Protein AF-A0A0L0VZH4-F1 (afdb_monomer_lite)

Radius of gyration: 24.79 Å; chains: 1; bounding box: 62×68×73 Å

Secondary structure (DSSP, 8-state):
---GGGHHHHHHHHHHHSS-------S--HHHHHHHHHHHHHHHHHHHHHHHHHH-SGGGSEEHHHHHH-----TTS---STHHHHHHHTTSS-HHHHHHHHHHHHHHHHHHHHHHHHH---S---HHHHHHHHHHHHHHHHHHHHTSPPTT-S-----HHHHHHHHHHHHHHHHHHHHHHHHS----HHHIIIIIHHHHHHHHHHHHHHHHHHHHHT-S-HHHHHHHHH-GGGHHHHHHHHHHHTS---SGGGTT--GGG-GGG-TT-GGGHHHHTTS-HHHHHHHHHHHHHHHHHHTTSS-TTS-HHHHHHHHHHHHHHTSHHHHT--SSHHHHHHHHHHHHHHHHHHHHH-TTTS-HHHHHHHHHHHHHHHHHHHHT-GGG-----TT--HHHHHHHHHHHHHHHHHHHHHHHHHHHHHHHHHHHHHHHHHHH---EE---PPP---------PPPS---TTSHHHHHHHHHHHHHHHHHHS---TT--HHHHHHHHHHHHHHHHHHTT-

pLDDT: mean 71.59, std 16.88, range [25.64, 93.62]

Organism: NCBI:txid1165861

Foldseek 3Di:
DPDPCVVVVVVVVVVPPVPDPDDLWFLDALVVVLLCLLVCLPLQLLLLVVLLVLLDDPLLFAFLCVLQQDDQPFPDDDPDANPPLNVVVVVPDDPVVVVLVNLVSLVVSLVVLLVSLLPLQPLVFDPVLNVLLNVLSVLLVVLLVLLGDDSPDPDPLQDLVSVLVSLVSNRVSNGSLGSSLVVRDPDDPSSSSNRRSSSSLSSLQSVLLSLLQCLVVVSHPLVSSLVSCADSRCLVSVLSNCCSPACPDLAPLNLQPALLQPPCNWSPCPSRNSVVVSYDPVSSLVSRLSSLLSLLSCLPVPFPPDDNNVSSVLSVLSCVLSPPVNLPDPPCSLVSLLVSLLVLLVVLVVLFVPPPGDDLSSNLSSNSSSVSSNVSSQVPPPPNDGNPVPDDDPVSVVVSVLSVLLNLLLLLLSLLLVVQLSVLQSLLSSLCCVPPVDRTHDDPDRIGGHSHNPPSDQGDDDDCPTVSNVSNVLSVVLNVQSVVLDDDSPQDSVSSVVSNVSSVVSSVVSGPD

Structure (mmCIF, N/CA/C/O backbone):
data_AF-A0A0L0VZH4-F1
#
_entry.id   AF-A0A0L0VZH4-F1
#
loop_
_atom_site.group_PDB
_atom_site.id
_atom_site.type_symbol
_atom_site.label_atom_id
_atom_site.label_alt_id
_atom_site.label_comp_id
_atom_site.label_asym_id
_atom_site.label_entity_id
_atom_site.label_seq_id
_atom_site.pdbx_PDB_ins_code
_atom_site.Cartn_x
_atom_site.Cartn_y
_atom_site.Cartn_z
_atom_site.occupancy
_atom_site.B_iso_or_equiv
_atom_site.auth_seq_id
_atom_site.auth_comp_id
_atom_site.auth_asym_id
_atom_site.auth_atom_id
_atom_site.pdbx_PDB_model_num
ATOM 1 N N . MET A 1 1 ? 4.622 32.667 -47.741 1.00 50.28 1 MET A N 1
ATOM 2 C CA . MET A 1 1 ? 5.222 33.622 -46.786 1.00 50.28 1 MET A CA 1
ATOM 3 C C . MET A 1 1 ? 4.100 34.386 -46.082 1.00 50.28 1 MET A C 1
ATOM 5 O O . MET A 1 1 ? 3.593 35.358 -46.611 1.00 50.28 1 MET A O 1
ATOM 9 N N . MET A 1 2 ? 3.682 33.883 -44.922 1.00 28.20 2 MET A N 1
ATOM 10 C CA . MET A 1 2 ? 3.187 34.630 -43.759 1.00 28.20 2 MET A CA 1
ATOM 11 C C . MET A 1 2 ? 3.653 33.797 -42.554 1.00 28.20 2 MET A C 1
ATOM 13 O O . MET A 1 2 ? 3.659 32.569 -42.611 1.00 28.20 2 MET A O 1
ATOM 17 N N . SER A 1 3 ? 4.212 34.485 -41.566 1.00 29.94 3 SER A N 1
ATOM 18 C CA . SER A 1 3 ? 5.188 33.992 -40.591 1.00 29.94 3 SER A CA 1
ATOM 19 C C . SER A 1 3 ? 4.650 32.921 -39.631 1.00 29.94 3 SER A C 1
ATOM 21 O O . SER A 1 3 ? 3.657 33.128 -38.940 1.00 29.94 3 SER A O 1
ATOM 23 N N . THR A 1 4 ? 5.391 31.819 -39.495 1.00 40.72 4 THR A N 1
ATOM 24 C CA . THR A 1 4 ? 5.245 30.730 -38.507 1.00 40.72 4 THR A CA 1
ATOM 25 C C . THR A 1 4 ? 5.505 31.162 -37.048 1.00 40.72 4 THR A C 1
ATOM 27 O O . THR A 1 4 ? 5.588 30.328 -36.147 1.00 40.72 4 THR A O 1
ATOM 30 N N . SER A 1 5 ? 5.589 32.470 -36.770 1.00 44.00 5 SER A N 1
ATOM 31 C CA . SER A 1 5 ? 5.818 33.038 -35.434 1.00 44.00 5 SER A CA 1
ATOM 32 C C . SER A 1 5 ? 4.604 32.996 -34.498 1.00 44.00 5 SER A C 1
ATOM 34 O O . SER A 1 5 ? 4.768 33.295 -33.320 1.00 44.00 5 SER A O 1
ATOM 36 N N . ALA A 1 6 ? 3.414 32.604 -34.972 1.00 34.56 6 ALA A N 1
ATOM 37 C CA . ALA A 1 6 ? 2.192 32.501 -34.159 1.00 34.56 6 ALA A CA 1
ATOM 38 C C . ALA A 1 6 ? 2.088 31.206 -33.318 1.00 34.56 6 ALA A C 1
ATOM 40 O O . ALA A 1 6 ? 1.334 31.169 -32.349 1.00 34.56 6 ALA A O 1
ATOM 41 N N . LEU A 1 7 ? 2.904 30.178 -33.601 1.00 38.31 7 LEU A N 1
ATOM 42 C CA . LEU A 1 7 ? 2.963 28.954 -32.781 1.00 38.31 7 LEU A CA 1
ATOM 43 C C . LEU A 1 7 ? 3.672 29.176 -31.427 1.00 38.31 7 LEU A C 1
ATOM 45 O O . LEU A 1 7 ? 3.387 28.491 -30.447 1.00 38.31 7 LEU A O 1
ATOM 49 N N . ARG A 1 8 ? 4.578 30.163 -31.349 1.00 37.31 8 ARG A N 1
ATOM 50 C CA . ARG A 1 8 ? 5.296 30.541 -30.115 1.00 37.31 8 ARG A CA 1
ATOM 51 C C . ARG A 1 8 ? 4.389 31.231 -29.069 1.00 37.31 8 ARG A C 1
ATOM 53 O O . ARG A 1 8 ? 4.543 30.935 -27.891 1.00 37.31 8 ARG A O 1
ATOM 60 N N . PRO A 1 9 ? 3.407 32.070 -29.447 1.00 39.91 9 PRO A N 1
ATOM 61 C CA . PRO A 1 9 ? 2.346 32.533 -28.550 1.00 39.91 9 PRO A CA 1
ATOM 62 C C . PRO A 1 9 ? 1.440 31.428 -27.972 1.00 39.91 9 PRO A C 1
ATOM 64 O O . PRO A 1 9 ? 1.034 31.537 -26.820 1.00 39.91 9 PRO A O 1
ATOM 67 N N . CYS A 1 10 ? 1.150 30.336 -28.697 1.00 39.38 10 CYS A N 1
ATOM 68 C CA . CYS A 1 10 ? 0.377 29.200 -28.152 1.00 39.38 10 CYS A CA 1
ATOM 69 C C . CYS A 1 10 ? 1.132 28.454 -27.040 1.00 39.38 10 CYS A C 1
ATOM 71 O O . CYS A 1 10 ? 0.520 28.007 -26.070 1.00 39.38 10 CYS A O 1
ATOM 73 N N . LEU A 1 11 ? 2.464 28.413 -27.127 1.00 36.94 11 LEU A N 1
ATOM 74 C CA . LEU A 1 11 ? 3.331 27.996 -26.022 1.00 36.94 11 LEU A CA 1
ATOM 75 C C . LEU A 1 11 ? 3.255 28.964 -24.823 1.00 36.94 11 LEU A C 1
ATOM 77 O O . LEU A 1 11 ? 3.450 28.534 -23.695 1.00 36.94 11 LEU A O 1
ATOM 81 N N . LEU A 1 12 ? 2.904 30.236 -25.025 1.00 36.09 12 LEU A N 1
ATOM 82 C CA . LEU A 1 12 ? 2.714 31.238 -23.965 1.00 36.09 12 LEU A CA 1
ATOM 83 C C . LEU A 1 12 ? 1.338 31.123 -23.281 1.00 36.09 12 LEU A C 1
ATOM 85 O O . LEU A 1 12 ? 1.251 31.271 -22.067 1.00 36.09 12 LEU A O 1
ATOM 89 N N . VAL A 1 13 ? 0.275 30.782 -24.015 1.00 36.84 13 VAL A N 1
ATOM 90 C CA . VAL A 1 13 ? -1.090 30.644 -23.463 1.00 36.84 13 VAL A CA 1
ATOM 91 C C . VAL A 1 13 ? -1.262 29.360 -22.637 1.00 36.84 13 VAL A C 1
ATOM 93 O O . VAL A 1 13 ? -1.862 29.398 -21.565 1.00 36.84 13 VAL A O 1
ATOM 96 N N . VAL A 1 14 ? -0.674 28.235 -23.063 1.00 43.50 14 VAL A N 1
ATOM 97 C CA . VAL A 1 14 ? -0.722 26.972 -22.292 1.00 43.50 14 VAL A CA 1
ATOM 98 C C . VAL A 1 14 ? 0.180 27.032 -21.052 1.00 43.50 14 VAL A C 1
ATOM 100 O O . VAL A 1 14 ? -0.159 26.463 -20.016 1.00 43.50 14 VAL A O 1
ATOM 103 N N . SER A 1 15 ? 1.276 27.794 -21.116 1.00 32.69 15 SER A N 1
ATOM 104 C CA . SER A 1 15 ? 2.162 28.020 -19.967 1.00 32.69 15 SER A CA 1
ATOM 105 C C . SER A 1 15 ? 1.550 28.935 -18.896 1.00 32.69 15 SER A C 1
ATOM 107 O O . SER A 1 15 ? 1.945 28.838 -17.742 1.00 32.69 15 SER A O 1
ATOM 109 N N . LEU A 1 16 ? 0.578 29.797 -19.231 1.00 29.89 16 LEU A N 1
ATOM 110 C CA . LEU A 1 16 ? 0.016 30.793 -18.302 1.00 29.89 16 LEU A CA 1
ATOM 111 C C . LEU A 1 16 ? -1.348 30.418 -17.695 1.00 29.89 16 LEU A C 1
ATOM 113 O O . LEU A 1 16 ? -1.662 30.895 -16.609 1.00 29.89 16 LEU A O 1
ATOM 117 N N . ILE A 1 17 ? -2.143 29.542 -18.320 1.00 35.34 17 ILE A N 1
ATOM 118 C CA . ILE A 1 17 ? -3.512 29.237 -17.840 1.00 35.34 17 ILE A CA 1
ATOM 119 C C . ILE A 1 17 ? -3.561 28.101 -16.795 1.00 35.34 17 ILE A C 1
ATOM 121 O O . ILE A 1 17 ? -4.541 27.970 -16.070 1.00 35.34 17 ILE A O 1
ATOM 125 N N . GLY A 1 18 ? -2.495 27.317 -16.617 1.00 26.58 18 GLY A N 1
ATOM 126 C CA . GLY A 1 18 ? -2.436 26.313 -15.542 1.00 26.58 18 GLY A CA 1
ATOM 127 C C . GLY A 1 18 ? -1.779 26.782 -14.238 1.00 26.58 18 GLY A C 1
ATOM 128 O O . GLY A 1 18 ? -1.915 26.108 -13.219 1.00 26.58 18 GLY A O 1
ATOM 129 N N . LEU A 1 19 ? -1.043 27.898 -14.268 1.00 29.28 19 LEU A N 1
ATOM 130 C CA . LEU A 1 19 ? -0.197 28.348 -13.156 1.00 29.28 19 LEU A CA 1
ATOM 131 C C . LEU A 1 19 ? -0.949 29.108 -12.052 1.00 29.28 19 LEU A C 1
ATOM 133 O O . LEU A 1 19 ? -0.358 29.364 -11.010 1.00 29.28 19 LEU A O 1
ATOM 137 N N . ILE A 1 20 ? -2.230 29.456 -12.222 1.00 37.53 20 ILE A N 1
ATOM 138 C CA . ILE A 1 20 ? -3.006 30.193 -11.208 1.00 37.53 20 ILE A CA 1
ATOM 139 C C . ILE A 1 20 ? -4.466 29.714 -11.223 1.00 37.53 20 ILE A C 1
ATOM 141 O O . ILE A 1 20 ? -5.379 30.398 -11.669 1.00 37.53 20 ILE A O 1
ATOM 145 N N . GLY A 1 21 ? -4.669 28.494 -10.732 1.00 26.38 21 GLY A N 1
ATOM 146 C CA . GLY A 1 21 ? -5.934 28.024 -10.170 1.00 26.38 21 GLY A CA 1
ATOM 147 C C . GLY A 1 21 ? -5.713 27.775 -8.684 1.00 26.38 21 GLY A C 1
ATOM 148 O O . GLY A 1 21 ? -5.672 26.629 -8.244 1.00 26.38 21 GLY A O 1
ATOM 149 N N . GLY A 1 22 ? -5.436 28.850 -7.942 1.00 28.94 22 GLY A N 1
ATOM 150 C CA . GLY A 1 22 ? -5.240 28.830 -6.498 1.00 28.94 22 GLY A CA 1
ATOM 151 C C . GLY A 1 22 ? -6.539 28.490 -5.777 1.00 28.94 22 GLY A C 1
ATOM 152 O O . GLY A 1 22 ? -7.287 29.381 -5.397 1.00 28.94 22 GLY A O 1
ATOM 153 N N . GLY A 1 23 ? -6.787 27.196 -5.590 1.00 25.64 23 GLY A N 1
ATOM 154 C CA . GLY A 1 23 ? -7.541 26.686 -4.453 1.00 25.64 23 GLY A CA 1
ATOM 155 C C . GLY A 1 23 ? -6.544 26.253 -3.384 1.00 25.64 23 GLY A C 1
ATOM 156 O O . GLY A 1 23 ? -5.830 25.265 -3.576 1.00 25.64 23 GLY A O 1
ATOM 157 N N . THR A 1 24 ? -6.467 27.019 -2.300 1.00 31.42 24 THR A N 1
ATOM 158 C CA . THR A 1 24 ? -5.742 26.730 -1.056 1.00 31.42 24 THR A CA 1
ATOM 159 C C . THR A 1 24 ? -6.425 25.584 -0.286 1.00 31.42 24 THR A C 1
ATOM 161 O O . THR A 1 24 ? -7.159 25.857 0.653 1.00 31.42 24 THR A O 1
ATOM 164 N N . CYS A 1 25 ? -6.230 24.325 -0.692 1.00 32.28 25 CYS A N 1
ATOM 165 C CA . CYS A 1 25 ? -6.764 23.094 -0.058 1.00 32.28 25 CYS A CA 1
ATOM 166 C C . CYS A 1 25 ? -5.815 21.925 -0.427 1.00 32.28 25 CYS A C 1
ATOM 168 O O . CYS A 1 25 ? -5.306 21.944 -1.544 1.00 32.28 25 CYS A O 1
ATOM 170 N N . GLY A 1 26 ? -5.487 20.870 0.329 1.00 43.03 26 GLY A N 1
ATOM 171 C CA . GLY A 1 26 ? -5.882 20.351 1.639 1.00 43.03 26 GLY A CA 1
ATOM 172 C C . GLY A 1 26 ? -5.481 18.853 1.695 1.00 43.03 26 GLY A C 1
ATOM 173 O O . GLY A 1 26 ? -5.998 18.046 0.943 1.00 43.03 26 GLY A O 1
ATOM 174 N N . PHE A 1 27 ? -4.498 18.495 2.526 1.00 53.00 27 PHE A N 1
ATOM 175 C CA . PHE A 1 27 ? -4.103 17.147 2.999 1.00 53.00 27 PHE A CA 1
ATOM 176 C C . PHE A 1 27 ? -3.606 16.074 2.005 1.00 53.00 27 PHE A C 1
ATOM 178 O O . PHE A 1 27 ? -4.335 15.185 1.577 1.00 53.00 27 PHE A O 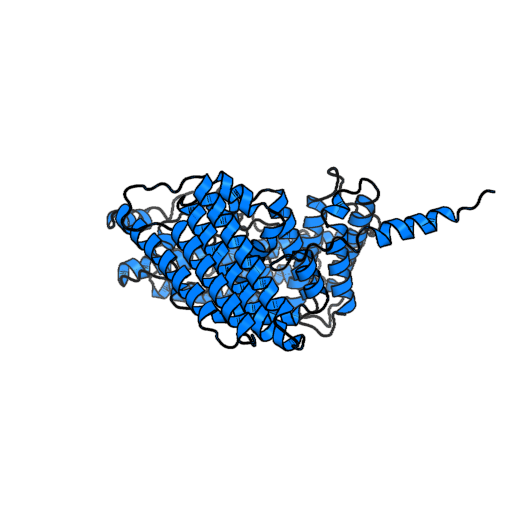1
ATOM 185 N N . PRO A 1 28 ? -2.273 16.017 1.848 1.00 62.69 28 PRO A N 1
ATOM 186 C CA . PRO A 1 28 ? -1.581 16.538 0.681 1.00 62.69 28 PRO A CA 1
ATOM 187 C C . PRO A 1 28 ? -2.105 15.917 -0.617 1.00 62.69 28 PRO A C 1
ATOM 189 O O . PRO A 1 28 ? -2.342 14.712 -0.712 1.00 62.69 28 PRO A O 1
ATOM 192 N N . ARG A 1 29 ? -2.248 16.762 -1.643 1.00 70.12 29 ARG A N 1
ATOM 193 C CA . ARG A 1 29 ? -2.711 16.343 -2.966 1.00 70.12 29 ARG A CA 1
ATOM 194 C C . ARG A 1 29 ? -1.735 15.352 -3.584 1.00 70.12 29 ARG A C 1
ATOM 196 O O . ARG A 1 29 ? -0.523 15.453 -3.402 1.00 70.12 29 ARG A O 1
ATOM 203 N N . VAL A 1 30 ? -2.263 14.481 -4.445 1.00 73.81 30 VAL A N 1
ATOM 204 C CA . VAL A 1 30 ? -1.465 13.518 -5.222 1.00 73.81 30 VAL A CA 1
ATOM 205 C C . VAL A 1 30 ? -0.280 14.189 -5.914 1.00 73.81 30 VAL A C 1
ATOM 207 O O . VAL A 1 30 ? 0.836 13.681 -5.876 1.00 73.81 30 VAL A O 1
ATOM 210 N N . LYS A 1 31 ? -0.515 15.337 -6.557 1.00 74.81 31 LYS A N 1
ATOM 211 C CA . LYS A 1 31 ? 0.522 16.045 -7.310 1.00 74.81 31 LYS A CA 1
ATOM 212 C C . LYS A 1 31 ? 1.667 16.510 -6.407 1.00 74.81 31 LYS A C 1
ATOM 214 O O . LYS A 1 31 ? 2.820 16.298 -6.769 1.00 74.81 31 LYS A O 1
ATOM 219 N N . ASP A 1 32 ? 1.336 17.084 -5.257 1.00 72.44 32 ASP A N 1
ATOM 220 C CA . ASP A 1 32 ? 2.305 17.677 -4.336 1.00 72.44 32 ASP A CA 1
ATOM 221 C C . ASP A 1 32 ? 3.171 16.576 -3.710 1.00 72.44 32 ASP A C 1
ATOM 223 O O . ASP A 1 32 ? 4.395 16.643 -3.767 1.00 72.44 32 ASP A O 1
ATOM 227 N N . THR A 1 33 ? 2.558 15.480 -3.244 1.00 75.31 33 THR A N 1
ATOM 228 C CA . THR A 1 33 ? 3.310 14.341 -2.694 1.00 75.31 33 THR A CA 1
ATOM 229 C C . THR A 1 33 ? 4.201 13.664 -3.736 1.00 75.31 33 THR A C 1
ATOM 231 O O . THR A 1 33 ? 5.305 13.229 -3.411 1.00 75.31 33 THR A O 1
ATOM 234 N N . LEU A 1 34 ? 3.755 13.557 -4.991 1.00 80.19 34 LEU A N 1
ATOM 235 C CA . LEU A 1 34 ? 4.583 12.992 -6.060 1.00 80.19 34 LEU A CA 1
ATOM 236 C C . LEU A 1 34 ? 5.741 13.921 -6.444 1.00 80.19 34 LEU A C 1
ATOM 238 O O . LEU A 1 34 ? 6.829 13.436 -6.755 1.00 80.19 34 LEU A O 1
ATOM 242 N N . GLU A 1 35 ? 5.534 15.236 -6.406 1.00 77.69 35 GLU A N 1
ATOM 243 C CA . GLU A 1 35 ? 6.595 16.223 -6.606 1.00 77.69 35 GLU A CA 1
ATOM 244 C C . GLU A 1 35 ? 7.634 16.155 -5.478 1.00 77.69 35 GLU A C 1
ATOM 246 O O . GLU A 1 35 ? 8.829 16.021 -5.763 1.00 77.69 35 GLU A O 1
ATOM 251 N N . ASP A 1 36 ? 7.181 16.122 -4.222 1.00 74.62 36 ASP A N 1
ATOM 252 C CA . ASP A 1 36 ? 8.024 15.912 -3.042 1.00 74.62 36 ASP A CA 1
ATOM 253 C C . ASP A 1 36 ? 8.816 14.607 -3.155 1.00 74.62 36 ASP A C 1
ATOM 255 O O . ASP A 1 36 ? 10.027 14.594 -2.952 1.00 74.62 36 ASP A O 1
ATOM 259 N N . ALA A 1 37 ? 8.177 13.512 -3.567 1.00 76.56 37 ALA A N 1
ATOM 260 C CA . ALA A 1 37 ? 8.837 12.223 -3.755 1.00 76.56 37 ALA A CA 1
ATOM 261 C C . ALA A 1 37 ? 9.923 12.249 -4.828 1.00 76.56 37 ALA A C 1
ATOM 263 O O . ALA A 1 37 ? 10.968 11.621 -4.664 1.00 76.56 37 ALA A O 1
ATOM 264 N N . CYS A 1 38 ? 9.706 12.977 -5.921 1.00 74.69 38 CYS A N 1
ATOM 265 C CA . CYS A 1 38 ? 10.722 13.113 -6.957 1.00 74.69 38 CYS A CA 1
ATOM 266 C C . CYS A 1 38 ? 11.909 13.981 -6.506 1.00 74.69 38 CYS A C 1
ATOM 268 O O . CYS A 1 38 ? 12.989 13.869 -7.090 1.00 74.69 38 CYS A O 1
ATOM 270 N N . ASN A 1 39 ? 11.720 14.855 -5.514 1.00 74.50 39 ASN A N 1
ATOM 271 C CA . ASN A 1 39 ? 12.740 15.787 -5.037 1.00 74.50 39 ASN A CA 1
ATOM 272 C C . ASN A 1 39 ? 13.485 15.259 -3.793 1.00 74.50 39 ASN A C 1
ATOM 274 O O . ASN A 1 39 ? 14.709 15.352 -3.743 1.00 74.50 39 ASN A O 1
ATOM 278 N N . ASP A 1 40 ? 12.777 14.671 -2.824 1.00 74.88 40 ASP A N 1
ATOM 279 C CA . ASP A 1 40 ? 13.322 14.145 -1.567 1.00 74.88 40 ASP A CA 1
ATOM 280 C C . ASP A 1 40 ? 12.497 12.970 -0.991 1.00 74.88 40 ASP A C 1
ATOM 282 O O . ASP A 1 40 ? 11.854 13.037 0.062 1.00 74.88 40 ASP A O 1
ATOM 286 N N . ILE A 1 41 ? 12.568 11.818 -1.665 1.00 79.94 41 ILE A N 1
ATOM 287 C CA . ILE A 1 41 ? 11.941 10.574 -1.192 1.00 79.94 41 ILE A CA 1
ATOM 288 C C . ILE A 1 41 ? 12.455 10.108 0.183 1.00 79.94 41 ILE A C 1
ATOM 290 O O . ILE A 1 41 ? 11.756 9.393 0.902 1.00 79.94 41 ILE A O 1
ATOM 294 N N . ARG A 1 42 ? 13.680 10.490 0.575 1.00 79.56 42 ARG A N 1
ATOM 295 C CA . ARG A 1 42 ? 14.294 10.029 1.831 1.00 79.56 42 ARG A CA 1
ATOM 296 C C . ARG A 1 42 ? 13.599 10.646 3.033 1.00 79.56 42 ARG A C 1
ATOM 298 O O . ARG A 1 42 ? 13.319 9.925 3.994 1.00 79.56 42 ARG A O 1
ATOM 305 N N . SER A 1 43 ? 13.293 11.936 2.964 1.00 79.50 43 SER A N 1
ATOM 306 C CA . SER A 1 43 ? 12.555 12.632 4.017 1.00 79.50 43 SER A CA 1
ATOM 307 C C . SER A 1 43 ? 11.129 12.100 4.156 1.00 79.50 43 SER A C 1
ATOM 309 O O . SER A 1 43 ? 10.681 11.838 5.274 1.00 79.50 43 SER A O 1
ATOM 311 N N . LEU A 1 44 ? 10.457 11.807 3.039 1.00 81.00 44 LEU A N 1
ATOM 312 C CA . LEU A 1 44 ? 9.146 11.152 3.045 1.00 81.00 44 LEU A CA 1
ATOM 313 C C . LEU A 1 44 ? 9.184 9.743 3.661 1.00 81.00 44 LEU A C 1
ATOM 315 O O . LEU A 1 44 ? 8.331 9.402 4.482 1.00 81.00 44 LEU A O 1
ATOM 319 N N . ASP A 1 45 ? 10.181 8.923 3.322 1.00 80.56 45 ASP A N 1
ATOM 320 C CA . ASP A 1 45 ? 10.332 7.583 3.902 1.00 80.56 45 ASP A CA 1
ATOM 321 C C . ASP A 1 45 ? 10.658 7.635 5.408 1.00 80.56 45 ASP A C 1
ATOM 323 O O . ASP A 1 45 ? 10.164 6.810 6.189 1.00 80.56 45 ASP A O 1
ATOM 327 N N . SER A 1 46 ? 11.456 8.619 5.835 1.00 82.62 46 SER A N 1
ATOM 328 C CA . SER A 1 46 ? 11.734 8.885 7.251 1.00 82.62 46 SER A CA 1
ATOM 329 C C . SER A 1 46 ? 10.449 9.251 7.998 1.00 82.62 46 SER A C 1
ATOM 331 O O . SER A 1 46 ? 10.108 8.620 9.003 1.00 82.62 46 SER A O 1
ATOM 333 N N . ALA A 1 47 ? 9.663 10.177 7.445 1.00 82.75 47 ALA A N 1
ATOM 334 C CA . ALA A 1 47 ? 8.376 10.573 8.000 1.00 82.75 47 ALA A CA 1
ATOM 335 C C . ALA A 1 47 ? 7.390 9.396 8.094 1.00 82.75 47 ALA A C 1
ATOM 337 O O . ALA A 1 47 ? 6.706 9.211 9.106 1.00 82.75 47 ALA A O 1
ATOM 338 N N . ARG A 1 48 ? 7.343 8.544 7.062 1.00 86.19 48 ARG A N 1
ATOM 339 C CA . ARG A 1 48 ? 6.491 7.348 7.044 1.00 86.19 48 ARG A CA 1
ATOM 340 C C . ARG A 1 48 ? 6.903 6.337 8.110 1.00 86.19 48 ARG A C 1
ATOM 342 O O . ARG A 1 48 ? 6.034 5.701 8.727 1.00 86.19 48 ARG A O 1
ATOM 349 N N . THR A 1 49 ? 8.209 6.195 8.333 1.00 83.81 49 THR A N 1
ATOM 350 C CA . THR A 1 49 ? 8.782 5.349 9.387 1.00 83.81 49 THR A CA 1
ATOM 351 C C . THR A 1 49 ? 8.407 5.883 10.767 1.00 83.81 49 THR A C 1
ATOM 353 O O . THR A 1 49 ? 7.894 5.120 11.587 1.00 83.81 49 THR A O 1
ATOM 356 N N . ALA A 1 50 ? 8.554 7.189 10.997 1.00 84.00 50 ALA A N 1
ATOM 357 C CA . ALA A 1 50 ? 8.154 7.838 12.243 1.00 84.00 50 ALA A CA 1
ATOM 358 C C . ALA A 1 50 ? 6.651 7.663 12.527 1.00 84.00 50 ALA A C 1
ATOM 360 O O . ALA A 1 50 ? 6.276 7.265 13.628 1.00 84.00 50 ALA A O 1
ATOM 361 N N . ALA A 1 51 ? 5.786 7.843 11.522 1.00 85.81 51 ALA A N 1
ATOM 362 C CA . ALA A 1 51 ? 4.344 7.604 11.650 1.00 85.81 51 ALA A CA 1
ATOM 363 C C . ALA A 1 51 ? 4.020 6.151 12.032 1.00 85.81 51 ALA A C 1
ATOM 365 O O . ALA A 1 51 ? 3.195 5.883 12.903 1.00 85.81 51 ALA A O 1
ATOM 366 N N . THR A 1 52 ? 4.708 5.195 11.400 1.00 84.38 52 THR A N 1
ATOM 367 C CA . THR A 1 52 ? 4.568 3.769 11.723 1.00 84.38 52 THR A CA 1
ATOM 368 C C . THR A 1 52 ? 4.936 3.482 13.174 1.00 84.38 52 THR A C 1
ATOM 370 O O . THR A 1 52 ? 4.202 2.775 13.858 1.00 84.38 52 THR A O 1
ATOM 373 N N . GLN A 1 53 ? 6.065 4.021 13.637 1.00 84.69 53 GLN A N 1
ATOM 374 C CA . GLN A 1 53 ? 6.531 3.843 15.012 1.00 84.69 53 GLN A CA 1
ATOM 375 C C . GLN A 1 53 ? 5.591 4.517 16.014 1.00 84.69 53 GLN A C 1
ATOM 377 O O . GLN A 1 53 ? 5.294 3.930 17.050 1.00 84.69 53 GLN A O 1
ATOM 382 N N . MET A 1 54 ? 5.075 5.705 15.685 1.00 84.81 54 MET A N 1
ATOM 383 C CA . MET A 1 54 ? 4.121 6.431 16.522 1.00 84.81 54 MET A CA 1
ATOM 384 C C . MET A 1 54 ? 2.833 5.633 16.741 1.00 84.81 54 MET A C 1
ATOM 386 O O . MET A 1 54 ? 2.332 5.583 17.863 1.00 84.81 54 MET A O 1
ATOM 390 N N . LEU A 1 55 ? 2.293 5.002 15.694 1.00 85.81 55 LEU A N 1
ATOM 391 C CA . LEU A 1 55 ? 1.047 4.237 15.790 1.00 85.81 55 LEU A CA 1
ATOM 392 C C . LEU A 1 55 ? 1.222 2.815 16.330 1.00 85.81 55 LEU A C 1
ATOM 394 O O . LEU A 1 55 ? 0.232 2.238 16.781 1.00 85.81 55 LEU A O 1
ATOM 398 N N . ALA A 1 56 ? 2.437 2.263 16.316 1.00 83.69 56 ALA A N 1
ATOM 399 C CA . ALA A 1 56 ? 2.699 0.892 16.740 1.00 83.69 56 ALA A CA 1
ATOM 400 C C . ALA A 1 56 ? 2.301 0.656 18.204 1.00 83.69 56 ALA A C 1
ATOM 402 O O . ALA A 1 56 ? 2.613 1.457 19.093 1.00 83.69 56 ALA A O 1
ATOM 403 N N . GLY A 1 57 ? 1.622 -0.454 18.483 1.00 82.00 57 GLY A N 1
ATOM 404 C CA . GLY A 1 57 ? 1.287 -0.837 19.852 1.00 82.00 57 GLY A CA 1
ATOM 405 C C . GLY A 1 57 ? 0.602 -2.197 19.979 1.00 82.00 57 GLY A C 1
ATOM 406 O O . GLY A 1 57 ? 0.340 -2.860 18.976 1.00 82.00 57 GLY A O 1
ATOM 407 N N . PRO A 1 58 ? 0.302 -2.637 21.215 1.00 79.44 58 PRO A N 1
ATOM 408 C CA . PRO A 1 58 ? -0.409 -3.892 21.468 1.00 79.44 58 PRO A CA 1
ATOM 409 C C . PRO A 1 58 ? -1.765 -3.992 20.751 1.00 79.44 58 PRO A C 1
ATOM 411 O O . PRO A 1 58 ? -2.206 -5.087 20.423 1.00 79.44 58 PRO A O 1
ATOM 414 N N . GLU A 1 59 ? -2.411 -2.857 20.478 1.00 79.88 59 GLU A N 1
ATOM 415 C CA . GLU A 1 59 ? -3.675 -2.755 19.744 1.00 79.88 59 GLU A CA 1
ATOM 416 C C . GLU A 1 59 ? -3.571 -3.070 18.242 1.00 79.88 59 GLU A C 1
ATOM 418 O O . GLU A 1 59 ? -4.583 -3.060 17.548 1.00 79.88 59 GLU A O 1
ATOM 423 N N . ASP A 1 60 ? -2.370 -3.319 17.714 1.00 74.94 60 ASP A N 1
ATOM 424 C CA . ASP A 1 60 ? -2.191 -3.834 16.354 1.00 74.94 60 ASP A CA 1
ATOM 425 C C . ASP A 1 60 ? -2.350 -5.355 16.255 1.00 74.94 60 ASP A C 1
ATOM 427 O O . ASP A 1 60 ? -2.446 -5.877 15.143 1.00 74.94 60 ASP A O 1
ATOM 431 N N . ALA A 1 61 ? -2.402 -6.062 17.390 1.00 74.88 61 ALA A N 1
ATOM 432 C CA . ALA A 1 61 ? -2.709 -7.484 17.407 1.00 74.88 61 ALA A CA 1
ATOM 433 C C . ALA A 1 61 ? -4.118 -7.725 16.847 1.00 74.88 61 ALA A C 1
ATOM 435 O O . ALA A 1 61 ? -5.070 -7.049 17.224 1.00 74.88 61 ALA A O 1
ATOM 436 N N . LEU A 1 62 ? -4.244 -8.697 15.947 1.00 73.81 62 LEU A N 1
ATOM 437 C CA . LEU A 1 62 ? -5.518 -9.030 15.324 1.00 73.81 62 LEU A CA 1
ATOM 438 C C . LEU A 1 62 ? -6.289 -10.022 16.205 1.00 73.81 62 LEU A C 1
ATOM 440 O O . LEU A 1 62 ? -5.670 -10.936 16.768 1.00 73.81 62 LEU A O 1
ATOM 444 N N . PRO A 1 63 ? -7.626 -9.916 16.293 1.00 72.31 63 PRO A N 1
ATOM 445 C CA . PRO A 1 63 ? -8.430 -10.917 16.978 1.00 72.31 63 PRO A CA 1
ATOM 446 C C . PRO A 1 63 ? -8.200 -12.301 16.356 1.00 72.31 63 PRO A C 1
ATOM 448 O O . PRO A 1 63 ? -8.414 -12.500 15.161 1.00 72.31 63 PRO A O 1
ATOM 451 N N . VAL A 1 64 ? -7.806 -13.298 17.154 1.00 70.12 64 VAL A N 1
ATOM 452 C CA . VAL A 1 64 ? -7.563 -14.668 16.657 1.00 70.12 64 VAL A CA 1
ATOM 453 C C . VAL A 1 64 ? -8.806 -15.242 15.995 1.00 70.12 64 VAL A C 1
ATOM 455 O O . VAL A 1 64 ? -8.698 -15.977 15.020 1.00 70.12 64 VAL A O 1
ATOM 458 N N . LEU A 1 65 ? -9.986 -14.881 16.495 1.00 63.28 65 LEU A N 1
ATOM 459 C CA . LEU A 1 65 ? -11.255 -15.283 15.900 1.00 63.28 65 LEU A CA 1
ATOM 460 C C . LEU A 1 65 ? -11.388 -14.790 14.456 1.00 63.28 65 LEU A C 1
ATOM 462 O O . LEU A 1 65 ? -11.922 -15.521 13.636 1.00 63.28 65 LEU A O 1
ATOM 466 N N . GLU A 1 66 ? -10.854 -13.620 14.118 1.00 67.56 66 GLU A N 1
ATOM 467 C CA . GLU A 1 66 ? -10.830 -13.102 12.747 1.00 67.56 66 GLU A CA 1
ATOM 468 C C . GLU A 1 66 ? -9.813 -13.867 11.888 1.00 67.56 66 GLU A C 1
ATOM 470 O O . GLU A 1 66 ? -10.146 -14.347 10.811 1.00 67.56 66 GLU A O 1
ATOM 475 N N . ILE A 1 67 ? -8.618 -14.140 12.422 1.00 65.38 67 ILE A N 1
ATOM 476 C CA . ILE A 1 67 ? -7.581 -14.933 11.732 1.00 65.38 67 ILE A CA 1
ATOM 477 C C . ILE A 1 67 ? -8.028 -16.387 11.475 1.00 65.38 67 ILE A C 1
ATOM 479 O O . ILE A 1 67 ? -7.650 -16.992 10.471 1.00 65.38 67 ILE A O 1
ATOM 483 N N . ALA A 1 68 ? -8.781 -16.977 12.408 1.00 53.56 68 ALA A N 1
ATOM 484 C CA . ALA A 1 68 ? -9.080 -18.407 12.441 1.00 53.56 68 ALA A CA 1
ATOM 485 C C . ALA A 1 68 ? -10.431 -18.795 11.821 1.00 53.56 68 ALA A C 1
ATOM 487 O O . ALA A 1 68 ? -10.609 -19.959 11.455 1.00 53.56 68 ALA A O 1
ATOM 488 N N . THR A 1 69 ? -11.388 -17.865 11.727 1.00 49.09 69 THR A N 1
ATOM 489 C CA . THR A 1 69 ? -12.709 -18.130 11.122 1.00 49.09 69 THR A CA 1
ATOM 490 C C . THR A 1 69 ? -12.757 -17.844 9.622 1.00 49.09 69 THR A C 1
ATOM 492 O O . THR A 1 69 ? -13.704 -18.246 8.944 1.00 49.09 69 THR A O 1
ATOM 495 N N . GLU A 1 70 ? -11.732 -17.200 9.073 1.00 52.84 70 GLU A N 1
ATOM 496 C CA . GLU A 1 70 ? -11.748 -16.745 7.691 1.00 52.84 70 GLU A CA 1
ATOM 497 C C . GLU A 1 70 ? -11.067 -17.738 6.754 1.00 52.84 70 GLU A C 1
ATOM 499 O O . GLU A 1 70 ? -9.874 -18.037 6.847 1.00 52.84 70 GLU A O 1
ATOM 504 N N . ARG A 1 71 ? -11.861 -18.262 5.813 1.00 41.59 71 ARG A N 1
ATOM 505 C CA . ARG A 1 71 ? -11.352 -19.100 4.729 1.00 41.59 71 ARG A CA 1
ATOM 506 C C . ARG A 1 71 ? -10.347 -18.289 3.909 1.00 41.59 71 ARG A C 1
ATOM 508 O O . ARG A 1 71 ? -10.690 -17.189 3.480 1.00 41.59 71 ARG A O 1
ATOM 515 N N . PRO A 1 72 ? -9.181 -18.844 3.549 1.00 39.41 72 PRO A N 1
ATOM 516 C CA . PRO A 1 72 ? -8.489 -18.349 2.373 1.00 39.41 72 PRO A CA 1
ATOM 517 C C . PRO A 1 72 ? -9.411 -18.601 1.170 1.00 39.41 72 PRO A C 1
ATOM 519 O O . PRO A 1 72 ? -9.667 -19.752 0.808 1.00 39.41 72 PRO A O 1
ATOM 522 N N . LEU A 1 73 ? -9.961 -17.535 0.581 1.00 34.41 73 LEU A N 1
ATOM 523 C CA . LEU A 1 73 ? -10.662 -17.577 -0.704 1.00 34.41 73 LEU A CA 1
ATOM 524 C C . LEU A 1 73 ? -9.630 -17.896 -1.797 1.00 34.41 73 LEU A C 1
ATOM 526 O O . LEU A 1 73 ? -9.171 -17.030 -2.527 1.00 34.41 73 LEU A O 1
ATOM 530 N N . MET A 1 74 ? -9.219 -19.159 -1.892 1.00 35.19 74 MET A N 1
ATOM 531 C CA . MET A 1 74 ? -8.452 -19.646 -3.033 1.00 35.19 74 MET A CA 1
ATOM 532 C C . MET A 1 74 ? -9.431 -20.229 -4.043 1.00 35.19 74 MET A C 1
ATOM 534 O O . MET A 1 74 ? -9.950 -21.333 -3.859 1.00 35.19 74 MET A O 1
ATOM 538 N N . LYS A 1 75 ? -9.700 -19.481 -5.117 1.00 30.17 75 LYS A N 1
ATOM 539 C CA . LYS A 1 75 ? -10.320 -20.046 -6.318 1.00 30.17 75 LYS A CA 1
ATOM 540 C C . LYS A 1 75 ? -9.405 -21.172 -6.826 1.00 30.17 75 LYS A C 1
ATOM 542 O O . LYS A 1 75 ? -8.258 -20.919 -7.165 1.00 30.17 75 LYS A O 1
ATOM 547 N N . GLY A 1 76 ? -9.908 -22.410 -6.864 1.00 30.20 76 GLY A N 1
ATOM 548 C CA . GLY A 1 76 ? -9.319 -23.482 -7.684 1.00 30.20 76 GLY A CA 1
ATOM 549 C C . GLY A 1 76 ? -8.537 -24.614 -7.001 1.00 30.20 76 GLY A C 1
ATOM 550 O O . GLY A 1 76 ? -7.978 -25.436 -7.716 1.00 30.20 76 GLY A O 1
ATOM 551 N N . GLY A 1 77 ? -8.513 -24.740 -5.669 1.00 28.39 77 GLY A N 1
ATOM 552 C CA . GLY A 1 77 ? -7.836 -25.864 -4.996 1.00 28.39 77 GLY A CA 1
ATOM 553 C C . GLY A 1 77 ? -8.806 -26.792 -4.267 1.00 28.39 77 GLY A C 1
ATOM 554 O O . GLY A 1 77 ? -9.603 -26.321 -3.461 1.00 28.39 77 GLY A O 1
ATOM 555 N N . ALA A 1 78 ? -8.728 -28.102 -4.518 1.00 29.05 78 ALA A N 1
ATOM 556 C CA . ALA A 1 78 ? -9.556 -29.119 -3.871 1.00 29.05 78 ALA A CA 1
ATOM 557 C C . ALA A 1 78 ? -9.579 -28.964 -2.334 1.00 29.05 78 ALA A C 1
ATOM 559 O O . ALA A 1 78 ? -8.600 -29.207 -1.627 1.00 29.05 78 ALA A O 1
ATOM 560 N N . SER A 1 79 ? -10.747 -28.561 -1.838 1.00 34.47 79 SER A N 1
ATOM 561 C CA . SER A 1 79 ? -11.153 -28.569 -0.436 1.00 34.47 79 SER A CA 1
ATOM 562 C C . SER A 1 79 ? -11.120 -30.004 0.078 1.00 34.47 79 SER A C 1
ATOM 564 O O . SER A 1 79 ? -12.010 -30.760 -0.290 1.00 34.47 79 SER A O 1
ATOM 566 N N . ASN A 1 80 ? -10.144 -30.382 0.911 1.00 30.92 80 ASN A N 1
ATOM 567 C CA . ASN A 1 80 ? -10.275 -31.580 1.761 1.00 30.92 80 ASN A CA 1
ATOM 568 C C . ASN A 1 80 ? -9.400 -31.638 3.037 1.00 30.92 80 ASN A C 1
ATOM 570 O O . ASN A 1 80 ? -9.511 -32.607 3.776 1.00 30.92 80 ASN A O 1
ATOM 574 N N . GLY A 1 81 ? -8.574 -30.631 3.361 1.00 36.19 81 GLY A N 1
ATOM 575 C CA . GLY A 1 81 ? -7.710 -30.681 4.563 1.00 36.19 81 GLY A CA 1
ATOM 576 C C . GLY A 1 81 ? -8.167 -29.842 5.767 1.00 36.19 81 GLY A C 1
ATOM 577 O O . GLY A 1 81 ? -8.087 -30.288 6.904 1.00 36.19 81 GLY A O 1
ATOM 578 N N . ASN A 1 82 ? -8.704 -28.636 5.545 1.00 38.81 82 ASN A N 1
ATOM 579 C CA . ASN A 1 82 ? -8.921 -27.654 6.625 1.00 38.81 82 ASN A CA 1
ATOM 580 C C . ASN A 1 82 ? -10.277 -27.750 7.354 1.00 38.81 82 ASN A C 1
ATOM 582 O O . ASN A 1 82 ? -10.532 -26.983 8.283 1.00 38.81 82 ASN A O 1
ATOM 586 N N . ASN A 1 83 ? -11.151 -28.682 6.969 1.00 36.09 83 ASN A N 1
ATOM 587 C CA . ASN A 1 83 ? -12.547 -28.685 7.424 1.00 36.09 83 ASN A CA 1
ATOM 588 C C . ASN A 1 83 ? -12.723 -29.129 8.891 1.00 36.09 83 ASN A C 1
ATOM 590 O O . ASN A 1 83 ? -13.677 -28.710 9.542 1.00 36.09 83 ASN A O 1
ATOM 594 N N . HIS A 1 84 ? -11.800 -29.921 9.451 1.00 37.09 84 HIS A N 1
ATOM 595 C CA . HIS A 1 84 ? -11.990 -30.497 10.789 1.00 37.09 84 HIS A CA 1
ATOM 596 C C . HIS A 1 84 ? -11.654 -29.542 11.947 1.00 37.09 84 HIS A C 1
ATOM 598 O O . HIS A 1 84 ? -12.345 -29.542 12.961 1.00 37.09 84 HIS A O 1
ATOM 604 N N . LEU A 1 85 ? -10.626 -28.695 11.811 1.00 38.09 85 LEU A N 1
ATOM 605 C CA . LEU A 1 85 ? -10.187 -27.810 12.902 1.00 38.09 85 LEU A CA 1
ATOM 606 C C . LEU A 1 85 ? -11.079 -26.567 13.075 1.00 38.09 85 LEU A C 1
ATOM 608 O O . LEU A 1 85 ? -11.229 -26.104 14.210 1.00 38.09 85 LEU A O 1
ATOM 612 N N . MET A 1 86 ? -11.675 -26.067 11.980 1.00 37.41 86 MET A N 1
ATOM 613 C CA . MET A 1 86 ? -12.651 -24.963 11.978 1.00 37.41 86 MET A CA 1
ATOM 614 C C . MET A 1 86 ? -14.000 -25.373 12.581 1.00 37.41 86 MET A C 1
ATOM 616 O O . MET A 1 86 ? -14.588 -24.598 13.333 1.00 37.41 86 MET A O 1
ATOM 620 N N . SER A 1 87 ? -14.466 -26.596 12.290 1.00 40.81 87 SER A N 1
ATOM 621 C CA . SER A 1 87 ? -15.755 -27.114 12.772 1.00 40.81 87 SER A CA 1
ATOM 622 C C . SER A 1 87 ? -15.852 -27.125 14.299 1.00 40.81 87 SER A C 1
ATOM 624 O O . SER A 1 87 ? -16.915 -26.857 14.841 1.00 40.81 87 SER A O 1
ATOM 626 N N . GLU A 1 88 ? -14.759 -27.407 15.007 1.00 40.50 88 GLU A N 1
ATOM 627 C CA . GLU A 1 88 ? -14.765 -27.467 16.476 1.00 40.50 88 GLU A CA 1
ATOM 628 C C . GLU A 1 88 ? -14.662 -26.090 17.145 1.00 40.50 88 GLU A C 1
ATOM 630 O O . GLU A 1 88 ? -15.194 -25.899 18.232 1.00 40.50 88 GLU A O 1
ATOM 635 N N . ALA A 1 89 ? -13.978 -25.118 16.526 1.00 40.91 89 ALA A N 1
ATOM 636 C CA . ALA A 1 89 ? -13.840 -23.773 17.097 1.00 40.91 89 ALA A CA 1
ATOM 637 C C . ALA A 1 89 ? -15.133 -22.950 16.960 1.00 40.91 89 ALA A C 1
ATOM 639 O O . ALA A 1 89 ? -15.438 -22.139 17.828 1.00 40.91 89 ALA A O 1
ATOM 640 N N . MET A 1 90 ? -15.914 -23.194 15.901 1.00 41.31 90 MET A N 1
ATOM 641 C CA . MET A 1 90 ? -17.250 -22.610 15.730 1.00 41.31 90 MET A CA 1
ATOM 642 C C . MET A 1 90 ? -18.316 -23.269 16.620 1.00 41.31 90 MET A C 1
ATOM 644 O O . MET A 1 90 ? -19.371 -22.681 16.820 1.00 41.31 90 MET A O 1
ATOM 648 N N . GLN A 1 91 ? -18.064 -24.464 17.167 1.00 44.53 91 GLN A N 1
ATOM 649 C CA . GLN A 1 91 ? -19.017 -25.166 18.038 1.00 44.53 91 GLN A CA 1
ATOM 650 C C . GLN A 1 91 ? -19.002 -24.677 19.496 1.00 44.53 91 GLN A C 1
ATOM 652 O O . GLN A 1 91 ? -19.920 -25.001 20.243 1.00 44.53 91 GLN A O 1
ATOM 657 N N . THR A 1 92 ? -17.995 -23.903 19.919 1.00 44.28 92 THR A N 1
ATOM 658 C CA . THR A 1 92 ? -17.822 -23.494 21.327 1.00 44.28 92 THR A CA 1
ATOM 659 C C . THR A 1 92 ? -18.127 -22.022 21.617 1.00 44.28 92 THR A C 1
ATOM 661 O O . THR A 1 92 ? -18.039 -21.612 22.773 1.00 44.28 92 THR A O 1
ATOM 664 N N . MET A 1 93 ? -18.496 -21.214 20.616 1.00 49.38 93 MET A N 1
ATOM 665 C CA . MET A 1 93 ? -18.743 -19.776 20.788 1.00 49.38 93 MET A CA 1
ATOM 666 C C . MET A 1 93 ? -20.012 -19.331 20.061 1.00 49.38 93 MET A C 1
ATOM 668 O O . MET A 1 93 ? -20.188 -19.632 18.883 1.00 49.38 93 MET A O 1
ATOM 672 N N . ASP A 1 94 ? -20.863 -18.563 20.745 1.00 55.94 94 ASP A N 1
ATOM 673 C CA . ASP A 1 94 ? -21.960 -17.843 20.100 1.00 55.94 94 ASP A CA 1
ATOM 674 C C . ASP A 1 94 ? -21.378 -16.788 19.136 1.00 55.94 94 ASP A C 1
ATOM 676 O O . ASP A 1 94 ? -20.579 -15.924 19.519 1.00 55.94 94 ASP A O 1
ATOM 680 N N . LEU A 1 95 ? -21.755 -16.877 17.859 1.00 55.62 95 LEU A N 1
ATOM 681 C CA . LEU A 1 95 ? -21.312 -15.982 16.785 1.00 55.62 95 LEU A CA 1
ATOM 682 C C . LEU A 1 95 ? -21.670 -14.512 17.072 1.00 55.62 95 LEU A C 1
ATOM 684 O O . LEU A 1 95 ? -20.939 -13.608 16.651 1.00 55.62 95 LEU A O 1
ATOM 688 N N . SER A 1 96 ? -22.759 -14.270 17.809 1.00 58.59 96 SER A N 1
ATOM 689 C CA . SER A 1 96 ? -23.190 -12.927 18.216 1.00 58.59 96 SER A CA 1
ATOM 690 C C . SER A 1 96 ? -22.193 -12.270 19.184 1.00 58.59 96 SER A C 1
ATOM 692 O O . SER A 1 96 ? -21.767 -11.121 18.994 1.00 58.59 96 SER A O 1
ATOM 694 N N . ASP A 1 97 ? -21.717 -13.037 20.167 1.00 66.00 97 ASP A N 1
ATOM 695 C CA . ASP A 1 97 ? -20.731 -12.593 21.156 1.00 66.00 97 ASP A CA 1
ATOM 696 C C . ASP A 1 97 ? -19.361 -12.326 20.525 1.00 66.00 97 ASP A C 1
ATOM 698 O O . ASP A 1 97 ? -18.683 -11.349 20.869 1.00 66.00 97 ASP A O 1
ATOM 702 N N . ALA A 1 98 ? -18.948 -13.164 19.570 1.00 64.25 98 ALA A N 1
ATOM 703 C CA . ALA A 1 98 ? -17.697 -12.985 18.839 1.00 64.25 98 ALA A CA 1
ATOM 704 C C . ALA A 1 98 ? -17.697 -11.676 18.030 1.00 64.25 98 ALA A C 1
ATOM 706 O O . ALA A 1 98 ? -16.751 -10.888 18.118 1.00 64.25 98 ALA A O 1
ATOM 707 N N . ARG A 1 99 ? -18.788 -11.393 17.304 1.00 68.19 99 ARG A N 1
ATOM 708 C CA . ARG A 1 99 ? -18.926 -10.169 16.498 1.00 68.19 99 ARG A CA 1
ATOM 709 C C . ARG A 1 99 ? -18.869 -8.909 17.363 1.00 68.19 99 ARG A C 1
ATOM 711 O O . ARG A 1 99 ? -18.208 -7.939 16.996 1.00 68.19 99 ARG A O 1
ATOM 718 N N . THR A 1 100 ? -19.515 -8.928 18.526 1.00 72.56 100 THR A N 1
ATOM 719 C CA . THR A 1 100 ? -19.511 -7.800 19.471 1.00 72.56 100 THR A CA 1
ATOM 720 C C . THR A 1 100 ? -18.121 -7.548 20.061 1.00 72.56 100 THR A C 1
ATOM 722 O O . THR A 1 100 ? -17.694 -6.396 20.170 1.00 72.56 100 THR A O 1
ATOM 725 N N . LYS A 1 101 ? -17.372 -8.608 20.393 1.00 73.50 101 LYS A N 1
ATOM 726 C CA . LYS A 1 101 ? -15.990 -8.494 20.891 1.00 73.50 101 LYS A CA 1
ATOM 727 C C . LYS A 1 101 ? -15.042 -7.910 19.844 1.00 73.50 101 LYS A C 1
ATOM 729 O O . LYS A 1 101 ? -14.279 -7.004 20.176 1.00 73.50 101 LYS A O 1
ATOM 734 N N . ILE A 1 102 ? -15.137 -8.363 18.591 1.00 73.25 102 ILE A N 1
ATOM 735 C CA . ILE A 1 102 ? -14.337 -7.818 17.484 1.00 73.25 102 ILE A CA 1
ATOM 736 C C . ILE A 1 102 ? -14.644 -6.327 17.303 1.00 73.25 102 ILE A C 1
ATOM 738 O O . ILE A 1 102 ? -13.732 -5.504 17.263 1.00 73.25 102 ILE A O 1
ATOM 742 N N . LYS A 1 103 ? -15.926 -5.949 17.305 1.00 75.75 103 LYS A N 1
ATOM 743 C CA . LYS A 1 103 ? -16.334 -4.543 17.183 1.00 75.75 103 LYS A CA 1
ATOM 744 C C . LYS A 1 103 ? -15.723 -3.649 18.270 1.00 75.75 103 LYS A C 1
ATOM 746 O O . LYS A 1 103 ? -15.121 -2.624 17.951 1.00 75.75 103 LYS A O 1
ATOM 751 N N . LYS A 1 104 ? -15.811 -4.062 19.541 1.00 78.38 104 LYS A N 1
ATOM 752 C CA . LYS A 1 104 ? -15.209 -3.329 20.673 1.00 78.38 104 LYS A CA 1
ATOM 753 C C . LYS A 1 104 ? -13.685 -3.216 20.553 1.00 78.38 104 LYS A C 1
ATOM 755 O O . LYS A 1 104 ? -13.129 -2.169 20.880 1.00 78.38 104 LYS A O 1
ATOM 760 N N . HIS A 1 105 ? -13.015 -4.267 20.073 1.00 81.19 105 HIS A N 1
ATOM 761 C CA . HIS A 1 105 ? -11.571 -4.254 19.832 1.00 81.19 105 HIS A CA 1
ATOM 762 C C . HIS A 1 105 ? -11.186 -3.165 18.815 1.00 81.19 105 HIS A C 1
ATOM 764 O O . HIS A 1 105 ? -10.331 -2.329 19.109 1.00 81.19 105 HIS A O 1
ATOM 770 N N . TYR A 1 106 ? -11.853 -3.111 17.657 1.00 79.62 106 TYR A N 1
ATOM 771 C CA . TYR A 1 106 ? -11.549 -2.122 16.615 1.00 79.62 106 TYR A CA 1
ATOM 772 C C . TYR A 1 106 ? -11.823 -0.681 17.055 1.00 79.62 106 TYR A C 1
ATOM 774 O O . TYR A 1 106 ? -10.990 0.193 16.823 1.00 79.62 106 TYR A O 1
ATOM 782 N N . GLN A 1 107 ? -12.931 -0.427 17.756 1.00 79.75 107 GLN A N 1
ATOM 783 C CA . GLN A 1 107 ? -13.218 0.904 18.304 1.00 79.75 107 GLN A CA 1
ATOM 784 C C . GLN A 1 107 ? -12.127 1.363 19.276 1.00 79.75 107 GLN A C 1
ATOM 786 O O . GLN A 1 107 ? -11.601 2.471 19.154 1.00 79.75 107 GLN A O 1
ATOM 791 N N . LYS A 1 108 ? -11.721 0.480 20.199 1.00 83.69 108 LYS A N 1
ATOM 792 C CA . LYS A 1 108 ? -10.620 0.754 21.128 1.00 83.69 108 LYS A CA 1
ATOM 793 C C . LYS A 1 108 ? -9.310 1.017 20.383 1.00 83.69 108 LYS A C 1
ATOM 795 O O . LYS A 1 108 ? -8.569 1.918 20.764 1.00 83.69 108 LYS A O 1
ATOM 800 N N . ARG A 1 109 ? -9.024 0.269 19.313 1.00 85.00 109 ARG A N 1
ATOM 801 C CA . ARG A 1 109 ? -7.829 0.470 18.482 1.00 85.00 109 ARG A CA 1
ATOM 802 C C . ARG A 1 109 ? -7.801 1.865 17.857 1.00 85.00 109 ARG A C 1
ATOM 804 O O . ARG A 1 109 ? -6.798 2.561 17.999 1.00 85.00 109 ARG A O 1
ATOM 811 N N . ILE A 1 110 ? -8.892 2.294 17.218 1.00 84.06 110 ILE A N 1
ATOM 812 C CA . ILE A 1 110 ? -9.005 3.644 16.638 1.00 84.06 110 ILE A CA 1
ATOM 813 C C . ILE A 1 110 ? -8.841 4.716 17.727 1.00 84.06 110 ILE A C 1
ATOM 815 O O . ILE A 1 110 ? -8.083 5.669 17.540 1.00 84.06 110 ILE A O 1
ATOM 819 N N . GLN A 1 111 ? -9.450 4.513 18.901 1.00 83.62 111 GLN A N 1
ATOM 820 C CA . GLN A 1 111 ? -9.306 5.403 20.057 1.00 83.62 111 GLN A CA 1
ATOM 821 C C . GLN A 1 111 ? -7.867 5.588 20.515 1.00 83.62 111 GLN A C 1
ATOM 823 O O . GLN A 1 111 ? -7.404 6.717 20.710 1.00 83.62 111 GLN A O 1
ATOM 828 N N . VAL A 1 112 ? -7.154 4.481 20.699 1.00 87.38 112 VAL A N 1
ATOM 829 C CA . VAL A 1 112 ? -5.764 4.509 21.150 1.00 87.38 112 VAL A CA 1
ATOM 830 C C . VAL A 1 112 ? -4.882 5.198 20.106 1.00 87.38 112 VAL A C 1
ATOM 832 O O . VAL A 1 112 ? -4.051 6.026 20.478 1.00 87.38 112 VAL A O 1
ATOM 835 N N . LYS A 1 113 ? -5.102 4.941 18.811 1.00 88.06 113 LYS A N 1
ATOM 836 C CA . LYS A 1 113 ? -4.329 5.560 17.723 1.00 88.06 113 LYS A CA 1
ATOM 837 C C . LYS A 1 113 ? -4.551 7.066 17.607 1.00 88.06 113 LYS A C 1
ATOM 839 O O . LYS A 1 113 ? -3.569 7.807 17.576 1.00 88.06 113 LYS A O 1
ATOM 844 N N . LEU A 1 114 ? -5.799 7.539 17.653 1.00 83.75 114 LEU A N 1
ATOM 845 C CA . LEU A 1 114 ? -6.083 8.983 17.670 1.00 83.75 114 LEU A CA 1
ATOM 846 C C . LEU A 1 114 ? -5.493 9.654 18.915 1.00 83.75 114 LEU A C 1
ATOM 848 O O . LEU A 1 114 ? -4.895 10.723 18.815 1.00 83.75 114 LEU A O 1
ATOM 852 N N . SER A 1 115 ? -5.545 8.981 20.069 1.00 83.50 115 SER A N 1
ATOM 853 C CA . SER A 1 115 ? -4.923 9.480 21.302 1.00 83.50 115 SER A CA 1
ATOM 854 C C . SER A 1 115 ? -3.398 9.597 21.198 1.00 83.50 115 SER A C 1
ATOM 856 O O . SER A 1 115 ? -2.821 10.511 21.781 1.00 83.50 115 SER A O 1
ATOM 858 N N . LYS A 1 116 ? -2.723 8.695 20.472 1.00 86.81 116 LYS A N 1
ATOM 859 C CA . LYS A 1 116 ? -1.270 8.766 20.237 1.00 86.81 116 LYS A CA 1
ATOM 860 C C . LYS A 1 116 ? -0.890 9.961 19.367 1.00 86.81 116 LYS A C 1
ATOM 862 O O . LYS A 1 116 ? 0.034 10.684 19.725 1.00 86.81 116 LYS A O 1
ATOM 867 N N . ILE A 1 117 ? -1.636 10.198 18.286 1.00 82.88 117 ILE A N 1
ATOM 868 C CA . ILE A 1 117 ? -1.445 11.363 17.406 1.00 82.88 117 ILE A CA 1
ATOM 869 C C . ILE A 1 117 ? -1.635 12.659 18.200 1.00 82.88 117 ILE A C 1
ATOM 871 O O . ILE A 1 117 ? -0.820 13.574 18.123 1.00 82.88 117 ILE A O 1
ATOM 875 N N . TYR A 1 118 ? -2.691 12.694 19.011 1.00 76.38 118 TYR A N 1
ATOM 876 C CA . TYR A 1 118 ? -3.027 13.818 19.872 1.00 76.38 118 TYR A CA 1
ATOM 877 C C . TYR A 1 118 ? -1.950 14.112 20.930 1.00 76.38 118 TYR A C 1
ATOM 879 O O . TYR A 1 118 ? -1.596 15.264 21.157 1.00 76.38 118 TYR A O 1
ATOM 887 N N . ARG A 1 119 ? -1.436 13.077 21.612 1.00 73.12 119 ARG A N 1
ATOM 888 C CA . ARG A 1 119 ? -0.487 13.222 22.735 1.00 73.12 119 ARG A CA 1
ATOM 889 C C . ARG A 1 119 ? 0.947 13.498 22.302 1.00 73.12 119 ARG A C 1
ATOM 891 O O . ARG A 1 119 ? 1.787 13.743 23.165 1.00 73.12 119 ARG A O 1
ATOM 898 N N . ASN A 1 120 ? 1.253 13.428 21.014 1.00 69.56 120 ASN A N 1
ATOM 899 C CA . ASN A 1 120 ? 2.572 13.789 20.528 1.00 69.56 120 ASN A CA 1
ATOM 900 C C . ASN A 1 120 ? 2.658 15.326 20.458 1.00 69.56 120 ASN A C 1
ATOM 902 O O . ASN A 1 120 ? 2.384 15.926 19.434 1.00 69.56 120 ASN A O 1
ATOM 906 N N . VAL A 1 121 ? 2.915 15.969 21.602 1.00 52.88 121 VAL A N 1
ATOM 907 C CA .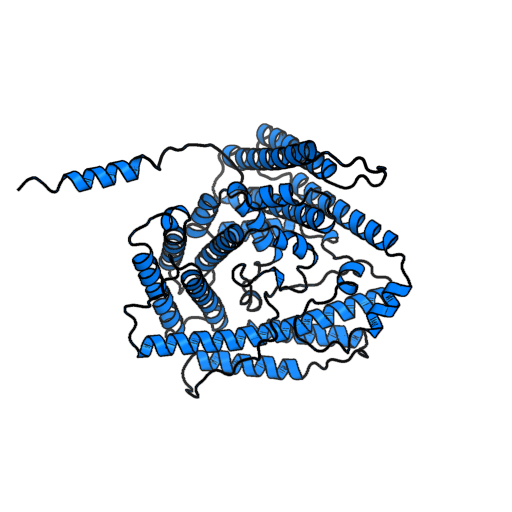 VAL A 1 121 ? 2.785 17.430 21.794 1.00 52.88 121 VAL A CA 1
ATOM 908 C C . VAL A 1 121 ? 3.870 18.235 21.056 1.00 52.88 121 VAL A C 1
ATOM 910 O O . VAL A 1 121 ? 3.692 19.425 20.812 1.00 52.88 121 VAL A O 1
ATOM 913 N N . ASP A 1 122 ? 4.981 17.612 20.653 1.00 60.22 122 ASP A N 1
ATOM 914 C CA . ASP A 1 122 ? 6.104 18.296 19.995 1.00 60.22 122 ASP A CA 1
ATOM 915 C C . ASP A 1 122 ? 6.001 18.272 18.459 1.00 60.22 122 ASP A C 1
ATOM 917 O O . ASP A 1 122 ? 6.924 17.872 17.748 1.00 60.22 122 ASP A O 1
ATOM 921 N N . HIS A 1 123 ? 4.869 18.744 17.932 1.00 62.69 123 HIS A N 1
ATOM 922 C CA . HIS A 1 123 ? 4.690 18.969 16.489 1.00 62.69 123 HIS A CA 1
ATOM 923 C C . HIS A 1 123 ? 5.499 20.171 15.981 1.00 62.69 123 HIS A C 1
ATOM 925 O O . HIS A 1 123 ? 5.525 20.448 14.790 1.00 62.69 123 HIS A O 1
ATOM 931 N N . GLY A 1 124 ? 6.153 20.919 16.875 1.00 64.12 124 GLY A N 1
ATOM 932 C CA . GLY A 1 124 ? 6.794 22.193 16.555 1.00 64.12 124 GLY A CA 1
ATOM 933 C C . GLY A 1 124 ? 5.813 23.358 16.386 1.00 64.12 124 GLY A C 1
ATOM 934 O O . GLY A 1 124 ? 6.285 24.482 16.225 1.00 64.12 124 GLY A O 1
ATOM 935 N N . LEU A 1 125 ? 4.491 23.108 16.457 1.00 71.50 125 LEU A N 1
ATOM 936 C CA . LEU A 1 125 ? 3.387 24.079 16.351 1.00 71.50 125 LEU A CA 1
ATOM 937 C C . LEU A 1 125 ? 3.511 25.209 17.376 1.00 71.50 125 LEU A C 1
ATOM 939 O O . LEU A 1 125 ? 3.787 24.977 18.553 1.00 71.50 125 LEU A O 1
ATOM 943 N N . ASN A 1 126 ? 3.274 26.446 16.925 1.00 76.06 126 ASN A N 1
ATOM 944 C CA . ASN A 1 126 ? 3.056 27.555 17.849 1.00 76.06 126 ASN A CA 1
ATOM 945 C C . ASN A 1 126 ? 1.719 27.362 18.593 1.00 76.06 126 ASN A C 1
ATOM 947 O O . ASN A 1 126 ? 0.904 26.521 18.214 1.00 76.06 126 ASN A O 1
ATOM 951 N N . LYS A 1 127 ? 1.498 28.130 19.664 1.00 80.69 127 LYS A N 1
ATOM 952 C CA . LYS A 1 127 ? 0.337 27.949 20.545 1.00 80.69 127 LYS A CA 1
ATOM 953 C C . LYS A 1 127 ? -1.003 28.030 19.797 1.00 80.69 127 LYS A C 1
ATOM 955 O O . LYS A 1 127 ? -1.836 27.148 19.975 1.00 80.69 127 LYS A O 1
ATOM 960 N N . ASP A 1 128 ? -1.181 29.030 18.939 1.00 81.06 128 ASP A N 1
ATOM 961 C CA . ASP A 1 128 ? -2.444 29.254 18.224 1.00 81.06 128 ASP A CA 1
ATOM 962 C C . ASP A 1 128 ? -2.705 28.136 17.200 1.00 81.06 128 ASP A C 1
ATOM 964 O O . ASP A 1 128 ? -3.795 27.565 17.142 1.00 81.06 128 ASP A O 1
ATOM 968 N N . ALA A 1 129 ? -1.674 27.744 16.445 1.00 79.25 129 ALA A N 1
ATOM 969 C CA . ALA A 1 129 ? -1.736 26.620 15.514 1.00 79.25 129 ALA A CA 1
ATOM 970 C C . ALA A 1 129 ? -2.031 25.297 16.240 1.00 79.25 129 ALA A C 1
ATOM 972 O O . ALA A 1 129 ? -2.797 24.471 15.745 1.00 79.25 129 ALA A O 1
ATOM 973 N N . TYR A 1 130 ? -1.464 25.103 17.433 1.00 80.62 130 TYR A N 1
ATOM 974 C CA . TYR A 1 130 ? -1.745 23.941 18.268 1.00 80.62 130 TYR A CA 1
ATOM 975 C C . TYR A 1 130 ? -3.204 23.917 18.744 1.00 80.62 130 TYR A C 1
ATOM 977 O O . TYR A 1 130 ? -3.839 22.867 18.674 1.00 80.62 130 TYR A O 1
ATOM 985 N N . GLU A 1 131 ? -3.762 25.048 19.185 1.00 83.75 131 GLU A N 1
ATOM 986 C CA . GLU A 1 131 ? -5.171 25.140 19.594 1.00 83.75 131 GLU A CA 1
ATOM 987 C C . GLU A 1 131 ? -6.120 24.825 18.425 1.00 83.75 131 GLU A C 1
ATOM 989 O O . GLU A 1 131 ? -7.054 24.035 18.580 1.00 83.75 131 GLU A O 1
ATOM 994 N N . MET A 1 132 ? -5.843 25.347 17.227 1.00 85.56 132 MET A N 1
ATOM 995 C CA . MET A 1 132 ? -6.627 25.033 16.025 1.00 85.56 132 MET A CA 1
ATOM 996 C C . MET A 1 132 ? -6.515 23.556 15.621 1.00 85.56 132 MET A C 1
ATOM 998 O O . MET A 1 132 ? -7.522 22.915 15.301 1.00 85.56 132 MET A O 1
ATOM 1002 N N . PHE A 1 133 ? -5.302 22.996 15.663 1.00 83.62 133 PHE A N 1
ATOM 1003 C CA . PHE A 1 133 ? -5.063 21.575 15.407 1.00 83.62 133 PHE A CA 1
ATOM 1004 C C . PHE A 1 133 ? -5.847 20.708 16.396 1.00 83.62 133 PHE A C 1
ATOM 1006 O O . PHE A 1 133 ? -6.531 19.761 16.008 1.00 83.62 133 PHE A O 1
ATOM 1013 N N . HIS A 1 134 ? -5.788 21.068 17.676 1.00 83.38 134 HIS A N 1
ATOM 1014 C CA . HIS A 1 134 ? -6.473 20.387 18.762 1.00 83.38 134 HIS A CA 1
ATOM 1015 C C . HIS A 1 134 ? -7.994 20.364 18.560 1.00 83.38 134 HIS A C 1
ATOM 1017 O O . HIS A 1 134 ? -8.603 19.294 18.639 1.00 83.38 134 HIS A O 1
ATOM 1023 N N . MET A 1 135 ? -8.600 21.510 18.237 1.00 87.81 135 MET A N 1
ATOM 1024 C CA . MET A 1 135 ? -10.036 21.590 17.951 1.00 87.81 135 MET A CA 1
ATOM 1025 C C . MET A 1 135 ? -10.424 20.730 16.745 1.00 87.81 135 MET A C 1
ATOM 1027 O O . MET A 1 135 ? -11.393 19.976 16.815 1.00 87.81 135 MET A O 1
ATOM 1031 N N . SER A 1 136 ? -9.621 20.760 15.680 1.00 88.69 136 SER A N 1
ATOM 1032 C CA . SER A 1 136 ? -9.871 19.957 14.476 1.00 88.69 136 SER A CA 1
ATOM 1033 C C . SER A 1 136 ? -9.806 18.450 14.769 1.00 88.69 136 SER A C 1
ATOM 1035 O O . SER A 1 136 ? -10.652 17.680 14.317 1.00 88.69 136 SER A O 1
ATOM 1037 N N . MET A 1 137 ? -8.850 18.016 15.599 1.00 85.25 137 MET A N 1
ATOM 1038 C CA . MET A 1 137 ? -8.732 16.622 16.048 1.00 85.25 137 MET A CA 1
ATOM 1039 C C . MET A 1 137 ? -9.939 16.156 16.872 1.00 85.25 137 MET A C 1
ATOM 1041 O O . MET A 1 137 ? -10.368 15.009 16.732 1.00 85.25 137 MET A O 1
ATOM 1045 N N . ILE A 1 138 ? -10.493 17.024 17.725 1.00 86.50 138 ILE A N 1
ATOM 1046 C CA . ILE A 1 138 ? -11.718 16.729 18.484 1.00 86.50 138 ILE A CA 1
ATOM 1047 C C . ILE A 1 138 ? -12.911 16.575 17.539 1.00 86.50 138 ILE A C 1
ATOM 1049 O O . ILE A 1 138 ? -13.704 15.647 17.700 1.00 86.50 138 ILE A O 1
ATOM 1053 N N . GLU A 1 139 ? -13.031 17.440 16.534 1.00 90.19 139 GLU A N 1
ATOM 1054 C CA . GLU A 1 139 ? -14.109 17.346 15.548 1.00 90.19 139 GLU A CA 1
ATOM 1055 C C . GLU A 1 139 ? -14.018 16.058 14.721 1.00 90.19 139 GLU A C 1
ATOM 1057 O O . GLU A 1 139 ? -15.023 15.360 14.567 1.00 90.19 139 GLU A O 1
ATOM 1062 N N . VAL A 1 140 ? -12.815 15.674 14.276 1.00 88.12 140 VAL A N 1
ATOM 1063 C CA . VAL A 1 140 ? -12.565 14.364 13.646 1.00 88.12 140 VAL A CA 1
ATOM 1064 C C . VAL A 1 140 ? -13.010 13.229 14.565 1.00 88.12 140 VAL A C 1
ATOM 1066 O O . VAL A 1 140 ? -13.729 12.329 14.135 1.00 88.12 140 VAL A O 1
ATOM 1069 N N . TRP A 1 141 ? -12.596 13.267 15.834 1.00 84.12 141 TRP A N 1
ATOM 1070 C CA . TRP A 1 141 ? -12.932 12.242 16.819 1.00 84.12 141 TRP A CA 1
ATOM 1071 C C . TRP A 1 141 ? -14.447 12.085 16.985 1.00 84.12 141 TRP A C 1
ATOM 1073 O O . TRP A 1 141 ? -14.970 10.973 16.911 1.00 84.12 141 TRP A O 1
ATOM 1083 N N . ASN A 1 142 ? -15.154 13.198 17.174 1.00 86.12 142 ASN A N 1
ATOM 1084 C CA . ASN A 1 142 ? -16.600 13.208 17.365 1.00 86.12 142 ASN A CA 1
ATOM 1085 C C . ASN A 1 142 ? -17.338 12.680 16.131 1.00 86.12 142 ASN A C 1
ATOM 1087 O O . ASN A 1 142 ? -18.280 11.900 16.271 1.00 86.12 142 ASN A O 1
ATOM 1091 N N . SER A 1 143 ? -16.879 13.056 14.939 1.00 88.06 143 SER A N 1
ATOM 1092 C CA . SER A 1 143 ? -17.484 12.629 13.674 1.00 88.06 143 SER A CA 1
ATOM 1093 C C . SER A 1 143 ? -17.272 11.126 13.441 1.00 88.06 143 SER A C 1
ATOM 1095 O O . SER A 1 143 ? -18.220 10.381 13.195 1.00 88.06 143 SER A O 1
ATOM 1097 N N . LEU A 1 144 ? -16.052 10.620 13.670 1.00 84.75 144 LEU A N 1
ATOM 1098 C CA . LEU A 1 144 ? -15.762 9.179 13.626 1.00 84.75 144 LEU A CA 1
ATOM 1099 C C . LEU A 1 144 ? -16.563 8.389 14.665 1.00 84.75 144 LEU A C 1
ATOM 1101 O O . LEU A 1 144 ? -16.987 7.264 14.392 1.00 84.75 144 LEU A O 1
ATOM 1105 N N . ALA A 1 145 ? -16.783 8.952 15.856 1.00 81.62 145 ALA A N 1
ATOM 1106 C CA . ALA A 1 145 ? -17.595 8.326 16.893 1.00 81.62 145 ALA A CA 1
ATOM 1107 C C . ALA A 1 145 ? -19.074 8.224 16.486 1.00 81.62 145 ALA A C 1
ATOM 1109 O O . ALA A 1 145 ? -19.704 7.213 16.791 1.00 81.62 145 ALA A O 1
ATOM 1110 N N . LYS A 1 146 ? -19.615 9.214 15.763 1.00 83.06 146 LYS A N 1
ATOM 1111 C CA . LYS A 1 146 ? -20.983 9.173 15.214 1.00 83.06 146 LYS A CA 1
ATOM 1112 C C . LYS A 1 146 ? -21.143 8.157 14.083 1.00 83.06 146 LYS A C 1
ATOM 1114 O O . LYS A 1 146 ? -22.173 7.498 14.014 1.00 83.06 146 LYS A O 1
ATOM 1119 N N . LEU A 1 147 ? -20.111 7.984 13.256 1.00 81.00 147 LEU A N 1
ATOM 1120 C CA . LEU A 1 147 ? -20.047 6.935 12.228 1.00 81.00 147 LEU A CA 1
ATOM 1121 C C . LEU A 1 147 ? -19.716 5.543 12.803 1.00 81.00 147 LEU A C 1
ATOM 1123 O O . LEU A 1 147 ? -19.665 4.550 12.079 1.00 81.00 147 LEU A O 1
ATOM 1127 N N . SER A 1 148 ? -19.450 5.454 14.108 1.00 72.88 148 SER A N 1
ATOM 1128 C CA . SER A 1 148 ? -19.162 4.204 14.809 1.00 72.88 148 SER A CA 1
ATOM 1129 C C . SER A 1 148 ? -20.395 3.677 15.543 1.00 72.88 148 SER A C 1
ATOM 1131 O O . SER A 1 148 ? -21.302 4.415 15.908 1.00 72.88 148 SER A O 1
ATOM 1133 N N . LEU A 1 149 ? -20.405 2.375 15.843 1.00 64.19 149 LEU A N 1
ATOM 1134 C CA . LEU A 1 149 ? -21.478 1.757 16.627 1.00 64.19 149 LEU A CA 1
ATOM 1135 C C . LEU A 1 149 ? -21.632 2.408 18.008 1.00 64.19 149 LEU A C 1
ATOM 1137 O O . LEU A 1 149 ? -20.679 2.413 18.794 1.00 64.19 149 LEU A O 1
ATOM 1141 N N . ARG A 1 150 ? -22.858 2.812 18.353 1.00 55.66 150 ARG A N 1
ATOM 1142 C CA . ARG A 1 150 ? -23.272 2.974 19.751 1.00 55.66 150 ARG A CA 1
ATOM 1143 C C . ARG A 1 150 ? -23.543 1.578 20.333 1.00 55.66 150 ARG A C 1
ATOM 1145 O O . ARG A 1 150 ? -24.431 0.896 19.826 1.00 55.66 150 ARG A O 1
ATOM 1152 N N . PRO A 1 151 ? -22.799 1.125 21.361 1.00 42.38 151 PRO A N 1
ATOM 1153 C CA . PRO A 1 151 ? -22.947 -0.218 21.932 1.00 42.38 151 PRO A CA 1
ATOM 1154 C C . PRO A 1 151 ? -24.357 -0.535 22.451 1.00 42.38 151 PRO A C 1
ATOM 1156 O O . PRO A 1 151 ? -24.709 -1.708 22.528 1.00 42.38 151 PRO A O 1
ATOM 1159 N N . ASP A 1 152 ? -25.144 0.503 22.753 1.00 40.16 152 ASP A N 1
ATOM 1160 C CA . ASP A 1 152 ? -26.426 0.409 23.456 1.00 40.16 152 ASP A CA 1
ATOM 1161 C C . ASP A 1 152 ? -27.619 0.955 22.642 1.00 40.16 152 ASP A C 1
ATOM 1163 O O . ASP A 1 152 ? -28.726 1.063 23.167 1.00 40.16 152 ASP A O 1
ATOM 1167 N N . ALA A 1 153 ? -27.427 1.333 21.371 1.00 42.06 153 ALA A N 1
ATOM 1168 C CA . ALA A 1 153 ? -28.512 1.902 20.572 1.00 42.06 153 ALA A CA 1
ATOM 1169 C C . ALA A 1 153 ? -29.384 0.800 19.951 1.00 42.06 153 ALA A C 1
ATOM 1171 O O . ALA A 1 153 ? -28.925 0.010 19.124 1.00 42.06 153 ALA A O 1
ATOM 1172 N N . VAL A 1 154 ? -30.668 0.791 20.314 1.00 39.53 154 VAL A N 1
ATOM 1173 C CA . VAL A 1 154 ? -31.730 0.183 19.505 1.00 39.53 154 VAL A CA 1
ATOM 1174 C C . VAL A 1 154 ? -31.791 0.986 18.209 1.00 39.53 154 VAL A C 1
ATOM 1176 O O . VAL A 1 154 ? -32.399 2.043 18.206 1.00 39.53 154 VAL A O 1
ATOM 1179 N N . ALA A 1 155 ? -31.082 0.528 17.174 1.00 40.09 155 ALA A N 1
ATOM 1180 C CA . ALA A 1 155 ? -31.175 0.977 15.782 1.00 40.09 155 ALA A CA 1
ATOM 1181 C C . ALA A 1 155 ? -31.615 2.446 15.583 1.00 40.09 155 ALA A C 1
ATOM 1183 O O . ALA A 1 155 ? -32.620 2.701 14.931 1.00 40.09 155 ALA A O 1
ATOM 1184 N N . ASP A 1 156 ? -30.858 3.411 16.113 1.00 45.84 156 ASP A N 1
ATOM 1185 C CA . ASP A 1 156 ? -30.812 4.722 15.463 1.00 45.84 156 ASP A CA 1
ATOM 1186 C C . ASP A 1 156 ? -29.891 4.520 14.260 1.00 45.84 156 ASP A C 1
ATOM 1188 O O . ASP A 1 156 ? -28.664 4.595 14.372 1.00 45.84 156 ASP A O 1
ATOM 1192 N N . GLU A 1 157 ? -30.476 4.119 13.132 1.00 58.12 157 GLU A N 1
ATOM 1193 C CA . GLU A 1 157 ? -29.799 4.221 11.845 1.00 58.12 157 GLU A CA 1
ATOM 1194 C C . GLU A 1 157 ? -29.581 5.716 11.603 1.00 58.12 157 GLU A C 1
ATOM 1196 O O . GLU A 1 157 ? -30.523 6.435 11.277 1.00 58.12 157 GLU A O 1
ATOM 1201 N N . THR A 1 158 ? -28.350 6.198 11.817 1.00 64.81 158 THR A N 1
ATOM 1202 C CA . THR A 1 158 ? -27.935 7.516 11.323 1.00 64.81 158 THR A CA 1
ATOM 1203 C C . THR A 1 158 ? -28.345 7.603 9.862 1.00 64.81 158 THR A C 1
ATOM 1205 O O . THR A 1 158 ? -28.046 6.687 9.083 1.00 64.81 158 THR A O 1
ATOM 1208 N N . SER A 1 159 ? -29.068 8.662 9.501 1.00 80.44 159 SER A N 1
ATOM 1209 C CA . SER A 1 159 ? -29.610 8.783 8.149 1.00 80.44 159 SER A CA 1
ATOM 1210 C C . SER A 1 159 ? -28.480 8.836 7.118 1.00 80.44 159 SER A C 1
ATOM 1212 O O . SER A 1 159 ? -27.322 9.128 7.436 1.00 80.44 159 SER A O 1
ATOM 1214 N N . LYS A 1 160 ? -28.800 8.554 5.852 1.00 83.81 160 LYS A N 1
ATOM 1215 C CA . LYS A 1 160 ? -27.818 8.660 4.764 1.00 83.81 160 LYS A CA 1
ATOM 1216 C C . LYS A 1 160 ? -27.265 10.092 4.686 1.00 83.81 160 LYS A C 1
ATOM 1218 O O . LYS A 1 160 ? -26.073 10.285 4.480 1.00 83.81 160 LYS A O 1
ATOM 1223 N N . GLU A 1 161 ? -28.116 11.085 4.913 1.00 86.00 161 GLU A N 1
ATOM 1224 C CA . GLU A 1 161 ? -27.751 12.499 4.949 1.00 86.00 161 GLU A CA 1
ATOM 1225 C C . GLU A 1 161 ? -26.769 12.796 6.092 1.00 86.00 161 GLU A C 1
ATOM 1227 O O . GLU A 1 161 ? -25.701 13.348 5.843 1.00 86.00 161 GLU A O 1
ATOM 1232 N N . GLU A 1 162 ? -27.062 12.338 7.313 1.00 86.56 162 GLU A N 1
ATOM 1233 C CA . GLU A 1 162 ? -26.173 12.512 8.469 1.00 86.56 162 GLU A CA 1
ATOM 1234 C C . GLU A 1 162 ? -24.817 11.824 8.256 1.00 86.56 162 GLU A C 1
ATOM 1236 O O . GLU A 1 162 ? -23.772 12.386 8.574 1.00 86.56 162 GLU A O 1
ATOM 1241 N N . GLN A 1 163 ? -24.800 10.615 7.684 1.00 88.12 163 GLN A N 1
ATOM 1242 C CA . GLN A 1 163 ? -23.548 9.916 7.375 1.00 88.12 163 GLN A CA 1
ATOM 1243 C C . GLN A 1 163 ? -22.697 10.677 6.352 1.00 88.12 163 GLN A C 1
ATOM 1245 O O . GLN A 1 163 ? -21.473 10.716 6.490 1.00 88.12 163 GLN A O 1
ATOM 1250 N N . SER A 1 164 ? -23.332 11.278 5.341 1.00 89.38 164 SER A N 1
ATOM 1251 C CA . SER A 1 164 ? -22.648 12.111 4.349 1.00 89.38 164 SER A CA 1
ATOM 1252 C C . SER A 1 164 ? -22.045 13.354 5.000 1.00 89.38 164 SER A C 1
ATOM 1254 O O . SER A 1 164 ? -20.859 13.620 4.818 1.00 89.38 164 SER A O 1
ATOM 1256 N N . GLU A 1 165 ? -22.826 14.068 5.816 1.00 90.94 165 GLU A N 1
ATOM 1257 C CA . GLU A 1 165 ? -22.368 15.272 6.519 1.00 90.94 165 GLU A CA 1
ATOM 1258 C C . GLU A 1 165 ? -21.163 14.988 7.426 1.00 90.94 165 GLU A C 1
ATOM 1260 O O . GLU A 1 165 ? -20.204 15.761 7.456 1.00 90.94 165 GLU A O 1
ATOM 1265 N N . GLU A 1 166 ? -21.171 13.866 8.151 1.00 91.25 166 GLU A N 1
ATOM 1266 C CA . GLU A 1 166 ? -20.052 13.497 9.021 1.00 91.25 166 GLU A CA 1
ATOM 1267 C C . GLU A 1 166 ? -18.793 13.103 8.227 1.00 91.25 166 GLU A C 1
ATOM 1269 O O . GLU A 1 166 ? -17.683 13.422 8.658 1.00 91.25 166 GLU A O 1
ATOM 1274 N N . LEU A 1 167 ? -18.929 12.459 7.060 1.00 90.12 167 LEU A N 1
ATOM 1275 C CA . LEU A 1 167 ? -17.794 12.166 6.172 1.00 90.12 167 LEU A CA 1
ATOM 1276 C C . LEU A 1 167 ? -17.170 13.448 5.603 1.00 90.12 167 LEU A C 1
ATOM 1278 O O . LEU A 1 167 ? -15.947 13.618 5.670 1.00 90.12 167 LEU A O 1
ATOM 1282 N N . ASP A 1 168 ? -17.999 14.369 5.110 1.00 89.88 168 ASP A N 1
ATOM 1283 C CA . ASP A 1 168 ? -17.558 15.665 4.580 1.00 89.88 168 ASP A CA 1
ATOM 1284 C C . ASP A 1 168 ? -16.880 16.506 5.665 1.00 89.88 168 ASP A C 1
ATOM 1286 O O . ASP A 1 168 ? -15.847 17.149 5.438 1.00 89.88 168 ASP A O 1
ATOM 1290 N N . LYS A 1 169 ? -17.419 16.451 6.887 1.00 91.69 169 LYS A N 1
ATOM 1291 C CA . LYS A 1 169 ? -16.830 17.097 8.054 1.00 91.69 169 LYS A CA 1
ATOM 1292 C C . LYS A 1 169 ? -15.464 16.510 8.394 1.00 91.69 169 LYS A C 1
ATOM 1294 O O . LYS A 1 169 ? -14.531 17.281 8.604 1.00 91.69 169 LYS A O 1
ATOM 1299 N N . ILE A 1 170 ? -15.308 15.183 8.418 1.00 90.31 170 ILE A N 1
ATOM 1300 C CA . ILE A 1 170 ? -14.003 14.542 8.661 1.00 90.31 170 ILE A CA 1
ATOM 1301 C C . ILE A 1 170 ? -12.977 15.023 7.639 1.00 90.31 170 ILE A C 1
ATOM 1303 O O . ILE A 1 170 ? -11.880 15.427 8.031 1.00 90.31 170 ILE A O 1
ATOM 1307 N N . PHE A 1 171 ? -13.332 15.010 6.353 1.00 88.38 171 PHE A N 1
ATOM 1308 C CA . PHE A 1 171 ? -12.413 15.427 5.300 1.00 88.38 171 PHE A CA 1
ATOM 1309 C C . PHE A 1 171 ? -12.045 16.911 5.423 1.00 88.38 171 PHE A C 1
ATOM 1311 O O . PHE A 1 171 ? -10.862 17.245 5.455 1.00 88.38 171 PHE A O 1
ATOM 1318 N N . SER A 1 172 ? -13.028 17.786 5.644 1.00 89.06 172 SER A N 1
ATOM 1319 C CA . SER A 1 172 ? -12.791 19.222 5.858 1.00 89.06 172 SER A CA 1
ATOM 1320 C C . SER A 1 172 ? -11.852 19.493 7.042 1.00 89.06 172 SER A C 1
ATOM 1322 O O . SER A 1 172 ? -10.996 20.375 6.982 1.00 89.06 172 SER A O 1
ATOM 1324 N N . GLN A 1 173 ? -11.970 18.721 8.129 1.00 89.56 173 GLN A N 1
ATOM 1325 C CA . GLN A 1 173 ? -11.059 18.841 9.271 1.00 89.56 173 GLN A CA 1
ATOM 1326 C C . GLN A 1 173 ? -9.660 18.293 8.967 1.00 89.56 173 GLN A C 1
ATOM 1328 O O . GLN A 1 173 ? -8.676 18.850 9.449 1.00 89.56 173 GLN A O 1
ATOM 1333 N N . PHE A 1 174 ? -9.537 17.242 8.152 1.00 86.56 174 PHE A N 1
ATOM 1334 C CA . PHE A 1 174 ? -8.235 16.768 7.672 1.00 86.56 174 PHE A CA 1
ATOM 1335 C C . PHE A 1 174 ? -7.553 17.839 6.817 1.00 86.56 174 PHE A C 1
ATOM 1337 O O . PHE A 1 174 ? -6.380 18.137 7.040 1.00 86.56 174 PHE A O 1
ATOM 1344 N N . GLU A 1 175 ? -8.281 18.486 5.907 1.00 83.62 175 GLU A N 1
ATOM 1345 C CA . GLU A 1 175 ? -7.760 19.619 5.137 1.00 83.62 175 GLU A CA 1
ATOM 1346 C C . GLU A 1 175 ? -7.318 20.773 6.040 1.00 83.62 175 GLU A C 1
ATOM 1348 O O . GLU A 1 175 ? -6.205 21.284 5.884 1.00 83.62 175 GLU A O 1
ATOM 1353 N N . ALA A 1 176 ? -8.139 21.145 7.028 1.00 84.25 176 ALA A N 1
ATOM 1354 C CA . ALA A 1 176 ? -7.799 22.178 8.002 1.00 84.25 176 ALA A CA 1
ATOM 1355 C C . ALA A 1 176 ? -6.515 21.828 8.767 1.00 84.25 176 ALA A C 1
ATOM 1357 O O . ALA A 1 176 ? -5.612 22.660 8.864 1.00 84.25 176 ALA A O 1
ATOM 1358 N N . ILE A 1 177 ? -6.385 20.582 9.233 1.00 81.44 177 ILE A N 1
ATOM 1359 C CA . ILE A 1 177 ? -5.170 20.074 9.878 1.00 81.44 177 ILE A CA 1
ATOM 1360 C C . ILE A 1 177 ? -3.972 20.165 8.928 1.00 81.44 177 ILE A C 1
ATOM 1362 O O . ILE A 1 177 ? -2.913 20.625 9.352 1.00 81.44 177 ILE A O 1
ATOM 1366 N N . SER A 1 178 ? -4.122 19.792 7.650 1.00 77.56 178 SER A N 1
ATOM 1367 C CA . SER A 1 178 ? -3.048 19.941 6.653 1.00 77.56 178 SER A CA 1
ATOM 1368 C C . SER A 1 178 ? -2.574 21.372 6.558 1.00 77.56 178 SER A C 1
ATOM 1370 O O . SER A 1 178 ? -1.374 21.627 6.529 1.00 77.56 178 SER A O 1
ATOM 1372 N N . ASN A 1 179 ? -3.530 22.293 6.456 1.00 77.62 179 ASN A N 1
ATOM 1373 C CA . ASN A 1 179 ? -3.251 23.694 6.232 1.00 77.62 179 ASN A CA 1
ATOM 1374 C C . ASN A 1 179 ? -2.551 24.263 7.461 1.00 77.62 179 ASN A C 1
ATOM 1376 O O . ASN A 1 179 ? -1.497 24.862 7.315 1.00 77.62 179 ASN A O 1
ATOM 1380 N N . ILE A 1 180 ? -3.042 23.972 8.669 1.00 76.75 180 ILE A N 1
ATOM 1381 C CA . ILE A 1 180 ? -2.388 24.358 9.929 1.00 76.75 180 ILE A CA 1
ATOM 1382 C C . ILE A 1 180 ? -0.947 23.836 9.979 1.00 76.75 180 ILE A C 1
ATOM 1384 O O . ILE A 1 180 ? -0.032 24.579 10.327 1.00 76.75 180 ILE A O 1
ATOM 1388 N N . ILE A 1 181 ? -0.736 22.579 9.589 1.00 70.38 181 ILE A N 1
ATOM 1389 C CA . ILE A 1 181 ? 0.586 21.952 9.524 1.00 70.38 181 ILE A CA 1
ATOM 1390 C C . ILE A 1 181 ? 1.497 22.651 8.494 1.00 70.38 181 ILE A C 1
ATOM 1392 O O . ILE A 1 181 ? 2.677 22.866 8.762 1.00 70.38 181 ILE A O 1
ATOM 1396 N N . GLN A 1 182 ? 0.974 23.006 7.320 1.00 68.44 182 GLN A N 1
ATOM 1397 C CA . GLN A 1 182 ? 1.747 23.604 6.226 1.00 68.44 182 GLN A CA 1
ATOM 1398 C C . GLN A 1 182 ? 2.011 25.105 6.419 1.00 68.44 182 GLN A C 1
ATOM 1400 O O . GLN A 1 182 ? 3.083 25.585 6.060 1.00 68.44 182 GLN A O 1
ATOM 1405 N N . THR A 1 183 ? 1.063 25.858 6.983 1.00 66.56 183 THR A N 1
ATOM 1406 C CA . THR A 1 183 ? 1.138 27.322 7.126 1.00 66.56 183 THR A CA 1
ATOM 1407 C C . THR A 1 183 ? 1.529 27.775 8.527 1.00 66.56 183 THR A C 1
ATOM 1409 O O . THR A 1 183 ? 1.917 28.925 8.710 1.00 66.56 183 THR A O 1
ATOM 1412 N N . GLY A 1 184 ? 1.437 26.902 9.532 1.00 52.19 184 GLY A N 1
ATOM 1413 C CA . GLY A 1 184 ? 1.711 27.217 10.937 1.00 52.19 184 GLY A CA 1
ATOM 1414 C C . GLY A 1 184 ? 3.180 27.503 11.271 1.00 52.19 184 GLY A C 1
ATOM 1415 O O . GLY A 1 184 ? 3.503 27.666 12.451 1.00 52.19 184 GLY A O 1
ATOM 1416 N N . HIS A 1 185 ? 4.076 27.574 10.274 1.00 53.34 185 HIS A N 1
ATOM 1417 C CA . HIS A 1 185 ? 5.522 27.571 10.486 1.00 53.34 185 HIS A CA 1
ATOM 1418 C C . HIS A 1 185 ? 6.354 28.520 9.622 1.00 53.34 185 HIS A C 1
ATOM 1420 O O . HIS A 1 185 ? 6.230 28.579 8.406 1.00 53.34 185 HIS A O 1
ATOM 1426 N N . SER A 1 186 ? 7.338 29.136 10.287 1.00 48.34 186 SER A N 1
ATOM 1427 C CA . SER A 1 186 ? 8.583 29.685 9.736 1.00 48.34 186 SER A CA 1
ATOM 1428 C C . SER A 1 186 ? 9.744 28.672 9.845 1.00 48.34 186 SER A C 1
ATOM 1430 O O . SER A 1 186 ? 10.861 29.046 10.208 1.00 48.34 186 SER A O 1
ATOM 1432 N N . MET A 1 187 ? 9.473 27.372 9.684 1.00 53.50 187 MET A N 1
ATOM 1433 C CA . MET A 1 187 ? 10.443 26.303 9.967 1.00 53.50 187 MET A CA 1
ATOM 1434 C C . MET A 1 187 ? 11.173 25.817 8.714 1.00 53.50 187 MET A C 1
ATOM 1436 O O . MET A 1 187 ? 10.663 25.921 7.602 1.00 53.50 187 MET A O 1
ATOM 1440 N N . SER A 1 188 ? 12.385 25.288 8.905 1.00 57.50 188 SER A N 1
ATOM 1441 C CA . SER A 1 188 ? 13.150 24.638 7.840 1.00 57.50 188 SER A CA 1
ATOM 1442 C C . SER A 1 188 ? 12.447 23.367 7.348 1.00 57.50 188 SER A C 1
ATOM 1444 O O . SER A 1 188 ? 11.712 22.716 8.096 1.00 57.50 188 SER A O 1
ATOM 1446 N N . SER A 1 189 ? 12.717 22.981 6.097 1.00 59.38 189 SER A N 1
ATOM 1447 C CA . SER A 1 189 ? 12.219 21.747 5.466 1.00 59.38 189 SER A CA 1
ATOM 1448 C C . SER A 1 189 ? 12.428 20.496 6.331 1.00 59.38 189 SER A C 1
ATOM 1450 O O . SER A 1 189 ? 11.566 19.622 6.383 1.00 59.38 189 SER A O 1
ATOM 1452 N N . ASP A 1 190 ? 13.533 20.434 7.074 1.00 60.47 190 ASP A N 1
ATOM 1453 C CA . ASP A 1 190 ? 13.888 19.287 7.917 1.00 60.47 190 ASP A CA 1
ATOM 1454 C C . ASP A 1 190 ? 12.913 19.081 9.088 1.00 60.47 190 ASP A C 1
ATOM 1456 O O . ASP A 1 190 ? 12.600 17.947 9.460 1.00 60.47 190 ASP A O 1
ATOM 1460 N N . LEU A 1 191 ? 12.392 20.167 9.671 1.00 61.25 191 LEU A N 1
ATOM 1461 C CA . LEU A 1 191 ? 11.421 20.103 10.771 1.00 61.25 191 LEU A CA 1
ATOM 1462 C C . LEU A 1 191 ? 10.032 19.693 10.267 1.00 61.25 191 LEU A C 1
ATOM 1464 O O . LEU A 1 191 ? 9.328 18.948 10.949 1.00 61.25 191 LEU A O 1
ATOM 1468 N N . TYR A 1 192 ? 9.676 20.095 9.045 1.00 63.88 192 TYR A N 1
ATOM 1469 C CA . TYR A 1 192 ? 8.421 19.707 8.401 1.00 63.88 192 TYR A CA 1
ATOM 1470 C C . TYR A 1 192 ? 8.307 18.185 8.220 1.00 63.88 192 TYR A C 1
ATOM 1472 O O . TYR A 1 192 ? 7.344 17.565 8.683 1.00 63.88 192 TYR A O 1
ATOM 1480 N N . TYR A 1 193 ? 9.323 17.557 7.624 1.00 65.88 193 TYR A N 1
ATOM 1481 C CA . TYR A 1 193 ? 9.325 16.108 7.401 1.00 65.88 193 TYR A CA 1
ATOM 1482 C C . TYR A 1 193 ? 9.527 15.297 8.684 1.00 65.88 193 TYR A C 1
ATOM 1484 O O . TYR A 1 193 ? 8.948 14.223 8.828 1.00 65.88 193 TYR A O 1
ATOM 1492 N N . SER A 1 194 ? 10.323 15.786 9.638 1.00 65.75 194 SER A N 1
ATOM 1493 C CA . SER A 1 194 ? 10.611 15.025 10.861 1.00 65.75 194 SER A CA 1
ATOM 1494 C C . SER A 1 194 ? 9.493 15.065 11.906 1.00 65.75 194 SER A C 1
ATOM 1496 O O . SER A 1 194 ? 9.364 14.103 12.664 1.00 65.75 194 SER A O 1
ATOM 1498 N N . LYS A 1 195 ? 8.677 16.129 11.951 1.00 67.94 195 LYS A N 1
ATOM 1499 C CA . LYS A 1 195 ? 7.653 16.309 12.999 1.00 67.94 195 LYS A CA 1
ATOM 1500 C C . LYS A 1 195 ? 6.218 16.279 12.485 1.00 67.94 195 LYS A C 1
ATOM 1502 O O . LYS A 1 195 ? 5.367 15.654 13.110 1.00 67.94 195 LYS A O 1
ATOM 1507 N N . LEU A 1 196 ? 5.941 16.892 11.336 1.00 73.12 196 LEU A N 1
ATOM 1508 C CA . LEU A 1 196 ? 4.566 17.179 10.921 1.00 73.12 196 LEU A CA 1
ATOM 1509 C C . LEU A 1 196 ? 3.999 16.192 9.900 1.00 73.12 196 LEU A C 1
ATOM 1511 O O . LEU A 1 196 ? 2.883 15.698 10.057 1.00 73.12 196 LEU A O 1
ATOM 1515 N N . TYR A 1 197 ? 4.772 15.833 8.878 1.00 77.25 197 TYR A N 1
ATOM 1516 C CA . TYR A 1 197 ? 4.348 14.833 7.891 1.00 77.25 197 TYR A CA 1
ATOM 1517 C C . TYR A 1 197 ? 4.001 13.450 8.500 1.00 77.25 197 TYR A C 1
ATOM 1519 O O . TYR A 1 197 ? 3.067 12.795 8.025 1.00 77.25 197 TYR A O 1
ATOM 1527 N N . PRO A 1 198 ? 4.642 12.995 9.602 1.00 83.00 198 PRO A N 1
ATOM 1528 C CA . PRO A 1 198 ? 4.214 11.794 10.316 1.00 83.00 198 PRO A CA 1
ATOM 1529 C C . PRO A 1 198 ? 2.772 11.849 10.844 1.00 83.00 198 PRO A C 1
ATOM 1531 O O . PRO A 1 198 ? 2.099 10.816 10.912 1.00 83.00 198 PRO A O 1
ATOM 1534 N N . VAL A 1 199 ? 2.278 13.038 11.206 1.00 82.00 199 VAL A N 1
ATOM 1535 C CA . VAL A 1 199 ? 0.889 13.249 11.646 1.00 82.00 199 VAL A CA 1
ATOM 1536 C C . VAL A 1 199 ? -0.068 13.010 10.484 1.00 82.00 199 VAL A C 1
ATOM 1538 O O . VAL A 1 199 ? -1.042 12.275 10.646 1.00 82.00 199 VAL A O 1
ATOM 1541 N N . ILE A 1 200 ? 0.261 13.538 9.300 1.00 83.44 200 ILE A N 1
ATOM 1542 C CA . ILE A 1 200 ? -0.533 13.371 8.075 1.00 83.44 200 ILE A CA 1
ATOM 1543 C C . ILE A 1 200 ? -0.729 11.887 7.750 1.00 83.44 200 ILE A C 1
ATOM 1545 O O . ILE A 1 200 ? -1.847 11.392 7.563 1.00 83.44 200 ILE A O 1
ATOM 1549 N N . PHE A 1 201 ? 0.378 11.152 7.745 1.00 86.12 201 PHE A N 1
ATOM 1550 C CA . PHE A 1 201 ? 0.381 9.712 7.541 1.00 86.12 201 PHE A CA 1
ATOM 1551 C C . PHE A 1 201 ? -0.444 8.961 8.587 1.00 86.12 201 PHE A C 1
ATOM 1553 O O . PHE A 1 201 ? -1.185 8.042 8.254 1.00 86.12 201 PHE A O 1
ATOM 1560 N N . SER A 1 202 ? -0.340 9.352 9.853 1.00 87.19 202 SER A N 1
ATOM 1561 C CA . SER A 1 202 ? -1.005 8.636 10.944 1.00 87.19 202 SER A CA 1
ATOM 1562 C C . SER A 1 202 ? -2.515 8.856 10.966 1.00 87.19 202 SER A C 1
ATOM 1564 O O . SER A 1 202 ? -3.279 7.941 11.281 1.00 87.19 202 SER A O 1
ATOM 1566 N N . LEU A 1 203 ? -2.954 10.055 10.594 1.00 87.38 203 LEU A N 1
ATOM 1567 C CA . LEU A 1 203 ? -4.362 10.371 10.380 1.00 87.38 203 LEU A CA 1
ATOM 1568 C C . LEU A 1 203 ? -4.930 9.593 9.197 1.00 87.38 203 LEU A C 1
ATOM 1570 O O . LEU A 1 203 ? -5.977 8.965 9.344 1.00 87.38 203 LEU A O 1
ATOM 1574 N N . SER A 1 204 ? -4.199 9.554 8.077 1.00 89.75 204 SER A N 1
ATOM 1575 C CA . SER A 1 204 ? -4.568 8.736 6.915 1.00 89.75 204 SER A CA 1
ATOM 1576 C C . SER A 1 204 ? -4.732 7.269 7.316 1.00 89.75 204 SER A C 1
ATOM 1578 O O . SER A 1 204 ? -5.753 6.647 7.021 1.00 89.75 204 SER A O 1
ATOM 1580 N N . ASP A 1 205 ? -3.770 6.737 8.078 1.00 88.44 205 ASP A N 1
ATOM 1581 C CA . ASP A 1 205 ? -3.804 5.341 8.493 1.00 88.44 205 ASP A CA 1
ATOM 1582 C C . ASP A 1 205 ? -5.008 5.017 9.382 1.00 88.44 205 ASP A C 1
ATOM 1584 O O . ASP A 1 205 ? -5.599 3.937 9.299 1.00 88.44 205 ASP A O 1
ATOM 1588 N N . THR A 1 206 ? -5.344 5.951 10.269 1.00 88.75 206 THR A N 1
ATOM 1589 C CA . THR A 1 206 ? -6.421 5.774 11.239 1.00 88.75 206 THR A CA 1
ATOM 1590 C C . THR A 1 206 ? -7.790 5.910 10.580 1.00 88.75 206 THR A C 1
ATOM 1592 O O . THR A 1 206 ? -8.675 5.102 10.864 1.00 88.75 206 THR A O 1
ATOM 1595 N N . LEU A 1 207 ? -7.947 6.862 9.655 1.00 90.75 207 LEU A N 1
ATOM 1596 C CA . LEU A 1 207 ? -9.174 7.034 8.883 1.00 90.75 207 LEU A CA 1
ATOM 1597 C C . LEU A 1 207 ? -9.446 5.813 8.005 1.00 90.75 207 LEU A C 1
ATOM 1599 O O . LEU A 1 207 ? -10.517 5.226 8.105 1.00 90.75 207 LEU A O 1
ATOM 1603 N N . VAL A 1 208 ? -8.474 5.359 7.209 1.00 90.56 208 VAL A N 1
ATOM 1604 C CA . VAL A 1 208 ? -8.690 4.205 6.318 1.00 90.56 208 VAL A CA 1
ATOM 1605 C C . VAL A 1 208 ? -8.979 2.930 7.111 1.00 90.56 208 VAL A C 1
ATOM 1607 O O . VAL A 1 208 ? -9.848 2.155 6.717 1.00 90.56 208 VAL A O 1
ATOM 1610 N N . ALA A 1 209 ? -8.330 2.727 8.264 1.00 87.19 209 ALA A N 1
ATOM 1611 C CA . ALA A 1 209 ? -8.660 1.610 9.150 1.00 87.19 209 ALA A CA 1
ATOM 1612 C C . ALA A 1 209 ? -10.114 1.669 9.660 1.00 87.19 209 ALA A C 1
ATOM 1614 O O . ALA A 1 209 ? -10.769 0.629 9.755 1.00 87.19 209 ALA A O 1
ATOM 1615 N N . HIS A 1 210 ? -10.627 2.864 9.969 1.00 88.12 210 HIS A N 1
ATOM 1616 C CA . HIS A 1 210 ? -12.026 3.058 10.360 1.00 88.12 210 HIS A CA 1
ATOM 1617 C C . HIS A 1 210 ? -12.990 2.840 9.186 1.00 88.12 210 HIS A C 1
ATOM 1619 O O . HIS A 1 210 ? -13.980 2.126 9.346 1.00 88.12 210 HIS A O 1
ATOM 1625 N N . LEU A 1 211 ? -12.681 3.366 7.999 1.00 90.62 211 LEU A N 1
ATOM 1626 C CA . LEU A 1 211 ? -13.500 3.192 6.795 1.00 90.62 211 LEU A CA 1
ATOM 1627 C C . LEU A 1 211 ? -13.583 1.722 6.369 1.00 90.62 211 LEU A C 1
ATOM 1629 O O . LEU A 1 211 ? -14.660 1.238 6.032 1.00 90.62 211 LEU A O 1
ATOM 1633 N N . ALA A 1 212 ? -12.477 0.981 6.441 1.00 87.38 212 ALA A N 1
ATOM 1634 C CA . ALA A 1 212 ? -12.466 -0.446 6.133 1.00 87.38 212 ALA A CA 1
ATOM 1635 C C . ALA A 1 212 ? -13.299 -1.266 7.120 1.00 87.38 212 ALA A C 1
ATOM 1637 O O . ALA A 1 212 ? -14.099 -2.115 6.723 1.00 87.38 212 ALA A O 1
ATOM 1638 N N . PHE A 1 213 ? -13.180 -0.952 8.410 1.00 84.44 213 PHE A N 1
ATOM 1639 C CA . PHE A 1 213 ? -14.036 -1.535 9.434 1.00 84.44 213 PHE A CA 1
ATOM 1640 C C . PHE A 1 213 ? -15.517 -1.190 9.194 1.00 84.44 213 PHE A C 1
ATOM 1642 O O . PHE A 1 213 ? -16.386 -2.057 9.303 1.00 84.44 213 PHE A O 1
ATOM 1649 N N . SER A 1 214 ? -15.809 0.048 8.798 1.00 85.50 214 SER A N 1
ATOM 1650 C CA . SER A 1 214 ? -17.163 0.502 8.480 1.00 85.50 214 SER A CA 1
ATOM 1651 C C . SER A 1 214 ? -17.751 -0.223 7.267 1.00 85.50 214 SER A C 1
ATOM 1653 O O . SER A 1 214 ? -18.891 -0.681 7.348 1.00 85.50 214 SER A O 1
ATOM 1655 N N . ALA A 1 215 ? -16.968 -0.427 6.201 1.00 85.50 215 ALA A N 1
ATOM 1656 C CA . ALA A 1 215 ? -17.361 -1.210 5.025 1.00 85.50 215 ALA A CA 1
ATOM 1657 C C . ALA A 1 215 ? -17.702 -2.661 5.395 1.00 85.50 215 ALA A C 1
ATOM 1659 O O . ALA A 1 215 ? -18.752 -3.192 5.025 1.00 85.50 215 ALA A O 1
ATOM 1660 N N . ARG A 1 216 ? -16.826 -3.296 6.182 1.00 81.81 216 ARG A N 1
ATOM 1661 C CA . ARG A 1 216 ? -16.952 -4.697 6.598 1.00 81.81 216 ARG A CA 1
ATOM 1662 C C . ARG A 1 216 ? -18.182 -4.950 7.468 1.00 81.81 216 ARG A C 1
ATOM 1664 O O . ARG A 1 216 ? -18.849 -5.977 7.342 1.00 81.81 216 ARG A O 1
ATOM 1671 N N . TYR A 1 217 ? -18.486 -4.027 8.377 1.00 79.50 217 TYR A N 1
ATOM 1672 C CA . TYR A 1 217 ? -19.603 -4.169 9.313 1.00 79.50 217 TYR A CA 1
ATOM 1673 C C . TYR A 1 217 ? -20.870 -3.422 8.896 1.00 79.50 217 TYR A C 1
ATOM 1675 O O . TYR A 1 217 ? -21.837 -3.477 9.657 1.00 79.50 217 TYR A O 1
ATOM 1683 N N . LYS A 1 218 ? -20.878 -2.810 7.703 1.00 81.38 218 LYS A N 1
ATOM 1684 C CA . LYS A 1 218 ? -21.999 -2.036 7.148 1.00 81.38 218 LYS A CA 1
ATOM 1685 C C . LYS A 1 218 ? -22.451 -0.918 8.089 1.00 81.38 218 LYS A C 1
ATOM 1687 O O . LYS A 1 218 ? -23.630 -0.787 8.389 1.00 81.38 218 LYS A O 1
ATOM 1692 N N . LEU A 1 219 ? -21.479 -0.163 8.607 1.00 81.88 219 LEU A N 1
ATOM 1693 C CA . LEU A 1 219 ? -21.722 0.974 9.509 1.00 81.88 219 LEU A CA 1
ATOM 1694 C C . LEU A 1 219 ? -21.980 2.280 8.758 1.00 81.88 219 LEU A C 1
ATOM 1696 O O . LEU A 1 219 ? -22.583 3.191 9.306 1.00 81.88 219 LEU A O 1
ATOM 1700 N N . ILE A 1 220 ? -21.515 2.349 7.514 1.00 86.38 220 ILE A N 1
ATOM 1701 C CA . ILE A 1 220 ? -21.752 3.448 6.586 1.00 86.38 220 ILE A CA 1
ATOM 1702 C C . ILE A 1 220 ? -22.411 2.838 5.354 1.00 86.38 220 ILE A C 1
ATOM 1704 O O . ILE A 1 220 ? -22.080 1.713 4.967 1.00 86.38 220 ILE A O 1
ATOM 1708 N N . ASN A 1 221 ? -23.348 3.564 4.751 1.00 89.12 221 ASN A N 1
ATOM 1709 C CA . ASN A 1 221 ? -23.967 3.173 3.494 1.00 89.12 221 ASN A CA 1
ATOM 1710 C C . ASN A 1 221 ? -22.903 2.944 2.400 1.00 89.12 221 ASN A C 1
ATOM 1712 O O . ASN A 1 221 ? -22.051 3.801 2.164 1.00 89.12 221 ASN A O 1
ATOM 1716 N N . ASP A 1 222 ? -22.979 1.801 1.713 1.00 89.31 222 ASP A N 1
ATOM 1717 C CA . ASP A 1 222 ? -21.981 1.406 0.710 1.00 89.31 222 ASP A CA 1
ATOM 1718 C C . ASP A 1 222 ? -21.871 2.412 -0.449 1.00 89.31 222 ASP A C 1
ATOM 1720 O O . ASP A 1 222 ? -20.764 2.646 -0.926 1.00 89.31 222 ASP A O 1
ATOM 1724 N N . ASP A 1 223 ? -22.975 3.041 -0.881 1.00 91.25 223 ASP A N 1
ATOM 1725 C CA . ASP A 1 223 ? -22.934 4.025 -1.972 1.00 91.25 223 ASP A CA 1
ATOM 1726 C C . ASP A 1 223 ? -22.192 5.292 -1.544 1.00 91.25 223 ASP A C 1
ATOM 1728 O O . ASP A 1 223 ? -21.372 5.804 -2.302 1.00 91.25 223 ASP A O 1
ATOM 173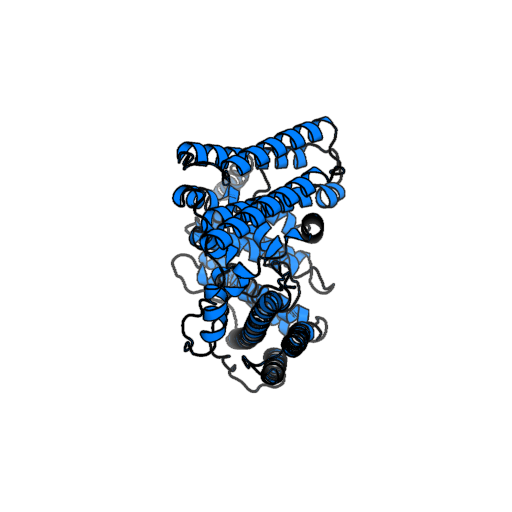2 N N . LEU A 1 224 ? -22.459 5.786 -0.328 1.00 91.56 224 LEU A N 1
ATOM 1733 C CA . LEU A 1 224 ? -21.757 6.952 0.220 1.00 91.56 224 LEU A CA 1
ATOM 1734 C C . LEU A 1 224 ? -20.275 6.662 0.388 1.00 91.56 224 LEU A C 1
ATOM 1736 O O . LEU A 1 224 ? -19.431 7.455 -0.018 1.00 91.56 224 LEU A O 1
ATOM 1740 N N . LEU A 1 225 ? -19.960 5.506 0.973 1.00 90.69 225 LEU A N 1
ATOM 1741 C CA . LEU A 1 225 ? -18.581 5.113 1.182 1.00 90.69 225 LEU A CA 1
ATOM 1742 C C . LEU A 1 225 ? -17.869 4.935 -0.162 1.00 90.69 225 LEU A C 1
ATOM 1744 O O . LEU A 1 225 ? -16.762 5.426 -0.325 1.00 90.69 225 LEU A O 1
ATOM 1748 N N . SER A 1 226 ? -18.516 4.321 -1.153 1.00 93.62 226 SER A N 1
ATOM 1749 C CA . SER A 1 226 ? -17.987 4.225 -2.514 1.00 93.62 226 SER A CA 1
ATOM 1750 C C . SER A 1 226 ? -17.730 5.605 -3.128 1.00 93.62 226 SER A C 1
ATOM 1752 O O . SER A 1 226 ? -16.632 5.854 -3.622 1.00 93.62 226 SER A O 1
ATOM 1754 N N . GLN A 1 227 ? -18.680 6.542 -3.051 1.00 93.19 227 GLN A N 1
ATOM 1755 C CA . GLN A 1 227 ? -18.485 7.911 -3.548 1.00 93.19 227 GLN A CA 1
ATOM 1756 C C . GLN A 1 227 ? -17.303 8.602 -2.861 1.00 93.19 227 GLN A C 1
ATOM 1758 O O . GLN A 1 227 ? -16.437 9.160 -3.534 1.00 93.19 227 GLN A O 1
ATOM 1763 N N . PHE A 1 228 ? -17.221 8.491 -1.534 1.00 91.69 228 PHE A N 1
ATOM 1764 C CA . PHE A 1 228 ? -16.128 9.049 -0.750 1.00 91.69 228 PHE A CA 1
ATOM 1765 C C . PHE A 1 228 ? -14.776 8.442 -1.147 1.00 91.69 228 PHE A C 1
ATOM 1767 O O . PHE A 1 228 ? -13.818 9.169 -1.379 1.00 91.69 228 PHE A O 1
ATOM 1774 N N . LEU A 1 229 ? -14.670 7.117 -1.254 1.00 91.00 229 LEU A N 1
ATOM 1775 C CA . LEU A 1 229 ? -13.404 6.440 -1.556 1.00 91.00 229 LEU A CA 1
ATOM 1776 C C . LEU A 1 229 ? -12.895 6.702 -2.977 1.00 91.00 229 LEU A C 1
ATOM 1778 O O . LEU A 1 229 ? -11.686 6.666 -3.212 1.00 91.00 229 LEU A O 1
ATOM 1782 N N . ASN A 1 230 ? -13.809 6.948 -3.915 1.00 90.62 230 ASN A N 1
ATOM 1783 C CA . ASN A 1 230 ? -13.480 7.159 -5.319 1.00 90.62 230 ASN A CA 1
ATOM 1784 C C . ASN A 1 230 ? -13.214 8.628 -5.678 1.00 90.62 230 ASN A C 1
ATOM 1786 O O . ASN A 1 230 ? -12.744 8.887 -6.786 1.00 90.62 230 ASN A O 1
ATOM 1790 N N . ASN A 1 231 ? -13.429 9.570 -4.754 1.00 89.44 231 ASN A N 1
ATOM 1791 C CA . ASN A 1 231 ? -13.072 10.974 -4.948 1.00 89.44 231 ASN A CA 1
ATOM 1792 C C . ASN A 1 231 ? -11.544 11.146 -5.098 1.00 89.44 231 ASN A C 1
ATOM 1794 O O . ASN A 1 231 ? -10.771 10.637 -4.282 1.00 89.44 231 ASN A O 1
ATOM 1798 N N . GLU A 1 232 ? -11.113 11.873 -6.134 1.00 85.69 232 GLU A N 1
ATOM 1799 C CA . GLU A 1 232 ? -9.699 12.109 -6.448 1.00 85.69 232 GLU A CA 1
ATOM 1800 C C . GLU A 1 232 ? -8.931 12.826 -5.338 1.00 85.69 232 GLU A C 1
ATOM 1802 O O . GLU A 1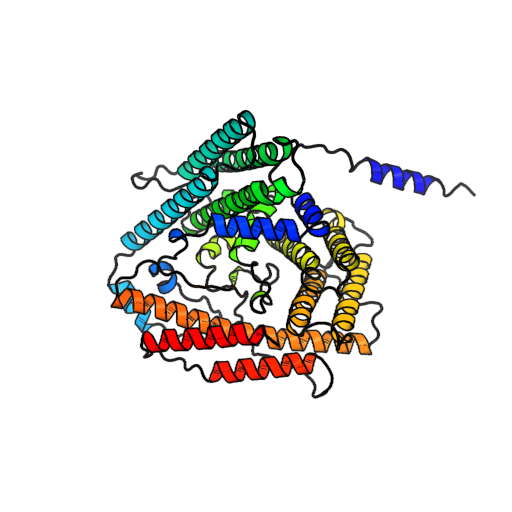 232 ? -7.761 12.508 -5.093 1.00 85.69 232 GLU A O 1
ATOM 1807 N N . ASP A 1 233 ? -9.610 13.704 -4.602 1.00 84.19 233 ASP A N 1
ATOM 1808 C CA . ASP A 1 233 ? -9.031 14.423 -3.469 1.00 84.19 233 ASP A CA 1
ATOM 1809 C C . ASP A 1 233 ? -8.707 13.483 -2.295 1.00 84.19 233 ASP A C 1
ATOM 1811 O O . ASP A 1 233 ? -7.850 13.774 -1.463 1.00 84.19 233 ASP A O 1
ATOM 1815 N N . HIS A 1 234 ? -9.337 12.304 -2.242 1.00 87.44 234 HIS A N 1
ATOM 1816 C CA . HIS A 1 234 ? -9.188 11.356 -1.137 1.00 87.44 234 HIS A CA 1
ATOM 1817 C C . HIS A 1 234 ? -8.168 10.245 -1.436 1.00 87.44 234 HIS A C 1
ATOM 1819 O O . HIS A 1 234 ? -7.776 9.501 -0.531 1.00 87.44 234 HIS A O 1
ATOM 1825 N N . TRP A 1 235 ? -7.688 10.115 -2.680 1.00 87.00 235 TRP A N 1
ATOM 1826 C CA . TRP A 1 235 ? -6.814 9.003 -3.080 1.00 87.00 235 TRP A CA 1
ATOM 1827 C C . TRP A 1 235 ? -5.511 8.937 -2.276 1.00 87.00 235 TRP A C 1
ATOM 1829 O O . TRP A 1 235 ? -5.043 7.841 -1.961 1.00 87.00 235 TRP A O 1
ATOM 1839 N N . MET A 1 236 ? -4.931 10.082 -1.896 1.00 86.62 236 MET A N 1
ATOM 1840 C CA . MET A 1 236 ? -3.701 10.091 -1.095 1.00 86.62 236 MET A CA 1
ATOM 1841 C C . MET A 1 236 ? -3.899 9.543 0.314 1.00 86.62 236 MET A C 1
ATOM 1843 O O . MET A 1 236 ? -2.997 8.884 0.828 1.00 86.62 236 MET A O 1
ATOM 1847 N N . ILE A 1 237 ? -5.078 9.726 0.913 1.00 88.56 237 ILE A N 1
ATOM 1848 C CA . ILE A 1 237 ? -5.415 9.155 2.223 1.00 88.56 237 ILE A CA 1
ATOM 1849 C C . ILE A 1 237 ? -5.346 7.623 2.136 1.00 88.56 237 ILE A C 1
ATOM 1851 O O . ILE A 1 237 ? -4.654 6.970 2.924 1.00 88.56 237 ILE A O 1
ATOM 1855 N N . THR A 1 238 ? -5.999 7.055 1.122 1.00 88.56 238 THR A N 1
ATOM 1856 C CA . THR A 1 238 ? -5.986 5.616 0.830 1.00 88.56 238 THR A CA 1
ATOM 1857 C C . THR A 1 238 ? -4.573 5.108 0.552 1.00 88.56 238 THR A C 1
ATOM 1859 O O . THR A 1 238 ? -4.131 4.115 1.138 1.00 88.56 238 THR A O 1
ATOM 1862 N N . TYR A 1 239 ? -3.828 5.811 -0.304 1.00 87.38 239 TYR A N 1
ATOM 1863 C CA . TYR A 1 239 ? -2.466 5.427 -0.654 1.00 87.38 239 TYR A CA 1
ATOM 1864 C C . TYR A 1 239 ? -1.522 5.458 0.555 1.00 87.38 239 TYR A C 1
ATOM 1866 O O . TYR A 1 239 ? -0.751 4.519 0.750 1.00 87.38 239 TYR A O 1
ATOM 1874 N N . HIS A 1 240 ? -1.593 6.486 1.404 1.00 87.38 240 HIS A N 1
ATOM 1875 C CA . HIS A 1 240 ? -0.777 6.585 2.614 1.00 87.38 240 HIS A CA 1
ATOM 1876 C C . HIS A 1 240 ? -0.970 5.397 3.548 1.00 87.38 240 HIS A C 1
ATOM 1878 O O . HIS A 1 240 ? 0.024 4.882 4.067 1.00 87.38 240 HIS A O 1
ATOM 1884 N N . TYR A 1 241 ? -2.212 4.933 3.710 1.00 86.44 241 TYR A N 1
ATOM 1885 C CA . TYR A 1 241 ? -2.497 3.722 4.469 1.00 86.44 241 TYR A CA 1
ATOM 1886 C C . TYR A 1 241 ? -1.913 2.479 3.807 1.00 86.44 241 TYR A C 1
ATOM 1888 O O . TYR A 1 241 ? -1.290 1.661 4.483 1.00 86.44 241 TYR A O 1
ATOM 1896 N N . PHE A 1 242 ? -2.054 2.325 2.488 1.00 83.38 242 PHE A N 1
ATOM 1897 C CA . PHE A 1 242 ? -1.466 1.180 1.788 1.00 83.38 242 PHE A CA 1
ATOM 1898 C C . PHE A 1 242 ? 0.049 1.175 1.881 1.00 83.38 242 PHE A C 1
ATOM 1900 O O . PHE A 1 242 ? 0.641 0.142 2.190 1.00 83.38 242 PHE A O 1
ATOM 1907 N N . TRP A 1 243 ? 0.682 2.330 1.724 1.00 82.06 243 TRP A N 1
ATOM 1908 C CA . TRP A 1 243 ? 2.108 2.474 1.942 1.00 82.06 243 TRP A CA 1
ATOM 1909 C C . TRP A 1 243 ? 2.489 2.168 3.393 1.00 82.06 243 TRP A C 1
ATOM 1911 O O . TRP A 1 243 ? 3.444 1.440 3.647 1.00 82.06 243 TRP A O 1
ATOM 1921 N N . GLY A 1 244 ? 1.696 2.640 4.351 1.00 78.38 244 GLY A N 1
ATOM 1922 C CA . GLY A 1 244 ? 1.861 2.385 5.774 1.00 78.38 244 GLY A CA 1
ATOM 1923 C C . GLY A 1 244 ? 1.498 0.969 6.229 1.00 78.38 244 GLY A C 1
ATOM 1924 O O . GLY A 1 244 ? 1.853 0.603 7.341 1.00 78.38 244 GLY A O 1
ATOM 1925 N N . LYS A 1 245 ? 0.814 0.135 5.451 1.00 76.50 245 LYS A N 1
ATOM 1926 C CA . LYS A 1 245 ? 0.404 -1.204 5.910 1.00 76.50 245 LYS A CA 1
ATOM 1927 C C . LYS A 1 245 ? 0.956 -2.313 5.034 1.00 76.50 245 LYS A C 1
ATOM 1929 O O . LYS A 1 245 ? 1.445 -3.298 5.572 1.00 76.50 245 LYS A O 1
ATOM 1934 N N . PHE A 1 246 ? 0.934 -2.134 3.719 1.00 71.75 246 PHE A N 1
ATOM 1935 C CA . PHE A 1 246 ? 1.175 -3.194 2.743 1.00 71.75 246 PHE A CA 1
ATOM 1936 C C . PHE A 1 246 ? 2.440 -2.992 1.906 1.00 71.75 246 PHE A C 1
ATOM 1938 O O . PHE A 1 246 ? 3.056 -3.983 1.539 1.00 71.75 246 PHE A O 1
ATOM 1945 N N . LEU A 1 247 ? 2.850 -1.747 1.635 1.00 70.56 247 LEU A N 1
ATOM 1946 C CA . LEU A 1 247 ? 3.913 -1.422 0.663 1.00 70.56 247 LEU A CA 1
ATOM 1947 C C . LEU A 1 247 ? 5.216 -0.958 1.348 1.00 70.56 247 LEU A C 1
ATOM 1949 O O . LEU A 1 247 ? 5.937 -0.094 0.848 1.00 70.56 247 LEU A O 1
ATOM 1953 N N . LYS A 1 248 ? 5.468 -1.461 2.565 1.00 61.31 248 LYS A N 1
ATOM 1954 C CA . LYS A 1 248 ? 6.517 -0.964 3.472 1.00 61.31 248 LYS A CA 1
ATOM 1955 C C . LYS A 1 248 ? 7.916 -1.505 3.198 1.00 61.31 248 LYS A C 1
ATOM 1957 O O . LYS A 1 248 ? 8.869 -0.922 3.711 1.00 61.31 248 LYS A O 1
ATOM 1962 N N . SER A 1 249 ? 8.054 -2.652 2.530 1.00 57.56 249 SER A N 1
ATOM 1963 C CA . SER A 1 249 ? 9.315 -3.392 2.594 1.00 57.56 249 SER A CA 1
ATOM 1964 C C . SER A 1 249 ? 10.226 -3.137 1.394 1.00 57.56 249 SER A C 1
ATOM 1966 O O . SER A 1 249 ? 9.874 -3.344 0.242 1.00 57.56 249 SER A O 1
ATOM 1968 N N . ASP A 1 250 ? 11.475 -2.775 1.670 1.00 57.19 250 ASP A N 1
ATOM 1969 C CA . ASP A 1 250 ? 12.562 -2.826 0.682 1.00 57.19 250 ASP A CA 1
ATOM 1970 C C . ASP A 1 250 ? 13.227 -4.222 0.668 1.00 57.19 250 ASP A C 1
ATOM 1972 O O . ASP A 1 250 ? 14.411 -4.387 0.352 1.00 57.19 250 ASP A O 1
ATOM 1976 N N . ASP A 1 251 ? 12.509 -5.256 1.116 1.00 54.41 251 ASP A N 1
ATOM 1977 C CA . ASP A 1 251 ? 12.947 -6.652 1.069 1.00 54.41 251 ASP A CA 1
ATOM 1978 C C . ASP A 1 251 ? 12.348 -7.368 -0.149 1.00 54.41 251 ASP A C 1
ATOM 1980 O O . ASP A 1 251 ? 11.487 -6.840 -0.841 1.00 54.41 251 ASP A O 1
ATOM 1984 N N . LEU A 1 252 ? 12.798 -8.585 -0.455 1.00 52.66 252 LEU A N 1
ATOM 1985 C CA . LEU A 1 252 ? 12.282 -9.296 -1.633 1.00 52.66 252 LEU A CA 1
ATOM 1986 C C . LEU A 1 252 ? 10.822 -9.746 -1.486 1.00 52.66 252 LEU A C 1
ATOM 1988 O O . LEU A 1 252 ? 10.232 -10.230 -2.449 1.00 52.66 252 LEU A O 1
ATOM 1992 N N . THR A 1 253 ? 10.212 -9.574 -0.312 1.00 53.28 253 THR A N 1
ATOM 1993 C CA . THR A 1 253 ? 8.773 -9.788 -0.149 1.00 53.28 253 THR A CA 1
ATOM 1994 C C . THR A 1 253 ? 7.950 -8.615 -0.695 1.00 53.28 253 THR A C 1
ATOM 1996 O O . THR A 1 253 ? 6.740 -8.741 -0.820 1.00 53.28 253 THR A O 1
ATOM 1999 N N . SER A 1 254 ? 8.578 -7.512 -1.127 1.00 55.47 254 SER A N 1
ATOM 2000 C CA . SER A 1 254 ? 7.894 -6.460 -1.892 1.00 55.47 254 SER A CA 1
ATOM 2001 C C . SER A 1 254 ? 7.842 -6.672 -3.389 1.00 55.47 254 SER A C 1
ATOM 2003 O O . SER A 1 254 ? 7.240 -5.882 -4.110 1.00 55.47 254 SER A O 1
ATOM 2005 N N . LEU A 1 255 ? 8.411 -7.767 -3.888 1.00 54.03 255 LEU A N 1
ATOM 2006 C CA . LEU A 1 255 ? 8.348 -8.058 -5.315 1.00 54.03 255 LEU A CA 1
ATOM 2007 C C . LEU A 1 255 ? 6.935 -8.385 -5.777 1.00 54.03 255 LEU A C 1
ATOM 2009 O O . LEU A 1 255 ? 6.630 -8.170 -6.935 1.00 54.03 255 LEU A O 1
ATOM 2013 N N . ASN A 1 256 ? 6.059 -8.841 -4.889 1.00 56.41 256 ASN A N 1
ATOM 2014 C CA . ASN A 1 256 ? 4.631 -8.897 -5.176 1.00 56.41 256 ASN A CA 1
ATOM 2015 C C . ASN A 1 256 ? 3.920 -7.841 -4.326 1.00 56.41 256 ASN A C 1
ATOM 2017 O O . ASN A 1 256 ? 2.915 -8.125 -3.715 1.00 56.41 256 ASN A O 1
ATOM 2021 N N . GLN A 1 257 ? 4.469 -6.640 -4.160 1.00 57.81 257 GLN A N 1
ATOM 2022 C CA . GLN A 1 257 ? 3.718 -5.509 -3.614 1.00 57.81 257 GLN A CA 1
ATOM 2023 C C . GLN A 1 257 ? 3.392 -4.590 -4.785 1.00 57.81 257 GLN A C 1
ATOM 2025 O O . GLN A 1 257 ? 4.273 -4.172 -5.529 1.00 57.81 257 GLN A O 1
ATOM 2030 N N . GLY A 1 258 ? 2.105 -4.337 -4.989 1.00 55.53 258 GLY A N 1
ATOM 2031 C CA . GLY A 1 258 ? 1.640 -3.451 -6.043 1.00 55.53 258 GLY A CA 1
ATOM 2032 C C . GLY A 1 258 ? 0.127 -3.484 -6.152 1.00 55.53 258 GLY A C 1
ATOM 2033 O O . GLY A 1 258 ? -0.479 -4.552 -6.255 1.00 55.53 258 GLY A O 1
ATOM 2034 N N . LEU A 1 259 ? -0.483 -2.303 -6.155 1.00 58.62 259 LEU A N 1
ATOM 2035 C CA . LEU A 1 259 ? -1.925 -2.139 -6.364 1.00 58.62 259 LEU A CA 1
ATOM 2036 C C . LEU A 1 259 ? -2.366 -2.655 -7.741 1.00 58.62 259 LEU A C 1
ATOM 2038 O O . LEU A 1 259 ? -3.459 -3.203 -7.871 1.00 58.62 259 LEU A O 1
ATOM 2042 N N . ALA A 1 260 ? -1.466 -2.592 -8.730 1.00 49.72 260 ALA A N 1
ATOM 2043 C CA . ALA A 1 260 ? -1.695 -3.075 -10.090 1.00 49.72 260 ALA A CA 1
ATOM 2044 C C . ALA A 1 260 ? -1.929 -4.597 -10.171 1.00 49.72 260 ALA A C 1
ATOM 2046 O O . ALA A 1 260 ? -2.576 -5.060 -11.111 1.00 49.72 260 ALA A O 1
ATOM 2047 N N . LEU A 1 261 ? -1.426 -5.351 -9.183 1.00 48.97 261 LEU A N 1
ATOM 2048 C CA . LEU A 1 261 ? -1.528 -6.812 -9.068 1.00 48.97 261 LEU A CA 1
ATOM 2049 C C . LEU A 1 261 ? -2.624 -7.255 -8.074 1.00 48.97 261 LEU A C 1
ATOM 2051 O O . LEU A 1 261 ? -2.738 -8.436 -7.772 1.00 48.97 261 LEU A O 1
ATOM 2055 N N . GLY A 1 262 ? -3.434 -6.319 -7.563 1.00 56.16 262 GLY A N 1
ATOM 2056 C CA . GLY A 1 262 ? -4.585 -6.602 -6.700 1.00 56.16 262 GLY A CA 1
ATOM 2057 C C . GLY A 1 262 ? -4.216 -6.914 -5.244 1.00 56.16 262 GLY A C 1
ATOM 2058 O O . GLY A 1 262 ? -3.841 -8.037 -4.896 1.00 56.16 262 GLY A O 1
ATOM 2059 N N . LEU A 1 263 ? -4.404 -5.935 -4.347 1.00 57.53 263 LEU A N 1
ATOM 2060 C CA . LEU A 1 263 ? -4.299 -6.147 -2.892 1.00 57.53 263 LEU A CA 1
ATOM 2061 C C . LEU A 1 263 ? -5.384 -7.103 -2.356 1.00 57.53 263 LEU A C 1
ATOM 2063 O O . LEU A 1 263 ? -5.182 -7.741 -1.326 1.00 57.53 263 LEU A O 1
ATOM 2067 N N . GLU A 1 264 ? -6.494 -7.257 -3.084 1.00 56.75 264 GLU A N 1
ATOM 2068 C CA . GLU A 1 264 ? -7.605 -8.169 -2.776 1.00 56.75 264 GLU A CA 1
ATOM 2069 C C . GLU A 1 264 ? -7.166 -9.635 -2.625 1.00 56.75 264 GLU A C 1
ATOM 2071 O O . GLU A 1 264 ? -7.784 -10.406 -1.899 1.00 56.75 264 GLU A O 1
ATOM 2076 N N . GLY A 1 265 ? -6.071 -10.045 -3.266 1.00 54.12 265 GLY A N 1
ATOM 2077 C CA . GLY A 1 265 ? -5.574 -11.422 -3.195 1.00 54.12 265 GLY A CA 1
ATOM 2078 C C . GLY A 1 265 ? -4.719 -11.751 -1.965 1.00 54.12 265 GLY A C 1
ATOM 2079 O O . GLY A 1 265 ? -4.235 -12.880 -1.867 1.00 54.12 265 GLY A O 1
ATOM 2080 N N . ILE A 1 266 ? -4.465 -10.795 -1.059 1.00 58.06 266 ILE A N 1
ATOM 2081 C CA . ILE A 1 266 ? -3.580 -11.000 0.100 1.00 58.06 266 ILE A CA 1
ATOM 2082 C C . ILE A 1 266 ? -4.362 -11.662 1.251 1.00 58.06 266 ILE A C 1
ATOM 2084 O O . ILE A 1 266 ? -5.265 -11.024 1.797 1.00 58.06 266 ILE A O 1
ATOM 2088 N N . PRO A 1 267 ? -3.966 -12.855 1.742 1.00 51.88 267 PRO A N 1
ATOM 2089 C CA . PRO A 1 267 ? -4.671 -13.567 2.822 1.00 51.88 267 PRO A CA 1
ATOM 2090 C C . PRO A 1 267 ? -4.790 -12.832 4.171 1.00 51.88 267 PRO A C 1
ATOM 2092 O O . PRO A 1 267 ? -5.524 -13.278 5.046 1.00 51.88 267 PRO A O 1
ATOM 2095 N N . PHE A 1 268 ? -4.060 -11.729 4.354 1.00 57.97 268 PHE A N 1
ATOM 2096 C CA . PHE A 1 268 ? -4.074 -10.877 5.551 1.00 57.97 268 PHE A CA 1
ATOM 2097 C C . PHE A 1 268 ? -4.580 -9.458 5.279 1.00 57.97 268 PHE A C 1
ATOM 2099 O O . PHE A 1 268 ? -4.308 -8.538 6.046 1.00 57.97 268 PHE A O 1
ATOM 2106 N N . THR A 1 269 ? -5.304 -9.282 4.176 1.00 65.25 269 THR A N 1
ATOM 2107 C CA . THR A 1 269 ? -6.100 -8.078 3.906 1.00 65.25 269 THR A CA 1
ATOM 2108 C C . THR A 1 269 ? -7.591 -8.343 4.055 1.00 65.25 269 THR A C 1
ATOM 2110 O O . THR A 1 269 ? -8.401 -7.583 3.540 1.00 65.25 269 THR A O 1
ATOM 2113 N N . ASN A 1 270 ? -7.981 -9.431 4.724 1.00 64.31 270 ASN A N 1
ATOM 2114 C CA . ASN A 1 270 ? -9.388 -9.785 4.896 1.00 64.31 270 ASN A CA 1
ATOM 2115 C C . ASN A 1 270 ? -10.195 -8.655 5.550 1.00 64.31 270 ASN A C 1
ATOM 2117 O O . ASN A 1 270 ? -11.313 -8.377 5.125 1.00 64.31 270 ASN A O 1
ATOM 2121 N N . ASP A 1 271 ? -9.581 -7.935 6.492 1.00 69.06 271 ASP A N 1
ATOM 2122 C CA . ASP A 1 271 ? -10.145 -6.738 7.121 1.00 69.06 271 ASP A CA 1
ATOM 2123 C C . ASP A 1 271 ? -10.383 -5.569 6.144 1.00 69.06 271 ASP A C 1
ATOM 2125 O O . ASP A 1 271 ? -11.128 -4.648 6.463 1.00 69.06 271 ASP A O 1
ATOM 2129 N N . MET A 1 272 ? -9.793 -5.623 4.947 1.00 78.81 272 MET A N 1
ATOM 2130 C CA . MET A 1 272 ? -9.896 -4.632 3.871 1.00 78.81 272 MET A CA 1
ATOM 2131 C C . MET A 1 272 ? -10.667 -5.131 2.641 1.00 78.81 272 MET A C 1
ATOM 2133 O O . MET A 1 272 ? -10.846 -4.367 1.699 1.00 78.81 272 MET A O 1
ATOM 2137 N N . GLN A 1 273 ? -11.130 -6.383 2.592 1.00 78.38 273 GLN A N 1
ATOM 2138 C CA . GLN A 1 273 ? -11.746 -6.929 1.369 1.00 78.38 273 GLN A CA 1
ATOM 2139 C C . GLN A 1 273 ? -13.008 -6.173 0.970 1.00 78.38 273 GLN A C 1
ATOM 2141 O O . GLN A 1 273 ? -13.209 -5.866 -0.201 1.00 78.38 273 GLN A O 1
ATOM 2146 N N . ASP A 1 274 ? -13.849 -5.838 1.946 1.00 82.62 274 ASP A N 1
ATOM 2147 C CA . ASP A 1 274 ? -15.055 -5.055 1.688 1.00 82.62 274 ASP A CA 1
ATOM 2148 C C . ASP A 1 274 ? -14.734 -3.600 1.339 1.00 82.62 274 ASP A C 1
ATOM 2150 O O . ASP A 1 274 ? -15.491 -2.983 0.604 1.00 82.62 274 ASP A O 1
ATOM 2154 N N . TYR A 1 275 ? -13.586 -3.082 1.782 1.00 87.81 275 TYR A N 1
ATOM 2155 C CA . TYR A 1 275 ? -13.079 -1.779 1.355 1.00 87.81 275 TYR A CA 1
ATOM 2156 C C . TYR A 1 275 ? -12.634 -1.806 -0.112 1.00 87.81 275 TYR A C 1
ATOM 2158 O O . TYR A 1 275 ? -13.007 -0.928 -0.883 1.00 87.81 275 TYR A O 1
ATOM 2166 N N . PHE A 1 276 ? -11.873 -2.825 -0.527 1.00 84.38 276 PHE A N 1
ATOM 2167 C CA . PHE A 1 276 ? -11.389 -2.931 -1.906 1.00 84.38 276 PHE A CA 1
ATOM 2168 C C . PHE A 1 276 ? -12.524 -3.069 -2.923 1.00 84.38 276 PHE A C 1
ATOM 2170 O O . PHE A 1 276 ? -12.473 -2.421 -3.961 1.00 84.38 276 PHE A O 1
ATOM 2177 N N . LYS A 1 277 ? -13.592 -3.806 -2.588 1.00 85.81 277 LYS A N 1
ATOM 2178 C CA . LYS A 1 277 ? -14.791 -3.931 -3.441 1.00 85.81 277 LYS A CA 1
ATOM 2179 C C . LYS A 1 277 ? -15.483 -2.597 -3.742 1.00 85.81 277 LYS A C 1
ATOM 2181 O O . LYS A 1 277 ? -16.254 -2.531 -4.694 1.00 85.81 277 LYS A O 1
ATOM 2186 N N . LEU A 1 278 ? -15.263 -1.575 -2.914 1.00 89.56 278 LEU A N 1
ATOM 2187 C CA . LEU A 1 278 ? -15.837 -0.240 -3.090 1.00 89.56 278 LEU A CA 1
ATOM 2188 C C . LEU A 1 278 ? -14.942 0.678 -3.937 1.00 89.56 278 LEU A C 1
ATOM 2190 O O . LEU A 1 278 ? -15.383 1.757 -4.328 1.00 89.56 278 LEU A O 1
ATOM 2194 N N . LEU A 1 279 ? -13.705 0.274 -4.242 1.00 89.06 279 LEU A N 1
ATOM 2195 C CA . LEU A 1 279 ? -12.818 1.030 -5.122 1.00 89.06 279 LEU A CA 1
ATOM 2196 C C . LEU A 1 279 ? -13.166 0.754 -6.587 1.00 89.06 279 LEU A C 1
ATOM 2198 O O . LEU A 1 279 ? -13.243 -0.388 -7.036 1.00 89.06 279 LEU A O 1
ATOM 2202 N N . SER A 1 280 ? -13.341 1.824 -7.349 1.00 89.50 280 SER A N 1
ATOM 2203 C CA . SER A 1 280 ? -13.566 1.776 -8.786 1.00 89.50 280 SER A CA 1
ATOM 2204 C C . SER A 1 280 ? -12.285 1.368 -9.528 1.00 89.50 280 SER A C 1
ATOM 2206 O O . SER A 1 280 ? -11.173 1.595 -9.031 1.00 89.50 280 SER A O 1
ATOM 2208 N N . PRO A 1 281 ? -12.406 0.816 -10.750 1.00 85.38 281 PRO A N 1
ATOM 2209 C CA . PRO A 1 281 ? -11.250 0.534 -11.598 1.00 85.38 281 PRO A CA 1
ATOM 2210 C C . PRO A 1 281 ? -10.348 1.759 -11.817 1.00 85.38 281 PRO A C 1
ATOM 2212 O O . PRO A 1 281 ? -9.125 1.629 -11.768 1.00 85.38 281 PRO A O 1
ATOM 2215 N N . ASP A 1 282 ? -10.939 2.946 -11.980 1.00 86.38 282 ASP A N 1
ATOM 2216 C CA . ASP A 1 282 ? -10.208 4.201 -12.193 1.00 86.38 282 ASP A CA 1
ATOM 2217 C C . ASP A 1 282 ? -9.416 4.613 -10.949 1.00 86.38 282 ASP A C 1
ATOM 2219 O O . ASP A 1 282 ? -8.252 5.017 -11.042 1.00 86.38 282 ASP A O 1
ATOM 2223 N N . THR A 1 283 ? -10.003 4.463 -9.761 1.00 87.31 283 THR A N 1
ATOM 2224 C CA . THR A 1 283 ? -9.308 4.710 -8.494 1.00 87.31 283 THR A CA 1
ATOM 2225 C C . THR A 1 283 ? -8.171 3.716 -8.285 1.00 87.31 283 THR A C 1
ATOM 2227 O O . THR A 1 283 ? -7.061 4.125 -7.951 1.00 87.31 283 THR A O 1
ATOM 2230 N N . LEU A 1 284 ? -8.382 2.424 -8.551 1.00 84.56 284 LEU A N 1
ATOM 2231 C CA . LEU A 1 284 ? -7.325 1.408 -8.470 1.00 84.56 284 LEU A CA 1
ATOM 2232 C C . LEU A 1 284 ? -6.178 1.679 -9.452 1.00 84.56 284 LEU A C 1
ATOM 2234 O O . LEU A 1 284 ? -5.006 1.531 -9.089 1.00 84.56 284 LEU A O 1
ATOM 2238 N N . MET A 1 285 ? -6.495 2.106 -10.676 1.00 84.94 285 MET A N 1
ATOM 2239 C CA . MET A 1 285 ? -5.502 2.530 -11.664 1.00 84.94 285 MET A CA 1
ATOM 2240 C C . MET A 1 285 ? -4.679 3.709 -11.133 1.00 84.94 285 MET A C 1
ATOM 2242 O O . MET A 1 285 ? -3.449 3.652 -11.139 1.00 84.94 285 MET A O 1
ATOM 2246 N N . ASN A 1 286 ? -5.331 4.749 -10.609 1.00 86.00 286 ASN A N 1
ATOM 2247 C CA . ASN A 1 286 ? -4.640 5.930 -10.092 1.00 86.00 286 ASN A CA 1
ATOM 2248 C C . ASN A 1 286 ? -3.818 5.644 -8.833 1.00 86.00 286 ASN A C 1
ATOM 2250 O O . ASN A 1 286 ? -2.695 6.129 -8.712 1.00 86.00 286 ASN A O 1
ATOM 2254 N N . LEU A 1 287 ? -4.315 4.811 -7.924 1.00 86.62 287 LEU A N 1
ATOM 2255 C CA . LEU A 1 287 ? -3.551 4.356 -6.766 1.00 86.62 287 LEU A CA 1
ATOM 2256 C C . LEU A 1 287 ? -2.319 3.545 -7.198 1.00 86.62 287 LEU A C 1
ATOM 2258 O O . LEU A 1 287 ? -1.235 3.735 -6.648 1.00 86.62 287 LEU A O 1
ATOM 2262 N N . SER A 1 288 ? -2.448 2.704 -8.230 1.00 85.19 288 SER A N 1
ATOM 2263 C CA . SER A 1 288 ? -1.320 1.970 -8.827 1.00 85.19 288 SER A CA 1
ATOM 2264 C C . SER A 1 288 ? -0.289 2.900 -9.463 1.00 85.19 288 SER A C 1
ATOM 2266 O O . SER A 1 288 ? 0.911 2.684 -9.315 1.00 85.19 288 SER A O 1
ATOM 2268 N N . ARG A 1 289 ? -0.748 3.963 -10.130 1.00 86.88 289 ARG A N 1
ATOM 2269 C CA . ARG A 1 289 ? 0.112 5.025 -10.664 1.00 86.88 289 ARG A CA 1
ATOM 2270 C C . ARG A 1 289 ? 0.916 5.697 -9.554 1.00 86.88 289 ARG A C 1
ATOM 2272 O O . ARG A 1 289 ? 2.117 5.897 -9.705 1.00 86.88 289 ARG A O 1
ATOM 2279 N N . ILE A 1 290 ? 0.267 6.031 -8.439 1.00 86.62 290 ILE A N 1
ATOM 2280 C CA . ILE A 1 290 ? 0.927 6.659 -7.288 1.00 86.62 290 ILE A CA 1
ATOM 2281 C C . ILE A 1 290 ? 1.983 5.714 -6.699 1.00 86.62 290 ILE A C 1
ATOM 2283 O O . ILE A 1 290 ? 3.127 6.130 -6.523 1.00 86.62 290 ILE A O 1
ATOM 2287 N N . ASP A 1 291 ? 1.640 4.442 -6.469 1.00 86.31 291 ASP A N 1
ATOM 2288 C CA . ASP A 1 291 ? 2.580 3.421 -5.979 1.00 86.31 291 ASP A CA 1
ATOM 2289 C C . ASP A 1 291 ? 3.818 3.298 -6.874 1.00 86.31 291 ASP A C 1
ATOM 2291 O O . ASP A 1 291 ? 4.952 3.385 -6.399 1.00 86.31 291 ASP A O 1
ATOM 2295 N N . LEU A 1 292 ? 3.618 3.164 -8.188 1.00 86.62 292 LEU A N 1
ATOM 2296 C CA . LEU A 1 292 ? 4.722 3.025 -9.134 1.00 86.62 292 LEU A CA 1
ATOM 2297 C C . LEU A 1 292 ? 5.606 4.264 -9.172 1.00 86.62 292 LEU A C 1
ATOM 2299 O O . LEU A 1 292 ? 6.825 4.129 -9.125 1.00 86.62 292 LEU A O 1
ATOM 2303 N N . ALA A 1 293 ? 5.023 5.461 -9.186 1.00 86.81 293 ALA A N 1
ATOM 2304 C CA . ALA A 1 293 ? 5.794 6.697 -9.147 1.00 86.81 293 ALA A CA 1
ATOM 2305 C C . ALA A 1 293 ? 6.668 6.779 -7.884 1.00 86.81 293 ALA A C 1
ATOM 2307 O O . ALA A 1 293 ? 7.860 7.075 -7.968 1.00 86.81 293 ALA A O 1
ATOM 2308 N N . MET A 1 294 ? 6.103 6.437 -6.724 1.00 85.38 294 MET A N 1
ATOM 2309 C CA . MET A 1 294 ? 6.827 6.403 -5.452 1.00 85.38 294 MET A CA 1
ATOM 2310 C C . MET A 1 294 ? 7.947 5.356 -5.454 1.00 85.38 294 MET A C 1
ATOM 2312 O O . MET A 1 294 ? 9.054 5.632 -4.990 1.00 85.38 294 MET A O 1
ATOM 2316 N N . ARG A 1 295 ? 7.693 4.164 -6.006 1.00 84.50 295 ARG A N 1
ATOM 2317 C CA . ARG A 1 295 ? 8.689 3.089 -6.127 1.00 84.50 295 ARG A CA 1
ATOM 2318 C C . ARG A 1 295 ? 9.813 3.454 -7.097 1.00 84.50 295 ARG A C 1
ATOM 2320 O O . ARG A 1 295 ? 10.973 3.234 -6.756 1.00 84.50 295 ARG A O 1
ATOM 2327 N N . ILE A 1 296 ? 9.505 4.065 -8.245 1.00 86.69 296 ILE A N 1
ATOM 2328 C CA . ILE A 1 296 ? 10.519 4.574 -9.182 1.00 86.69 296 ILE A CA 1
ATOM 2329 C C . ILE A 1 296 ? 11.416 5.576 -8.454 1.00 86.69 296 ILE A C 1
ATOM 2331 O O . ILE A 1 296 ? 12.629 5.388 -8.447 1.00 86.69 296 ILE A O 1
ATOM 2335 N N . SER A 1 297 ? 10.848 6.554 -7.738 1.00 84.06 297 SER A N 1
ATOM 2336 C CA . SER A 1 297 ? 11.623 7.531 -6.955 1.00 84.06 297 SER A CA 1
ATOM 2337 C C . SER A 1 297 ? 12.560 6.890 -5.916 1.00 84.06 297 SER A C 1
ATOM 2339 O O . SER A 1 297 ? 13.604 7.459 -5.596 1.00 84.06 297 SER A O 1
ATOM 2341 N N . ARG A 1 298 ? 12.254 5.679 -5.421 1.00 81.56 298 ARG A N 1
ATOM 2342 C CA . ARG A 1 298 ? 13.104 4.924 -4.478 1.00 81.56 298 ARG A CA 1
ATOM 2343 C C . ARG A 1 298 ? 14.234 4.121 -5.119 1.00 81.56 298 ARG A C 1
ATOM 2345 O O . ARG A 1 298 ? 15.142 3.721 -4.390 1.00 81.56 298 ARG A O 1
ATOM 2352 N N . MET A 1 299 ? 14.244 3.901 -6.437 1.00 80.69 299 MET A N 1
ATOM 2353 C CA . MET A 1 299 ? 15.240 3.032 -7.094 1.00 80.69 299 MET A CA 1
ATOM 2354 C C . MET A 1 299 ? 16.697 3.464 -6.840 1.00 80.69 299 MET A C 1
ATOM 2356 O O . MET A 1 299 ? 17.595 2.622 -6.827 1.00 80.69 299 MET A O 1
ATOM 2360 N N . GLY A 1 300 ? 16.930 4.763 -6.605 1.00 66.19 300 GLY A N 1
ATOM 2361 C CA . GLY A 1 300 ? 18.243 5.348 -6.291 1.00 66.19 300 GLY A CA 1
ATOM 2362 C C . GLY A 1 300 ? 18.536 5.528 -4.795 1.00 66.19 300 GLY A C 1
ATOM 2363 O O . GLY A 1 300 ? 19.533 6.149 -4.430 1.00 66.19 300 GLY A O 1
ATOM 2364 N N . LYS A 1 301 ? 17.674 5.035 -3.897 1.00 65.38 301 LYS A N 1
ATOM 2365 C CA . LYS A 1 301 ? 17.793 5.298 -2.454 1.00 65.38 301 LYS A CA 1
ATOM 2366 C C . LYS A 1 301 ? 18.982 4.579 -1.803 1.00 65.38 301 LYS A C 1
ATOM 2368 O O . LYS A 1 301 ? 19.552 5.125 -0.858 1.00 65.38 301 LYS A O 1
ATOM 2373 N N . TYR A 1 302 ? 19.363 3.400 -2.304 1.00 52.47 302 TYR A N 1
ATOM 2374 C CA . TYR A 1 302 ? 20.223 2.452 -1.577 1.00 52.47 302 TYR A CA 1
ATOM 2375 C C . TYR A 1 302 ? 21.586 2.142 -2.203 1.00 52.47 302 TYR A C 1
ATOM 2377 O O . TYR A 1 302 ? 22.370 1.429 -1.577 1.00 52.47 302 TYR A O 1
ATOM 2385 N N . GLU A 1 303 ? 21.913 2.684 -3.377 1.00 55.94 303 GLU A N 1
ATOM 2386 C CA . GLU A 1 303 ? 23.236 2.500 -3.983 1.00 55.94 303 GLU A CA 1
ATOM 2387 C C . GLU A 1 303 ? 23.749 3.797 -4.612 1.00 55.94 303 GLU A C 1
ATOM 2389 O O . GLU A 1 303 ? 23.009 4.526 -5.267 1.00 55.94 303 GLU A O 1
ATOM 2394 N N . THR A 1 304 ? 25.040 4.070 -4.415 1.00 51.03 304 THR A N 1
ATOM 2395 C CA . THR A 1 304 ? 25.762 5.234 -4.960 1.00 51.03 304 THR A CA 1
ATOM 2396 C C . THR A 1 304 ? 25.902 5.206 -6.481 1.00 51.03 304 THR A C 1
ATOM 2398 O O . THR A 1 304 ? 26.278 6.213 -7.073 1.00 51.03 304 THR A O 1
ATOM 2401 N N . ASP A 1 305 ? 25.612 4.062 -7.104 1.00 52.97 305 ASP A N 1
ATOM 2402 C CA . ASP A 1 305 ? 25.827 3.819 -8.530 1.00 52.97 305 ASP A CA 1
ATOM 2403 C C . ASP A 1 305 ? 24.599 4.138 -9.399 1.00 52.97 305 ASP A C 1
ATOM 2405 O O . ASP A 1 305 ? 24.729 4.214 -10.620 1.00 52.97 305 ASP A O 1
ATOM 2409 N N . PHE A 1 306 ? 23.421 4.363 -8.798 1.00 61.28 306 PHE A N 1
ATOM 2410 C CA . PHE A 1 306 ? 22.263 4.907 -9.512 1.00 61.28 306 PHE A CA 1
ATOM 2411 C C . PHE A 1 306 ? 22.279 6.433 -9.437 1.00 61.28 306 PHE A C 1
ATOM 2413 O O . PHE A 1 306 ? 22.253 7.021 -8.355 1.00 61.28 306 PHE A O 1
ATOM 2420 N N . ASN A 1 307 ? 22.289 7.095 -10.594 1.00 69.12 307 ASN A N 1
ATOM 2421 C CA . ASN A 1 307 ? 22.210 8.547 -10.652 1.00 69.12 307 ASN A CA 1
ATOM 2422 C C . ASN A 1 307 ? 20.818 9.004 -10.182 1.00 69.12 307 ASN A C 1
ATOM 2424 O O . ASN A 1 307 ? 19.825 8.818 -10.886 1.00 69.12 307 ASN A O 1
ATOM 2428 N N . PHE A 1 308 ? 20.740 9.621 -8.999 1.00 66.88 308 PHE A N 1
ATOM 2429 C CA . PHE A 1 308 ? 19.485 10.135 -8.437 1.00 66.88 308 PHE A CA 1
ATOM 2430 C C . PHE A 1 308 ? 18.739 11.058 -9.412 1.00 66.88 308 PHE A C 1
ATOM 2432 O O . PHE A 1 308 ? 17.516 10.991 -9.502 1.00 66.88 308 PHE A O 1
ATOM 2439 N N . ASN A 1 309 ? 19.461 11.856 -10.206 1.00 73.31 309 ASN A N 1
ATOM 2440 C CA . ASN A 1 309 ? 18.848 12.739 -11.199 1.00 73.31 309 ASN A CA 1
ATOM 2441 C C . ASN A 1 309 ? 18.192 11.954 -12.342 1.00 73.31 309 ASN A C 1
ATOM 2443 O O . ASN A 1 309 ? 17.155 12.367 -12.853 1.00 73.31 309 ASN A O 1
ATOM 2447 N N . GLU A 1 310 ? 18.767 10.815 -12.729 1.00 78.44 310 GLU A N 1
ATOM 2448 C CA . GLU A 1 310 ? 18.195 9.939 -13.754 1.00 78.44 310 GLU A CA 1
ATOM 2449 C C . GLU A 1 310 ? 16.920 9.256 -13.246 1.00 78.44 310 GLU A C 1
ATOM 2451 O O . GLU A 1 310 ? 15.907 9.251 -13.944 1.00 78.44 310 GLU A O 1
ATOM 2456 N N . VAL A 1 311 ? 16.937 8.763 -12.004 1.00 79.56 311 VAL A N 1
ATOM 2457 C CA . VAL A 1 311 ? 15.768 8.153 -11.350 1.00 79.56 311 VAL A CA 1
ATOM 2458 C C . VAL A 1 311 ? 14.651 9.175 -11.134 1.00 79.56 311 VAL A C 1
ATOM 2460 O O . VAL A 1 311 ? 13.502 8.917 -11.485 1.00 79.56 311 VAL A O 1
ATOM 2463 N N . SER A 1 312 ? 14.988 10.359 -10.617 1.00 77.88 312 SER A N 1
ATOM 2464 C CA . SER A 1 312 ? 14.044 11.466 -10.433 1.00 77.88 312 SER A CA 1
ATOM 2465 C C . SER A 1 312 ? 13.443 11.906 -11.769 1.00 77.88 312 SER A C 1
ATOM 2467 O O . SER A 1 312 ? 12.230 12.079 -11.877 1.00 77.88 312 SER A O 1
ATOM 2469 N N . SER A 1 313 ? 14.259 12.013 -12.826 1.00 84.19 313 SER A N 1
ATOM 2470 C CA . SER A 1 313 ? 13.765 12.311 -14.173 1.00 84.19 313 SER A CA 1
ATOM 2471 C C . SER A 1 313 ? 12.808 11.235 -14.684 1.00 84.19 313 SER A C 1
ATOM 2473 O O . SER A 1 313 ? 11.809 11.584 -15.309 1.00 84.19 313 SER A O 1
ATOM 2475 N N . LEU A 1 314 ? 13.097 9.956 -14.432 1.00 87.44 314 LEU A N 1
ATOM 2476 C CA . LEU A 1 314 ? 12.245 8.841 -14.844 1.00 87.44 314 LEU A CA 1
ATOM 2477 C C . LEU A 1 314 ? 10.894 8.866 -14.116 1.00 87.44 314 LEU A C 1
ATOM 2479 O O . LEU A 1 314 ? 9.857 8.701 -14.753 1.00 87.44 314 LEU A O 1
ATOM 2483 N N . ALA A 1 315 ? 10.899 9.129 -12.806 1.00 86.56 315 ALA A N 1
ATOM 2484 C CA . ALA A 1 315 ? 9.683 9.271 -12.009 1.00 86.56 315 ALA A CA 1
ATOM 2485 C C . ALA A 1 315 ? 8.832 10.460 -12.482 1.00 86.56 315 ALA A C 1
ATOM 2487 O O . ALA A 1 315 ? 7.634 10.305 -12.713 1.00 86.56 315 ALA A O 1
ATOM 2488 N N . LYS A 1 316 ? 9.449 11.631 -12.698 1.00 86.81 316 LYS A N 1
ATOM 2489 C CA . LYS A 1 316 ? 8.758 12.835 -13.196 1.00 86.81 316 LYS A CA 1
ATOM 2490 C C . LYS A 1 316 ? 8.112 12.595 -14.559 1.00 86.81 316 LYS A C 1
ATOM 2492 O O . LYS A 1 316 ? 6.964 12.976 -14.773 1.00 86.81 316 LYS A O 1
ATOM 2497 N N . GLU A 1 317 ? 8.834 11.942 -15.464 1.00 89.06 317 GLU A N 1
ATOM 2498 C CA . GLU A 1 317 ? 8.333 11.591 -16.792 1.00 89.06 317 GLU A CA 1
ATOM 2499 C C . GLU A 1 317 ? 7.171 10.589 -16.714 1.00 89.06 317 GLU A C 1
ATOM 2501 O O . GLU A 1 317 ? 6.128 10.827 -17.324 1.00 89.06 317 GLU A O 1
ATOM 2506 N N . PHE A 1 318 ? 7.285 9.545 -15.883 1.00 89.31 318 PHE A N 1
ATOM 2507 C CA . PHE A 1 318 ? 6.191 8.606 -15.624 1.00 89.31 318 PHE A CA 1
ATOM 2508 C C . PHE A 1 318 ? 4.941 9.322 -15.099 1.00 89.31 318 PHE A C 1
ATOM 2510 O O . PHE A 1 318 ? 3.858 9.158 -15.662 1.00 89.31 318 PHE A O 1
ATOM 2517 N N . VAL A 1 319 ? 5.081 10.151 -14.057 1.00 87.31 319 VAL A N 1
ATOM 2518 C CA . VAL A 1 319 ? 3.972 10.906 -13.447 1.00 87.31 319 VAL A CA 1
ATOM 2519 C C . VAL A 1 319 ? 3.292 11.813 -14.467 1.00 87.31 319 VAL A C 1
ATOM 2521 O O . VAL A 1 319 ? 2.062 11.892 -14.481 1.00 87.31 319 VAL A O 1
ATOM 2524 N N . LEU A 1 320 ? 4.076 12.477 -15.320 1.00 86.12 320 LEU A N 1
ATOM 2525 C CA . LEU A 1 320 ? 3.568 13.366 -16.356 1.00 86.12 320 LEU A CA 1
ATOM 2526 C C . LEU A 1 320 ? 2.783 12.595 -17.421 1.00 86.12 320 LEU A C 1
ATOM 2528 O O . LEU A 1 320 ? 1.630 12.934 -17.684 1.00 86.12 320 LEU A O 1
ATOM 2532 N N . ILE A 1 321 ? 3.381 11.565 -18.023 1.00 85.88 321 ILE A N 1
ATOM 2533 C CA . ILE A 1 321 ? 2.794 10.826 -19.153 1.00 85.88 321 ILE A CA 1
ATOM 2534 C C . ILE A 1 321 ? 1.539 10.063 -18.721 1.00 85.88 321 ILE A C 1
ATOM 2536 O O . ILE A 1 321 ? 0.559 10.013 -19.457 1.00 85.88 321 ILE A O 1
ATOM 2540 N N . THR A 1 322 ? 1.531 9.530 -17.500 1.00 85.38 322 THR A N 1
ATOM 2541 C CA . THR A 1 322 ? 0.410 8.739 -16.974 1.00 85.38 322 THR A CA 1
ATOM 2542 C C . THR A 1 322 ? -0.646 9.569 -16.242 1.00 85.38 322 THR A C 1
ATOM 2544 O O . THR A 1 322 ? -1.598 9.006 -15.706 1.00 85.38 322 THR A O 1
ATOM 2547 N N . SER A 1 323 ? -0.505 10.899 -16.179 1.00 83.12 323 SER A N 1
ATOM 2548 C CA . SER A 1 323 ? -1.483 11.741 -15.484 1.00 83.12 323 SER A CA 1
ATOM 2549 C C . SER A 1 323 ? -2.860 11.701 -16.170 1.00 83.12 323 SER A C 1
ATOM 2551 O O . SER A 1 323 ? -2.911 11.658 -17.403 1.00 83.12 323 SER A O 1
ATOM 2553 N N . PRO A 1 324 ? -3.977 11.819 -15.421 1.00 78.62 324 PRO A N 1
ATOM 2554 C CA . PRO A 1 324 ? -5.319 11.877 -16.012 1.00 78.62 324 PRO A CA 1
ATOM 2555 C C . PRO A 1 324 ? -5.457 12.964 -17.089 1.00 78.62 324 PRO A C 1
ATOM 2557 O O . PRO A 1 324 ? -6.082 12.763 -18.127 1.00 78.62 324 PRO A O 1
ATOM 2560 N N . ARG A 1 325 ? -4.795 14.113 -16.885 1.00 77.31 325 ARG A N 1
ATOM 2561 C CA . ARG A 1 325 ? -4.770 15.221 -17.852 1.00 77.31 325 ARG A CA 1
ATOM 2562 C C . ARG A 1 325 ? -4.047 14.850 -19.145 1.00 77.31 325 ARG A C 1
ATOM 2564 O O . ARG A 1 325 ? -4.514 15.223 -20.214 1.00 77.31 325 ARG A O 1
ATOM 2571 N N . SER A 1 326 ? -2.933 14.126 -19.050 1.00 77.06 326 SER A N 1
ATOM 2572 C CA . SER A 1 326 ? -2.183 13.652 -20.219 1.00 77.06 326 SER A CA 1
ATOM 2573 C C . SER A 1 326 ? -2.943 12.566 -20.973 1.00 77.06 326 SER A C 1
ATOM 2575 O O . SER A 1 326 ? -2.968 12.590 -22.199 1.00 77.06 326 SER A O 1
ATOM 2577 N N . GLN A 1 327 ? -3.617 11.662 -20.258 1.00 70.88 327 GLN A N 1
ATOM 2578 C CA . GLN A 1 327 ? -4.455 10.622 -20.861 1.00 70.88 327 GLN A CA 1
ATOM 2579 C C . GLN A 1 327 ? -5.692 11.193 -21.572 1.00 70.88 327 GLN A C 1
ATOM 2581 O O . GLN A 1 327 ? -6.155 10.620 -22.554 1.00 70.88 327 GLN A O 1
ATOM 2586 N N . ALA A 1 328 ? -6.199 12.350 -21.136 1.00 71.94 328 ALA A N 1
ATOM 2587 C CA . ALA A 1 328 ? -7.290 13.049 -21.815 1.00 71.94 328 ALA A CA 1
ATOM 2588 C C . ALA A 1 328 ? -6.880 13.681 -23.166 1.00 71.94 328 ALA A C 1
ATOM 2590 O O . ALA A 1 328 ? -7.747 14.106 -23.939 1.00 71.94 328 ALA A O 1
ATOM 2591 N N . LEU A 1 329 ? -5.578 13.766 -23.478 1.00 71.25 329 LEU A N 1
ATOM 2592 C CA . LEU A 1 329 ? -5.094 14.314 -24.746 1.00 71.25 329 LEU A CA 1
ATOM 2593 C C . LEU A 1 329 ? -5.265 13.290 -25.877 1.00 71.25 329 LEU A C 1
ATOM 2595 O O . LEU A 1 329 ? -4.710 12.197 -25.847 1.00 71.25 329 LEU A O 1
ATOM 2599 N N . ARG A 1 330 ? -5.999 13.675 -26.928 1.00 60.22 330 ARG A N 1
ATOM 2600 C CA . ARG A 1 330 ? -6.372 12.781 -28.043 1.00 60.22 330 ARG A CA 1
ATOM 2601 C C . ARG A 1 330 ? -5.251 12.462 -29.042 1.00 60.22 330 ARG A C 1
ATOM 2603 O O . ARG A 1 330 ? -5.462 11.629 -29.914 1.00 60.22 330 ARG A O 1
ATOM 2610 N N . PHE A 1 331 ? -4.093 13.119 -28.965 1.00 64.62 331 PHE A N 1
ATOM 2611 C CA . PHE A 1 331 ? -3.029 12.987 -29.968 1.00 64.62 331 PHE A CA 1
ATOM 2612 C C . PHE A 1 331 ? -1.650 12.833 -29.322 1.00 64.62 331 PHE A C 1
ATOM 2614 O O . PHE A 1 331 ? -1.311 13.569 -28.398 1.00 64.62 331 PHE A O 1
ATOM 2621 N N . GLY A 1 332 ? -0.843 11.900 -29.838 1.00 69.12 332 GLY A N 1
ATOM 2622 C CA . GLY A 1 332 ? 0.570 11.725 -29.473 1.00 69.12 332 GLY A CA 1
ATOM 2623 C C . GLY A 1 332 ? 0.837 11.007 -28.146 1.00 69.12 332 GLY A C 1
ATOM 2624 O O . GLY A 1 332 ? 1.994 10.746 -27.827 1.00 69.12 332 GLY A O 1
ATOM 2625 N N . ILE A 1 333 ? -0.202 10.653 -27.383 1.00 76.00 333 ILE A N 1
ATOM 2626 C CA . ILE A 1 333 ? -0.046 9.949 -26.105 1.00 76.00 333 ILE A CA 1
ATOM 2627 C C . ILE A 1 333 ? 0.503 8.526 -26.291 1.00 76.00 333 ILE A C 1
ATOM 2629 O O . ILE A 1 333 ? 1.371 8.122 -25.527 1.00 76.00 333 ILE A O 1
ATOM 2633 N N . GLU A 1 334 ? 0.094 7.819 -27.349 1.00 77.44 334 GLU A N 1
ATOM 2634 C CA . GLU A 1 334 ? 0.607 6.483 -27.696 1.00 77.44 334 GLU A CA 1
ATOM 2635 C C . GLU A 1 334 ? 2.111 6.532 -27.989 1.00 77.44 334 GLU A C 1
ATOM 2637 O O . GLU A 1 334 ? 2.873 5.753 -27.432 1.00 77.44 334 GLU A O 1
ATOM 2642 N N . ILE A 1 335 ? 2.558 7.534 -28.756 1.00 79.56 335 ILE A N 1
ATOM 2643 C CA . ILE A 1 335 ? 3.980 7.763 -29.054 1.00 79.56 335 ILE A CA 1
ATOM 2644 C C . ILE A 1 335 ? 4.764 8.021 -27.762 1.00 79.56 335 ILE A C 1
ATOM 2646 O O . ILE A 1 335 ? 5.843 7.465 -27.572 1.00 79.56 335 ILE A O 1
ATOM 2650 N N . ASN A 1 336 ? 4.223 8.836 -26.850 1.00 82.50 336 ASN A N 1
ATOM 2651 C CA . ASN A 1 336 ? 4.869 9.115 -25.566 1.00 82.50 336 ASN A CA 1
ATOM 2652 C C . ASN A 1 336 ? 4.925 7.868 -24.666 1.00 82.50 336 ASN A C 1
ATOM 2654 O O . ASN A 1 336 ? 5.946 7.640 -24.018 1.00 82.50 336 ASN A O 1
ATOM 2658 N N . PHE A 1 337 ? 3.868 7.048 -24.644 1.00 84.94 337 PHE A N 1
ATOM 2659 C CA . PHE A 1 337 ? 3.842 5.770 -23.923 1.00 84.94 337 PHE A CA 1
ATOM 2660 C C . PHE A 1 337 ? 4.877 4.791 -24.486 1.00 84.94 337 PHE A C 1
ATOM 2662 O O . PHE A 1 337 ? 5.691 4.282 -23.719 1.00 84.94 337 PHE A O 1
ATOM 2669 N N . SER A 1 338 ? 4.900 4.575 -25.804 1.00 85.31 338 SER A N 1
ATOM 2670 C CA . SER A 1 338 ? 5.850 3.681 -26.483 1.00 85.31 338 SER A CA 1
ATOM 2671 C C . SER A 1 338 ? 7.303 4.145 -26.329 1.00 85.31 338 SER A C 1
ATOM 2673 O O . SER A 1 338 ? 8.197 3.340 -26.046 1.00 85.31 338 SER A O 1
ATOM 2675 N N . ALA A 1 339 ? 7.558 5.455 -26.428 1.00 86.19 339 ALA A N 1
ATOM 2676 C CA . ALA A 1 339 ? 8.884 6.032 -26.203 1.00 86.19 339 ALA A CA 1
ATOM 2677 C C . ALA A 1 339 ? 9.348 5.835 -24.751 1.00 86.19 339 ALA A C 1
ATOM 2679 O O . ALA A 1 339 ? 10.481 5.405 -24.507 1.00 86.19 339 ALA A O 1
ATOM 2680 N N . PHE A 1 340 ? 8.464 6.090 -23.783 1.00 88.81 340 PHE A N 1
ATOM 2681 C CA . PHE A 1 340 ? 8.770 5.888 -22.372 1.00 88.81 340 PHE A CA 1
ATOM 2682 C C . PHE A 1 340 ? 8.957 4.403 -22.035 1.00 88.81 340 PHE A C 1
ATOM 2684 O O . PHE A 1 340 ? 9.931 4.041 -21.377 1.00 88.81 340 PHE A O 1
ATOM 2691 N N . ALA A 1 341 ? 8.104 3.516 -22.549 1.00 89.31 341 ALA A N 1
ATOM 2692 C CA . ALA A 1 341 ? 8.253 2.071 -22.395 1.00 89.31 341 ALA A CA 1
ATOM 2693 C C . ALA A 1 341 ? 9.573 1.564 -22.983 1.00 89.31 341 ALA A C 1
ATOM 2695 O O . ALA A 1 341 ? 10.273 0.783 -22.341 1.00 89.31 341 ALA A O 1
ATOM 2696 N N . SER A 1 342 ? 9.975 2.069 -24.150 1.00 87.06 342 SER A N 1
ATOM 2697 C CA . SER A 1 342 ? 11.275 1.754 -24.749 1.00 87.06 342 SER A CA 1
ATOM 2698 C C . SER A 1 342 ? 12.438 2.194 -23.855 1.00 87.06 342 SER A C 1
ATOM 2700 O O . SER A 1 342 ? 13.410 1.452 -23.708 1.00 87.06 342 SER A O 1
ATOM 2702 N N . LYS A 1 343 ? 12.331 3.359 -23.201 1.00 88.62 343 LYS A N 1
ATOM 2703 C CA . LYS A 1 343 ? 13.314 3.835 -22.215 1.00 88.62 343 LYS A CA 1
ATOM 2704 C C . LYS A 1 343 ? 13.374 2.917 -20.991 1.00 88.62 343 LYS A C 1
ATOM 2706 O O . LYS A 1 343 ? 14.470 2.528 -20.592 1.00 88.62 343 LYS A O 1
ATOM 2711 N N . ILE A 1 344 ? 12.226 2.527 -20.432 1.00 90.31 344 ILE A N 1
ATOM 2712 C CA . ILE A 1 344 ? 12.134 1.584 -19.304 1.00 90.31 344 ILE A CA 1
ATOM 2713 C C . ILE A 1 344 ? 12.749 0.228 -19.670 1.00 90.31 344 ILE A C 1
ATOM 2715 O O . ILE A 1 344 ? 13.548 -0.313 -18.904 1.00 90.31 344 ILE A O 1
ATOM 2719 N N . ALA A 1 345 ? 12.439 -0.290 -20.858 1.00 88.88 345 ALA A N 1
ATOM 2720 C CA . ALA A 1 345 ? 12.976 -1.542 -21.375 1.00 88.88 345 ALA A CA 1
ATOM 2721 C C . ALA A 1 345 ? 14.507 -1.499 -21.523 1.00 88.88 345 ALA A C 1
ATOM 2723 O O . ALA A 1 345 ? 15.195 -2.406 -21.054 1.00 88.88 345 ALA A O 1
ATOM 2724 N N . SER A 1 346 ? 15.059 -0.414 -22.077 1.00 85.81 346 SER A N 1
ATOM 2725 C CA . SER A 1 346 ? 16.513 -0.211 -22.139 1.00 85.81 346 SER A CA 1
ATOM 2726 C C . SER A 1 346 ? 17.152 -0.167 -20.750 1.00 85.81 346 SER A C 1
ATOM 2728 O O . SER A 1 346 ? 18.212 -0.755 -20.549 1.00 85.81 346 SER A O 1
ATOM 2730 N N . LYS A 1 347 ? 16.513 0.487 -19.767 1.00 86.62 347 LYS A N 1
ATOM 2731 C CA . LYS A 1 347 ? 17.032 0.528 -18.387 1.00 86.62 347 LYS A CA 1
ATOM 2732 C C . LYS A 1 347 ? 16.981 -0.818 -17.690 1.00 86.62 347 LYS A C 1
ATOM 2734 O O . LYS A 1 347 ? 17.880 -1.124 -16.909 1.00 86.62 347 LYS A O 1
ATOM 2739 N N . LEU A 1 348 ? 15.978 -1.636 -17.996 1.00 87.00 348 LEU A N 1
ATOM 2740 C CA . LEU A 1 348 ? 15.915 -3.009 -17.516 1.00 87.00 348 LEU A CA 1
ATOM 2741 C C . LEU A 1 348 ? 17.121 -3.805 -18.034 1.00 87.00 348 LEU A C 1
ATOM 2743 O O . LEU A 1 348 ? 17.820 -4.429 -17.242 1.00 87.00 348 LEU A O 1
ATOM 2747 N N . VAL A 1 349 ? 17.425 -3.725 -19.332 1.00 84.62 349 VAL A N 1
ATOM 2748 C CA . VAL A 1 349 ? 18.612 -4.379 -19.907 1.00 84.62 349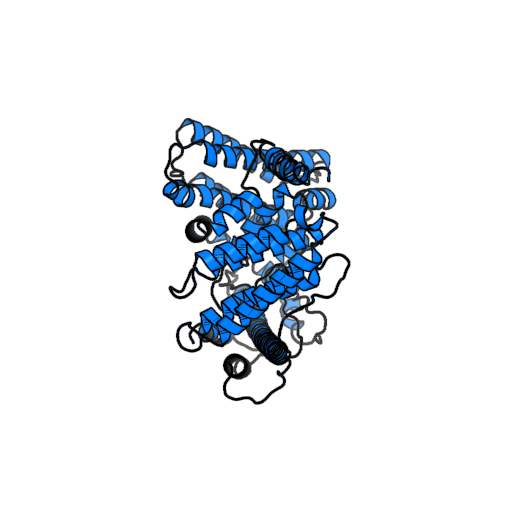 VAL A CA 1
ATOM 2749 C C . VAL A 1 349 ? 19.904 -3.846 -19.281 1.00 84.62 349 VAL A C 1
ATOM 2751 O O . VAL A 1 349 ? 20.726 -4.639 -18.823 1.00 84.62 349 VAL A O 1
ATOM 2754 N N . GLU A 1 350 ? 20.069 -2.524 -19.193 1.00 82.19 350 GLU A N 1
ATOM 2755 C CA . GLU A 1 350 ? 21.263 -1.877 -18.628 1.00 82.19 350 GLU A CA 1
ATOM 2756 C C . GLU A 1 350 ? 21.540 -2.338 -17.187 1.00 82.19 350 GLU A C 1
ATOM 2758 O O . GLU A 1 350 ? 22.667 -2.709 -16.843 1.00 82.19 350 GLU A O 1
ATOM 2763 N N . LEU A 1 351 ? 20.495 -2.392 -16.353 1.00 81.06 351 LEU A N 1
ATOM 2764 C CA . LEU A 1 351 ? 20.567 -2.891 -14.977 1.00 81.06 351 LEU A CA 1
ATOM 2765 C C . LEU A 1 351 ? 21.118 -4.324 -14.912 1.00 81.06 351 LEU A C 1
ATOM 2767 O O . LEU A 1 351 ? 21.840 -4.692 -13.974 1.00 81.06 351 LEU A O 1
ATOM 2771 N N . HIS A 1 352 ? 20.785 -5.133 -15.916 1.00 75.88 352 HIS A N 1
ATOM 2772 C CA . HIS A 1 352 ? 21.205 -6.518 -16.007 1.00 75.88 352 HIS A CA 1
ATOM 2773 C C . HIS A 1 352 ? 22.615 -6.690 -16.600 1.00 75.88 352 HIS A C 1
ATOM 2775 O O . HIS A 1 352 ? 23.375 -7.545 -16.140 1.00 75.88 352 HIS A O 1
ATOM 2781 N N . GLU A 1 353 ? 23.027 -5.855 -17.548 1.00 76.06 353 GLU A N 1
ATOM 2782 C CA . GLU A 1 353 ? 24.366 -5.931 -18.148 1.00 76.06 353 GLU A CA 1
ATOM 2783 C C . GLU A 1 353 ? 25.472 -5.391 -17.222 1.00 76.06 353 GLU A C 1
ATOM 2785 O O . GLU A 1 353 ? 26.627 -5.814 -17.311 1.00 76.06 353 GLU A O 1
ATOM 2790 N N . ASN A 1 354 ? 25.126 -4.540 -16.251 1.00 67.75 354 ASN A N 1
ATOM 2791 C CA . ASN A 1 354 ? 26.072 -3.936 -15.308 1.00 67.75 354 ASN A CA 1
ATOM 2792 C C . ASN A 1 354 ? 26.462 -4.900 -14.156 1.00 67.75 354 ASN A C 1
ATOM 2794 O O . ASN A 1 354 ? 26.146 -4.699 -12.976 1.00 67.75 354 ASN A O 1
ATOM 2798 N N . THR A 1 355 ? 27.087 -6.036 -14.489 1.00 56.62 355 THR A N 1
ATOM 2799 C CA . THR A 1 355 ? 27.239 -7.214 -13.604 1.00 56.62 355 THR A CA 1
ATOM 2800 C C . THR A 1 355 ? 28.179 -7.049 -12.403 1.00 56.62 355 THR A C 1
ATOM 2802 O O . THR A 1 355 ? 28.062 -7.834 -11.467 1.00 56.62 355 THR A O 1
ATOM 2805 N N . GLY A 1 356 ? 29.034 -6.021 -12.358 1.00 57.94 356 GLY A N 1
ATOM 2806 C CA . GLY A 1 356 ? 30.083 -5.894 -11.331 1.00 57.94 356 GLY A CA 1
ATOM 2807 C C . GLY A 1 356 ? 29.824 -4.948 -10.150 1.00 57.94 356 GLY A C 1
ATOM 2808 O O . GLY A 1 356 ? 30.583 -5.004 -9.187 1.00 57.94 356 GLY A O 1
ATOM 2809 N N . LYS A 1 357 ? 28.811 -4.070 -10.210 1.00 64.06 357 LYS A N 1
ATOM 2810 C CA . LYS A 1 357 ? 28.666 -2.946 -9.255 1.00 64.06 357 LYS A CA 1
ATOM 2811 C C . LYS A 1 357 ? 27.455 -3.039 -8.317 1.00 64.06 357 LYS A C 1
ATOM 2813 O O . LYS A 1 357 ? 27.574 -2.758 -7.132 1.00 64.06 357 LYS A O 1
ATOM 2818 N N . ILE A 1 358 ? 26.321 -3.516 -8.828 1.00 70.75 358 ILE A N 1
ATOM 2819 C CA . ILE A 1 358 ? 25.027 -3.495 -8.125 1.00 70.75 358 ILE A CA 1
ATOM 2820 C C . ILE A 1 358 ? 24.734 -4.866 -7.495 1.00 70.75 358 ILE A C 1
ATOM 2822 O O . ILE A 1 358 ? 24.870 -5.899 -8.166 1.00 70.75 358 ILE A O 1
ATOM 2826 N N . LYS A 1 359 ? 24.293 -4.899 -6.229 1.00 75.81 359 LYS A N 1
ATOM 2827 C CA . LYS A 1 359 ? 23.949 -6.151 -5.518 1.00 75.81 359 LYS A CA 1
ATOM 2828 C C . LYS A 1 359 ? 22.750 -6.851 -6.170 1.00 75.81 359 LYS A C 1
ATOM 2830 O O . LYS A 1 359 ? 21.827 -6.186 -6.640 1.00 75.81 359 LYS A O 1
ATOM 2835 N N . LEU A 1 360 ? 22.705 -8.190 -6.159 1.00 74.75 360 LEU A N 1
ATOM 2836 C CA . LEU A 1 360 ? 21.610 -8.949 -6.789 1.00 74.75 360 LEU A CA 1
ATOM 2837 C C . LEU A 1 360 ? 20.247 -8.573 -6.194 1.00 74.75 360 LEU A C 1
ATOM 2839 O O . LEU A 1 360 ? 19.318 -8.343 -6.960 1.00 74.75 360 LEU A O 1
ATOM 2843 N N . LYS A 1 361 ? 20.134 -8.414 -4.867 1.00 74.75 361 LYS A N 1
ATOM 2844 C CA . LYS A 1 361 ? 18.917 -7.896 -4.215 1.00 74.75 361 LYS A CA 1
ATOM 2845 C C . LYS A 1 361 ? 18.410 -6.589 -4.848 1.00 74.75 361 LYS A C 1
ATOM 2847 O O . LYS A 1 361 ? 17.235 -6.496 -5.194 1.00 74.75 361 LYS A O 1
ATOM 2852 N N . THR A 1 362 ? 19.290 -5.600 -5.014 1.00 76.62 362 THR A N 1
ATOM 2853 C CA . THR A 1 362 ? 18.958 -4.291 -5.601 1.00 76.62 362 THR A CA 1
ATOM 2854 C C . THR A 1 362 ? 18.538 -4.440 -7.059 1.00 76.62 362 THR A C 1
ATOM 2856 O O . THR A 1 362 ? 17.535 -3.860 -7.471 1.00 76.62 362 THR A O 1
ATOM 2859 N N . LYS A 1 363 ? 19.242 -5.280 -7.831 1.00 78.75 363 LYS A N 1
ATOM 2860 C CA . LYS A 1 363 ? 18.850 -5.602 -9.211 1.00 78.75 363 LYS A CA 1
ATOM 2861 C C . LYS A 1 363 ? 17.462 -6.217 -9.273 1.00 78.75 363 LYS A C 1
ATOM 2863 O O . LYS A 1 363 ? 16.658 -5.765 -10.078 1.00 78.75 363 LYS A O 1
ATOM 2868 N N . ILE A 1 364 ? 17.177 -7.202 -8.421 1.00 77.94 364 ILE A N 1
ATOM 2869 C CA . ILE A 1 364 ? 15.879 -7.882 -8.367 1.00 77.94 364 ILE A CA 1
ATOM 2870 C C . ILE A 1 364 ? 14.763 -6.882 -8.054 1.00 77.94 364 ILE A C 1
ATOM 2872 O O . ILE A 1 364 ? 13.761 -6.830 -8.766 1.00 77.94 364 ILE A O 1
ATOM 2876 N N . HIS A 1 365 ? 14.967 -6.038 -7.046 1.00 78.75 365 HIS A N 1
ATOM 2877 C CA . HIS A 1 365 ? 14.003 -5.012 -6.660 1.00 78.75 365 HIS A CA 1
ATOM 2878 C C . HIS A 1 365 ? 13.755 -3.980 -7.775 1.00 78.75 365 HIS A C 1
ATOM 2880 O O . HIS A 1 365 ? 12.615 -3.790 -8.200 1.00 78.75 365 HIS A O 1
ATOM 2886 N N . ASN A 1 366 ? 14.815 -3.370 -8.311 1.00 82.88 366 ASN A N 1
ATOM 2887 C CA . ASN A 1 366 ? 14.706 -2.335 -9.342 1.00 82.88 366 ASN A CA 1
ATOM 2888 C C . ASN A 1 366 ? 14.152 -2.885 -10.663 1.00 82.88 366 ASN A C 1
ATOM 2890 O O . ASN A 1 366 ? 13.343 -2.226 -11.311 1.00 82.88 366 ASN A O 1
ATOM 2894 N N . SER A 1 367 ? 14.514 -4.112 -11.040 1.00 83.94 367 SER A N 1
ATOM 2895 C CA . SER A 1 367 ? 13.956 -4.755 -12.236 1.00 83.94 367 SER A CA 1
ATOM 2896 C C . SER A 1 367 ? 12.461 -4.981 -12.096 1.00 83.94 367 SER A C 1
ATOM 2898 O O . SER A 1 367 ? 11.723 -4.757 -13.046 1.00 83.94 367 SER A O 1
ATOM 2900 N N . LYS A 1 368 ? 11.992 -5.378 -10.908 1.00 82.19 368 LYS A N 1
ATOM 2901 C CA . LYS A 1 368 ? 10.561 -5.554 -10.671 1.00 82.19 368 LYS A CA 1
ATOM 2902 C C . LYS A 1 368 ? 9.798 -4.236 -10.784 1.00 82.19 368 LYS A C 1
ATOM 2904 O O . LYS A 1 368 ? 8.738 -4.225 -11.392 1.00 82.19 368 LYS A O 1
ATOM 2909 N N . ILE A 1 369 ? 10.352 -3.128 -10.288 1.00 85.50 369 ILE A N 1
ATOM 2910 C CA . ILE A 1 369 ? 9.756 -1.794 -10.475 1.00 85.50 369 ILE A CA 1
ATOM 2911 C C . ILE A 1 369 ? 9.637 -1.457 -11.968 1.00 85.50 369 ILE A C 1
ATOM 2913 O O . ILE A 1 369 ? 8.577 -1.025 -12.419 1.00 85.50 369 ILE A O 1
ATOM 2917 N N . LEU A 1 370 ? 10.692 -1.701 -12.750 1.00 88.62 370 LEU A N 1
ATOM 2918 C CA . LEU A 1 370 ? 10.688 -1.452 -14.196 1.00 88.62 370 LEU A CA 1
ATOM 2919 C C . LEU A 1 370 ? 9.692 -2.363 -14.934 1.00 88.62 370 LEU A C 1
ATOM 2921 O O . LEU A 1 370 ? 8.950 -1.880 -15.782 1.00 88.62 370 LEU A O 1
ATOM 2925 N N . ILE A 1 371 ? 9.617 -3.648 -14.579 1.00 87.06 371 ILE A N 1
ATOM 2926 C CA . ILE A 1 371 ? 8.643 -4.598 -15.140 1.00 87.06 371 ILE A CA 1
ATOM 2927 C C . ILE A 1 371 ? 7.210 -4.182 -14.787 1.00 87.06 371 ILE A C 1
ATOM 2929 O O . ILE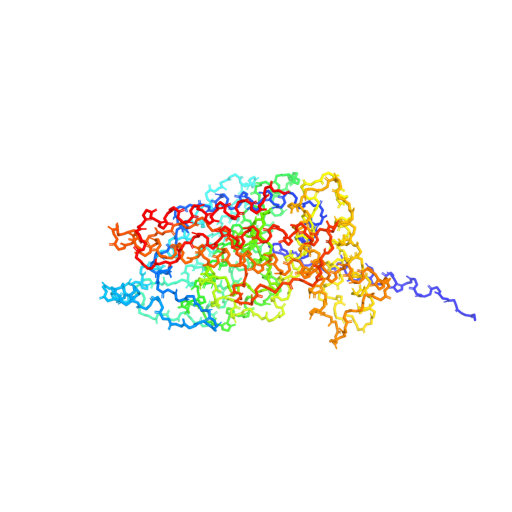 A 1 371 ? 6.354 -4.157 -15.663 1.00 87.06 371 ILE A O 1
ATOM 2933 N N . ASP A 1 372 ? 6.941 -3.799 -13.537 1.00 85.31 372 ASP A N 1
ATOM 2934 C CA . ASP A 1 372 ? 5.616 -3.312 -13.134 1.00 85.31 372 ASP A CA 1
ATOM 2935 C C . ASP A 1 372 ? 5.239 -2.021 -13.866 1.00 85.31 372 ASP A C 1
ATOM 2937 O O . ASP A 1 372 ? 4.078 -1.825 -14.217 1.00 85.31 372 ASP A O 1
ATOM 2941 N N . THR A 1 373 ? 6.225 -1.165 -14.142 1.00 88.50 373 THR A N 1
ATOM 2942 C CA . THR A 1 373 ? 6.036 0.043 -14.949 1.00 88.50 373 THR A CA 1
ATOM 2943 C C . THR A 1 373 ? 5.665 -0.315 -16.389 1.00 88.50 373 THR A C 1
ATOM 2945 O O . THR A 1 373 ? 4.706 0.246 -16.911 1.00 88.50 373 THR A O 1
ATOM 2948 N N . LEU A 1 374 ? 6.351 -1.278 -17.019 1.00 88.31 374 LEU A N 1
ATOM 2949 C CA . LEU A 1 374 ? 5.996 -1.770 -18.360 1.00 88.31 374 LEU A CA 1
ATOM 2950 C C . LEU A 1 374 ? 4.584 -2.362 -18.389 1.00 88.31 374 LEU A C 1
ATOM 2952 O O . LEU A 1 374 ? 3.784 -1.971 -19.235 1.00 88.31 374 LEU A O 1
ATOM 2956 N N . ASN A 1 375 ? 4.254 -3.224 -17.426 1.00 86.12 375 ASN A N 1
ATOM 2957 C CA . ASN A 1 375 ? 2.930 -3.838 -17.317 1.00 86.12 375 ASN A CA 1
ATOM 2958 C C . ASN A 1 375 ? 1.828 -2.789 -17.102 1.00 86.12 375 ASN A C 1
ATOM 2960 O O . ASN A 1 375 ? 0.731 -2.913 -17.644 1.00 86.12 375 ASN A O 1
ATOM 2964 N N . TYR A 1 376 ? 2.103 -1.742 -16.315 1.00 86.81 376 TYR A N 1
ATOM 2965 C CA . TYR A 1 376 ? 1.175 -0.627 -16.136 1.00 86.81 376 TYR A CA 1
ATOM 2966 C C . TYR A 1 376 ? 0.960 0.138 -17.441 1.00 86.81 376 TYR A C 1
ATOM 2968 O O . TYR A 1 376 ? -0.181 0.465 -17.762 1.00 86.81 376 TYR A O 1
ATOM 2976 N N . LEU A 1 377 ? 2.028 0.432 -18.186 1.00 87.38 377 LEU A N 1
ATOM 2977 C CA . LEU A 1 377 ? 1.922 1.128 -19.469 1.00 87.38 377 LEU A CA 1
ATOM 2978 C C . LEU A 1 377 ? 1.129 0.293 -20.473 1.00 87.38 377 LEU A C 1
ATOM 2980 O O . LEU A 1 377 ? 0.217 0.829 -21.085 1.00 87.38 377 LEU A O 1
ATOM 2984 N N . GLU A 1 378 ? 1.417 -1.006 -20.577 1.00 85.75 378 GLU A N 1
ATOM 2985 C CA . GLU A 1 378 ? 0.712 -1.939 -21.463 1.00 85.75 378 GLU A CA 1
ATOM 2986 C C . GLU A 1 378 ? -0.780 -2.027 -21.125 1.00 85.75 378 GLU A C 1
ATOM 2988 O O . GLU A 1 378 ? -1.629 -1.836 -21.994 1.00 85.75 378 GLU A O 1
ATOM 2993 N N . LYS A 1 379 ? -1.115 -2.250 -19.848 1.00 84.12 379 LYS A N 1
ATOM 2994 C CA . LYS A 1 379 ? -2.507 -2.385 -19.394 1.00 84.12 379 LYS A CA 1
ATOM 2995 C C . LYS A 1 379 ? -3.326 -1.111 -19.604 1.00 84.12 379 LYS A C 1
ATOM 2997 O O . LYS A 1 379 ? -4.531 -1.197 -19.824 1.00 84.12 379 LYS A O 1
ATOM 3002 N N . ASN A 1 380 ? -2.686 0.051 -19.491 1.00 82.12 380 ASN A N 1
ATOM 3003 C CA . ASN A 1 380 ? -3.344 1.353 -19.571 1.00 82.12 380 ASN A CA 1
ATOM 3004 C C . ASN A 1 380 ? -3.016 2.088 -20.879 1.00 82.12 380 ASN A C 1
ATOM 3006 O O . ASN A 1 380 ? -3.092 3.320 -20.920 1.00 82.12 380 ASN A O 1
ATOM 3010 N N . MET A 1 381 ? -2.641 1.352 -21.934 1.00 81.25 381 MET A N 1
ATOM 3011 C CA . MET A 1 381 ? -2.440 1.936 -23.256 1.00 81.25 381 MET A CA 1
ATOM 3012 C C . MET A 1 381 ? -3.736 2.599 -23.747 1.00 81.25 381 MET A C 1
ATOM 3014 O O . MET A 1 381 ? -4.812 1.988 -23.688 1.00 81.25 381 MET A O 1
ATOM 3018 N N . PRO A 1 382 ? -3.662 3.837 -24.266 1.00 73.75 382 PRO A N 1
ATOM 3019 C CA . PRO A 1 382 ? -4.811 4.506 -24.861 1.00 73.75 382 PRO A CA 1
ATOM 3020 C C . PRO A 1 382 ? -5.437 3.666 -25.983 1.00 73.75 382 PRO A C 1
ATOM 3022 O O . PRO A 1 382 ? -4.734 3.036 -26.766 1.00 73.75 382 PRO A O 1
ATOM 3025 N N . ASN A 1 383 ? -6.772 3.660 -26.056 1.00 68.56 383 ASN A N 1
ATOM 3026 C CA . ASN A 1 383 ? -7.565 3.019 -27.118 1.00 68.56 383 ASN A CA 1
ATOM 3027 C C . ASN A 1 383 ? -7.361 1.500 -27.309 1.00 68.56 383 ASN A C 1
ATOM 3029 O O . ASN A 1 383 ? -7.824 0.952 -28.308 1.00 68.56 383 ASN A O 1
ATOM 3033 N N . GLY A 1 384 ? -6.708 0.809 -26.367 1.00 64.62 384 GLY A N 1
ATOM 3034 C CA . GLY A 1 384 ? -6.388 -0.616 -26.506 1.00 64.62 384 GLY A CA 1
ATOM 3035 C C . GLY A 1 384 ? -5.276 -0.904 -27.520 1.00 64.62 384 GLY A C 1
ATOM 3036 O O . GLY A 1 384 ? -5.138 -2.045 -27.963 1.00 64.62 384 GLY A O 1
ATOM 3037 N N . SER A 1 385 ? -4.503 0.118 -27.897 1.00 71.56 385 SER A N 1
ATOM 3038 C CA . SER A 1 385 ? -3.319 -0.015 -28.745 1.00 71.56 385 SER A CA 1
ATOM 3039 C C . SER A 1 385 ? -2.283 -0.929 -28.082 1.00 71.56 385 SER A C 1
ATOM 3041 O O . SER A 1 385 ? -2.138 -0.945 -26.858 1.00 71.56 385 SER A O 1
ATOM 3043 N N . ALA A 1 386 ? -1.556 -1.711 -28.883 1.00 74.56 386 ALA A N 1
ATOM 3044 C CA . ALA A 1 386 ? -0.476 -2.542 -28.364 1.00 74.56 386 ALA A CA 1
ATOM 3045 C C . ALA A 1 386 ? 0.693 -1.659 -27.910 1.00 74.56 386 ALA A C 1
ATOM 3047 O O . ALA A 1 386 ? 0.994 -0.646 -28.541 1.00 74.56 386 ALA A O 1
ATOM 3048 N N . LEU A 1 387 ? 1.365 -2.050 -26.824 1.00 76.50 387 LEU A N 1
ATOM 3049 C CA . LEU A 1 387 ? 2.589 -1.380 -26.406 1.00 76.50 387 LEU A CA 1
ATOM 3050 C C . LEU A 1 387 ? 3.708 -1.716 -27.392 1.00 76.50 387 LEU A C 1
ATOM 3052 O O . LEU A 1 387 ? 4.326 -2.781 -27.317 1.00 76.50 387 LEU A O 1
ATOM 3056 N N . GLU A 1 388 ? 3.955 -0.812 -28.331 1.00 74.75 388 GLU A N 1
ATOM 3057 C CA . GLU A 1 388 ? 5.020 -0.985 -29.304 1.00 74.75 388 GLU A CA 1
ATOM 3058 C C . GLU A 1 388 ? 6.359 -0.549 -28.693 1.00 74.75 388 GLU A C 1
ATOM 3060 O O . GLU A 1 388 ? 6.571 0.592 -28.286 1.00 74.75 388 GLU A O 1
ATOM 3065 N N . LEU A 1 389 ? 7.305 -1.484 -28.611 1.00 73.19 389 LEU A N 1
ATOM 3066 C CA . LEU A 1 389 ? 8.692 -1.198 -28.233 1.00 73.19 389 LEU A CA 1
ATOM 3067 C C . LEU A 1 389 ? 9.486 -0.804 -29.489 1.00 73.19 389 LEU A C 1
ATOM 3069 O O . LEU A 1 389 ? 10.498 -1.433 -29.806 1.00 73.19 389 LEU A O 1
ATOM 3073 N N . ASP A 1 390 ? 8.979 0.203 -30.210 1.00 55.53 390 ASP A N 1
ATOM 3074 C CA . ASP A 1 390 ? 9.188 0.517 -31.639 1.00 55.53 390 ASP A CA 1
ATOM 3075 C C . ASP A 1 390 ? 10.630 0.586 -32.158 1.00 55.53 390 ASP A C 1
ATOM 3077 O O . ASP A 1 390 ? 10.869 0.623 -33.368 1.00 55.53 390 ASP A O 1
ATOM 3081 N N . HIS A 1 391 ? 11.629 0.588 -31.282 1.00 62.16 391 HIS A N 1
ATOM 3082 C CA . HIS A 1 391 ? 13.029 0.771 -31.658 1.00 62.16 391 HIS A CA 1
ATOM 3083 C C . HIS A 1 391 ? 13.989 -0.237 -31.016 1.00 62.16 391 HIS A C 1
ATOM 3085 O O . HIS A 1 391 ? 15.204 -0.077 -31.137 1.00 62.16 391 HIS A O 1
ATOM 3091 N N . GLN A 1 392 ? 13.485 -1.280 -30.347 1.00 68.50 392 GLN A N 1
ATOM 3092 C CA . GLN A 1 392 ? 14.353 -2.290 -29.740 1.00 68.50 392 GLN A CA 1
ATOM 3093 C C . GLN A 1 392 ? 14.812 -3.334 -30.775 1.00 68.50 392 GLN A C 1
ATOM 3095 O O . GLN A 1 392 ? 13.976 -3.949 -31.444 1.00 68.50 392 GLN A O 1
ATOM 3100 N N . PRO A 1 393 ? 16.128 -3.598 -30.904 1.00 77.31 393 PRO A N 1
ATOM 3101 C CA . PRO A 1 393 ? 16.629 -4.688 -31.735 1.00 77.31 393 PRO A CA 1
ATOM 3102 C C . PRO A 1 393 ? 15.996 -6.036 -31.337 1.00 77.31 393 PRO A C 1
ATOM 3104 O O . PRO A 1 393 ? 15.792 -6.281 -30.145 1.00 77.31 393 PRO A O 1
ATOM 3107 N N . PRO A 1 394 ? 15.759 -6.976 -32.276 1.00 77.69 394 PRO A N 1
ATOM 3108 C CA . PRO A 1 394 ? 15.190 -8.292 -31.956 1.00 77.69 394 PRO A CA 1
ATOM 3109 C C . PRO A 1 394 ? 15.944 -9.055 -30.854 1.00 77.69 394 PRO A C 1
ATOM 3111 O O . PRO A 1 394 ? 15.335 -9.768 -30.056 1.00 77.69 394 PRO A O 1
ATOM 3114 N N . SER A 1 395 ? 17.267 -8.877 -30.776 1.00 77.25 395 SER A N 1
ATOM 3115 C CA . SER A 1 395 ? 18.105 -9.439 -29.714 1.00 77.25 395 SER A CA 1
ATOM 3116 C C . SER A 1 395 ? 17.801 -8.848 -28.334 1.00 77.25 395 SER A C 1
ATOM 3118 O O . SER A 1 395 ? 17.796 -9.585 -27.352 1.00 77.25 395 SER A O 1
ATOM 3120 N N . GLU A 1 396 ? 17.517 -7.547 -28.252 1.00 78.00 396 GLU A N 1
ATOM 3121 C CA . GLU A 1 396 ? 17.156 -6.860 -27.005 1.00 78.00 396 GLU A CA 1
ATOM 3122 C C . GLU A 1 396 ? 15.761 -7.265 -26.535 1.00 78.00 396 GLU A C 1
ATOM 3124 O O . GLU A 1 396 ? 15.570 -7.617 -25.372 1.00 78.00 396 GLU A O 1
ATOM 3129 N N . LEU A 1 397 ? 14.799 -7.357 -27.457 1.00 78.81 397 LEU A N 1
ATOM 3130 C CA . LEU A 1 397 ? 13.461 -7.872 -27.156 1.00 78.81 397 LEU A CA 1
ATOM 3131 C C . LEU A 1 397 ? 13.505 -9.293 -26.582 1.00 78.81 397 LEU A C 1
ATOM 3133 O O . LEU A 1 397 ? 12.778 -9.609 -25.640 1.00 78.81 397 LEU A O 1
ATOM 3137 N N . GLN A 1 398 ? 14.373 -10.156 -27.117 1.00 81.38 398 GLN A N 1
ATOM 3138 C CA . GLN A 1 398 ? 14.550 -11.502 -26.578 1.00 81.38 398 GLN A CA 1
ATOM 3139 C C . GLN A 1 398 ? 15.146 -11.486 -25.162 1.00 81.38 398 GLN A C 1
ATOM 3141 O O . GLN A 1 398 ? 14.703 -12.265 -24.317 1.00 81.38 398 GLN A O 1
ATOM 3146 N N . LYS A 1 399 ? 16.115 -10.602 -24.882 1.00 81.81 399 LYS A N 1
ATOM 3147 C CA . LYS A 1 399 ? 16.671 -10.427 -23.529 1.00 81.81 399 LYS A CA 1
ATOM 3148 C C . LYS A 1 399 ? 15.598 -9.958 -22.547 1.00 81.81 399 LYS A C 1
ATOM 3150 O O . LYS A 1 399 ? 15.451 -10.564 -21.489 1.00 81.81 399 LYS A O 1
ATOM 3155 N N . ILE A 1 400 ? 14.818 -8.939 -22.913 1.00 83.50 400 ILE A N 1
ATOM 3156 C CA . ILE A 1 400 ? 13.729 -8.398 -22.086 1.00 83.50 400 ILE A CA 1
ATOM 3157 C C . ILE A 1 400 ? 12.723 -9.500 -21.736 1.00 83.50 400 ILE A C 1
ATOM 3159 O O . ILE A 1 400 ? 12.403 -9.682 -20.563 1.00 83.50 400 ILE A O 1
ATOM 3163 N N . LYS A 1 401 ? 12.287 -10.295 -22.723 1.00 83.06 401 LYS A N 1
ATOM 3164 C CA . LYS A 1 401 ? 11.366 -11.420 -22.491 1.00 83.06 401 LYS A CA 1
ATOM 3165 C C . LYS A 1 401 ? 11.929 -12.442 -21.505 1.00 83.06 401 LYS A C 1
ATOM 3167 O O . LYS A 1 401 ? 11.244 -12.813 -20.560 1.00 83.06 401 LYS A O 1
ATOM 3172 N N . ARG A 1 402 ? 13.193 -12.847 -21.666 1.00 80.94 402 ARG A N 1
ATOM 3173 C CA . ARG A 1 402 ? 13.853 -13.785 -20.736 1.00 80.94 402 ARG A CA 1
ATOM 3174 C C . ARG A 1 402 ? 13.950 -13.233 -19.318 1.00 80.94 402 ARG A C 1
ATOM 3176 O O . ARG A 1 402 ? 13.774 -13.981 -18.359 1.00 80.94 402 ARG A O 1
ATOM 3183 N N . ILE A 1 403 ? 14.239 -11.938 -19.189 1.00 83.12 403 ILE A N 1
ATOM 3184 C CA . ILE A 1 403 ? 14.264 -11.251 -17.900 1.00 83.12 403 ILE A CA 1
ATOM 3185 C C . ILE A 1 403 ? 12.875 -11.343 -17.257 1.00 83.12 403 ILE A C 1
ATOM 3187 O O . ILE A 1 403 ? 12.770 -11.855 -16.145 1.00 83.12 403 ILE A O 1
ATOM 3191 N N . ILE A 1 404 ? 11.820 -10.934 -17.968 1.00 83.12 404 ILE A N 1
ATOM 3192 C CA . ILE A 1 404 ? 10.432 -10.981 -17.478 1.00 83.12 404 ILE A CA 1
ATOM 3193 C C . ILE A 1 404 ? 10.045 -12.405 -17.047 1.00 83.12 404 ILE A C 1
ATOM 3195 O O . ILE A 1 404 ? 9.645 -12.589 -15.898 1.00 83.12 404 ILE A O 1
ATOM 3199 N N . GLU A 1 405 ? 10.278 -13.421 -17.887 1.00 83.06 405 GLU A N 1
ATOM 3200 C CA . GLU A 1 405 ? 9.997 -14.833 -17.563 1.00 83.06 405 GLU A CA 1
ATOM 3201 C C . GLU A 1 405 ? 10.715 -15.294 -16.278 1.00 83.06 405 GLU A C 1
ATOM 3203 O O . GLU A 1 405 ? 10.157 -16.022 -15.450 1.00 83.06 405 GLU A O 1
ATOM 3208 N N . ALA A 1 406 ? 11.968 -14.874 -16.073 1.00 81.50 406 ALA A N 1
ATOM 3209 C CA . ALA A 1 406 ? 12.722 -15.219 -14.871 1.00 81.50 406 ALA A CA 1
ATOM 3210 C C . ALA A 1 406 ? 12.151 -14.554 -13.607 1.00 81.50 406 ALA A C 1
ATOM 3212 O O . ALA A 1 406 ? 12.144 -15.180 -12.542 1.00 81.50 406 ALA A O 1
ATOM 3213 N N . TYR A 1 407 ? 11.666 -13.313 -13.712 1.00 80.94 407 TYR A N 1
ATOM 3214 C CA . TYR A 1 407 ? 10.998 -12.624 -12.604 1.00 80.94 407 TYR A CA 1
ATOM 3215 C C . TYR A 1 407 ? 9.630 -13.218 -12.296 1.00 80.94 407 TYR A C 1
ATOM 3217 O O . TYR A 1 407 ? 9.320 -13.394 -11.122 1.00 80.94 407 TYR A O 1
ATOM 3225 N N . GLU A 1 408 ? 8.847 -13.600 -13.301 1.00 79.50 408 GLU A N 1
ATOM 3226 C CA . GLU A 1 408 ? 7.581 -14.312 -13.095 1.00 79.50 408 GLU A CA 1
ATOM 3227 C C . GLU A 1 408 ? 7.805 -15.640 -12.359 1.00 79.50 408 GLU A C 1
ATOM 3229 O O . GLU A 1 408 ? 7.131 -15.932 -11.366 1.00 79.50 408 GLU A O 1
ATOM 3234 N N . TYR A 1 409 ? 8.826 -16.404 -12.768 1.00 78.94 409 TYR A N 1
ATOM 3235 C CA . TYR A 1 409 ? 9.237 -17.634 -12.086 1.00 78.94 409 TYR A CA 1
ATOM 3236 C C . TYR A 1 409 ? 9.615 -17.374 -10.615 1.00 78.94 409 TYR A C 1
ATOM 3238 O O . TYR A 1 409 ? 9.194 -18.113 -9.718 1.00 78.94 409 TYR A O 1
ATOM 3246 N N . PHE A 1 410 ? 10.371 -16.303 -10.349 1.00 80.06 410 PHE A N 1
ATOM 3247 C CA . PHE A 1 410 ? 10.768 -15.903 -8.997 1.00 80.06 410 PHE A CA 1
ATOM 3248 C C . PHE A 1 410 ? 9.571 -15.459 -8.142 1.00 80.06 410 PHE A C 1
ATOM 3250 O O . PHE A 1 410 ? 9.394 -15.952 -7.024 1.00 80.06 410 PHE A O 1
ATOM 3257 N N . SER A 1 411 ? 8.721 -14.578 -8.671 1.00 77.06 411 SER A N 1
ATOM 3258 C CA . SER A 1 411 ? 7.499 -14.092 -8.023 1.00 77.06 411 SER A CA 1
ATOM 3259 C C . SER A 1 411 ? 6.555 -15.238 -7.658 1.00 77.06 411 SER A C 1
ATOM 3261 O O . SER A 1 411 ? 6.057 -15.274 -6.530 1.00 77.06 411 SER A O 1
ATOM 3263 N N . GLY A 1 412 ? 6.381 -16.226 -8.545 1.00 75.50 412 GLY A N 1
ATOM 3264 C CA . GLY A 1 412 ? 5.588 -17.429 -8.269 1.00 75.50 412 GLY A CA 1
ATOM 3265 C C . GLY A 1 412 ? 6.149 -18.282 -7.122 1.00 75.50 412 GLY A C 1
ATOM 3266 O O . GLY A 1 412 ? 5.398 -18.813 -6.293 1.00 75.50 412 GLY A O 1
ATOM 3267 N N . ALA A 1 413 ? 7.476 -18.380 -7.000 1.00 78.31 413 ALA A N 1
ATOM 3268 C CA . ALA A 1 413 ? 8.091 -19.052 -5.858 1.00 78.31 413 ALA A CA 1
ATOM 3269 C C . ALA A 1 413 ? 7.900 -18.273 -4.552 1.00 78.31 413 ALA A C 1
ATOM 3271 O O . ALA A 1 413 ? 7.557 -18.885 -3.540 1.00 78.31 413 ALA A O 1
ATOM 3272 N N . MET A 1 414 ? 8.056 -16.946 -4.565 1.00 77.62 414 MET A N 1
ATOM 3273 C CA . MET A 1 414 ? 7.806 -16.109 -3.383 1.00 77.62 414 MET A CA 1
ATOM 3274 C C . MET A 1 414 ? 6.352 -16.212 -2.911 1.00 77.62 414 MET A C 1
ATOM 3276 O O . MET A 1 414 ? 6.111 -16.392 -1.716 1.00 77.62 414 MET A O 1
ATOM 3280 N N . ASN A 1 415 ? 5.392 -16.234 -3.841 1.00 75.81 415 ASN A N 1
ATOM 3281 C CA . ASN A 1 415 ? 3.985 -16.500 -3.535 1.00 75.81 415 ASN A CA 1
ATOM 3282 C C . ASN A 1 415 ? 3.787 -17.856 -2.856 1.00 75.81 415 ASN A C 1
ATOM 3284 O O . ASN A 1 415 ? 3.043 -17.963 -1.880 1.00 75.81 415 ASN A O 1
ATOM 3288 N N . SER A 1 416 ? 4.497 -18.891 -3.307 1.00 76.56 416 SER A N 1
ATOM 3289 C CA . SER A 1 416 ? 4.446 -20.218 -2.682 1.00 76.56 416 SER A CA 1
ATOM 3290 C C . SER A 1 416 ? 4.988 -20.206 -1.247 1.00 76.56 416 SER A C 1
ATOM 3292 O O . SER A 1 416 ? 4.375 -20.794 -0.352 1.00 76.56 416 SER A O 1
ATOM 3294 N N . VAL A 1 417 ? 6.114 -19.521 -1.003 1.00 78.50 417 VAL A N 1
ATOM 3295 C CA . VAL A 1 417 ? 6.692 -19.368 0.346 1.00 78.50 417 VAL A CA 1
ATOM 3296 C C . VAL A 1 417 ? 5.696 -18.667 1.266 1.00 78.50 417 VAL A C 1
ATOM 3298 O O . VAL A 1 417 ? 5.423 -19.139 2.372 1.00 78.50 417 VAL A O 1
ATOM 3301 N N . TYR A 1 418 ? 5.089 -17.589 0.778 1.00 75.56 418 TYR A N 1
ATOM 3302 C CA . TYR A 1 418 ? 4.136 -16.800 1.542 1.00 75.56 418 TYR A CA 1
ATOM 3303 C C . TYR A 1 418 ? 2.847 -17.538 1.863 1.00 75.56 418 TYR A C 1
ATOM 3305 O O . TYR A 1 418 ? 2.400 -17.550 3.006 1.00 75.56 418 TYR A O 1
ATOM 3313 N N . SER A 1 419 ? 2.288 -18.236 0.878 1.00 74.81 419 SER A N 1
ATOM 3314 C CA . SER A 1 419 ? 1.117 -19.099 1.062 1.00 74.81 419 SER A CA 1
ATOM 3315 C C . SER A 1 419 ? 1.321 -20.074 2.213 1.00 74.81 419 SER A C 1
ATOM 3317 O O . SER A 1 419 ? 0.422 -20.319 3.019 1.00 74.81 419 SER A O 1
ATOM 3319 N N . LYS A 1 420 ? 2.529 -20.636 2.299 1.00 79.69 420 LYS A N 1
ATOM 3320 C CA . LYS A 1 420 ? 2.899 -21.577 3.346 1.00 79.69 420 LYS A CA 1
ATOM 3321 C C . LYS A 1 420 ? 3.066 -20.893 4.696 1.00 79.69 420 LYS A C 1
ATOM 3323 O O . LYS A 1 420 ? 2.573 -21.420 5.693 1.00 79.69 420 LYS A O 1
ATOM 3328 N N . TYR A 1 421 ? 3.698 -19.718 4.719 1.00 79.44 421 TYR A N 1
ATOM 3329 C CA . TYR A 1 421 ? 3.790 -18.871 5.909 1.00 79.44 421 TYR A CA 1
ATOM 3330 C C . TYR A 1 421 ? 2.401 -18.582 6.487 1.00 79.44 421 TYR A C 1
ATOM 3332 O O . TYR A 1 421 ? 2.158 -18.832 7.668 1.00 79.44 421 TYR A O 1
ATOM 3340 N N . VAL A 1 422 ? 1.467 -18.160 5.628 1.00 75.31 422 VAL A N 1
ATOM 3341 C CA . VAL A 1 422 ? 0.089 -17.830 6.000 1.00 75.31 422 VAL A CA 1
ATOM 3342 C C . VAL A 1 422 ? -0.590 -18.995 6.708 1.00 75.31 422 VAL A C 1
ATOM 3344 O O . VAL A 1 422 ? -1.105 -18.843 7.816 1.00 75.31 422 VAL A O 1
ATOM 3347 N N . ARG A 1 423 ? -0.536 -20.184 6.098 1.00 75.81 423 ARG A N 1
ATOM 3348 C CA . ARG A 1 423 ? -1.139 -21.402 6.659 1.00 75.81 423 ARG A CA 1
ATOM 3349 C C . ARG A 1 423 ? -0.541 -21.768 8.016 1.00 75.81 423 ARG A C 1
ATOM 3351 O O . ARG A 1 423 ? -1.264 -22.225 8.899 1.00 75.81 423 ARG A O 1
ATOM 3358 N N . ILE A 1 424 ? 0.771 -21.594 8.188 1.00 79.81 424 ILE A N 1
ATOM 3359 C CA . ILE A 1 424 ? 1.449 -21.867 9.462 1.00 79.81 424 ILE A CA 1
ATOM 3360 C C . ILE A 1 424 ? 0.982 -20.881 10.535 1.00 79.81 424 ILE A C 1
ATOM 3362 O O . ILE A 1 424 ? 0.635 -21.320 11.630 1.00 79.81 424 ILE A O 1
ATOM 3366 N N . VAL A 1 425 ? 0.917 -19.587 10.214 1.00 78.94 425 VAL A N 1
ATOM 3367 C CA . VAL A 1 425 ? 0.452 -18.533 11.129 1.00 78.94 425 VAL A CA 1
ATOM 3368 C C . VAL A 1 425 ? -0.997 -18.763 11.562 1.00 78.94 425 VAL A C 1
ATOM 3370 O O . VAL A 1 425 ? -1.282 -18.751 12.757 1.00 78.94 425 VAL A O 1
ATOM 3373 N N . GLN A 1 426 ? -1.902 -19.046 10.622 1.00 76.56 426 GLN A N 1
ATOM 3374 C CA . GLN A 1 426 ? -3.308 -19.338 10.930 1.00 76.56 426 GLN A CA 1
ATOM 3375 C C . GLN A 1 426 ? -3.443 -20.565 11.848 1.00 76.56 426 GLN A C 1
ATOM 3377 O O . GLN A 1 426 ? -4.175 -20.536 12.841 1.00 76.56 426 GLN A O 1
ATOM 3382 N N . ALA A 1 427 ? -2.693 -21.636 11.565 1.00 78.25 427 ALA A N 1
ATOM 3383 C CA . ALA A 1 427 ? -2.691 -22.839 12.394 1.00 78.25 427 ALA A CA 1
ATOM 3384 C C . ALA A 1 427 ? -2.086 -22.598 13.791 1.00 78.25 427 ALA A C 1
ATOM 3386 O O . ALA A 1 427 ? -2.569 -23.162 14.778 1.00 78.25 427 ALA A O 1
ATOM 3387 N N . GLU A 1 428 ? -1.034 -21.777 13.886 1.00 81.31 428 GLU A N 1
ATOM 3388 C CA . GLU A 1 428 ? -0.397 -21.389 15.147 1.00 81.31 428 GLU A CA 1
ATOM 3389 C C . GLU A 1 428 ? -1.346 -20.554 16.011 1.00 81.31 428 GLU A C 1
ATOM 3391 O O . GLU A 1 428 ? -1.516 -20.865 17.193 1.00 81.31 428 GLU A O 1
ATOM 3396 N N . ALA A 1 429 ? -1.995 -19.544 15.425 1.00 76.88 429 ALA A N 1
ATOM 3397 C CA . ALA A 1 429 ? -2.966 -18.691 16.101 1.00 76.88 429 ALA A CA 1
ATOM 3398 C C . ALA A 1 429 ? -4.129 -19.523 16.663 1.00 76.88 429 ALA A C 1
ATOM 3400 O O . ALA A 1 429 ? -4.407 -19.466 17.862 1.00 76.88 429 ALA A O 1
ATOM 3401 N N . LEU A 1 430 ? -4.731 -20.394 15.843 1.00 74.94 430 LEU A N 1
ATOM 3402 C CA . LEU A 1 430 ? -5.836 -21.256 16.272 1.00 74.94 430 LEU A CA 1
ATOM 3403 C C . LEU A 1 430 ? -5.430 -22.205 17.413 1.00 74.94 430 LEU A C 1
ATOM 3405 O O . LEU A 1 430 ? -6.174 -22.372 18.381 1.00 74.94 430 LEU A O 1
ATOM 3409 N N . LYS A 1 431 ? -4.249 -22.833 17.333 1.00 78.25 431 LYS A N 1
ATOM 3410 C CA . LYS A 1 431 ? -3.763 -23.726 18.401 1.00 78.25 431 LYS A CA 1
ATOM 3411 C C . LYS A 1 431 ? -3.403 -22.966 19.674 1.00 78.25 431 LYS A C 1
ATOM 3413 O O . LYS A 1 431 ? -3.626 -23.491 20.764 1.00 78.25 431 LYS A O 1
ATOM 3418 N N . SER A 1 432 ? -2.889 -21.748 19.546 1.00 76.56 432 SER A N 1
ATOM 3419 C CA . SER A 1 432 ? -2.592 -20.871 20.681 1.00 76.56 432 SER A CA 1
ATOM 3420 C C . SER A 1 432 ? -3.871 -20.438 21.397 1.00 76.56 432 SER A C 1
ATOM 3422 O O . SER A 1 432 ? -3.934 -20.527 22.622 1.00 76.56 432 SER A O 1
ATOM 3424 N N . PHE A 1 433 ? -4.924 -20.090 20.654 1.00 75.00 433 PHE A N 1
ATOM 3425 C CA . PHE A 1 433 ? -6.248 -19.823 21.219 1.00 75.00 433 PHE A CA 1
ATOM 3426 C C . PHE A 1 433 ? -6.820 -21.051 21.935 1.00 75.00 433 PHE A C 1
ATOM 3428 O O . PHE A 1 433 ? -7.141 -20.966 23.117 1.00 75.00 433 PHE A O 1
ATOM 3435 N N . LYS A 1 434 ? -6.851 -22.224 21.279 1.00 73.44 434 LYS A N 1
ATOM 3436 C CA . LYS A 1 434 ? -7.386 -23.461 21.885 1.00 73.44 434 LYS A CA 1
ATOM 3437 C C . LYS A 1 434 ? -6.633 -23.886 23.156 1.00 73.44 434 LYS A C 1
ATOM 3439 O O . LYS A 1 434 ? -7.249 -24.398 24.082 1.00 73.44 434 LYS A O 1
ATOM 3444 N N . LYS A 1 435 ? -5.306 -23.719 23.197 1.00 77.06 435 LYS A N 1
ATOM 3445 C CA . LYS A 1 435 ? -4.464 -24.213 24.302 1.00 77.06 435 LYS A CA 1
ATOM 3446 C C . LYS A 1 435 ? -4.280 -23.206 25.439 1.00 77.06 435 LYS A C 1
ATOM 3448 O O . LYS A 1 435 ? -4.110 -23.615 26.584 1.00 77.06 435 LYS A O 1
ATOM 3453 N N . HIS A 1 436 ? -4.244 -21.916 25.121 1.00 77.31 436 HIS A N 1
ATOM 3454 C CA . HIS A 1 436 ? -3.835 -20.863 26.053 1.00 77.31 436 HIS A CA 1
ATOM 3455 C C . HIS A 1 436 ? -4.860 -19.732 26.191 1.00 77.31 436 HIS A C 1
ATOM 3457 O O . HIS A 1 436 ? -4.620 -18.806 26.957 1.00 77.31 436 HIS A O 1
ATOM 3463 N N . GLY A 1 437 ? -5.983 -19.779 25.466 1.00 68.88 437 GLY A N 1
ATOM 3464 C CA . GLY A 1 437 ? -7.007 -18.732 25.508 1.00 68.88 437 GLY A CA 1
ATOM 3465 C C . GLY A 1 437 ? -6.551 -17.392 24.922 1.00 68.88 437 GLY A C 1
ATOM 3466 O O . GLY A 1 437 ? -7.162 -16.371 25.209 1.00 68.88 437 GLY A O 1
ATOM 3467 N N . ILE A 1 438 ? -5.475 -17.374 24.125 1.00 69.19 438 ILE A N 1
ATOM 3468 C CA . ILE A 1 438 ? -4.930 -16.152 23.516 1.00 69.19 438 ILE A CA 1
ATOM 3469 C C . ILE A 1 438 ? -5.931 -15.610 22.492 1.00 69.19 438 ILE A C 1
ATOM 3471 O O . ILE A 1 438 ? -6.147 -16.243 21.462 1.00 69.19 438 ILE A O 1
ATOM 3475 N N . THR A 1 439 ? -6.535 -14.455 22.780 1.00 68.50 439 THR A N 1
ATOM 3476 C CA . THR A 1 439 ? -7.581 -13.828 21.952 1.00 68.50 439 THR A CA 1
ATOM 3477 C C . THR A 1 439 ? -7.051 -12.877 20.893 1.00 68.50 439 THR A C 1
ATOM 3479 O O . THR A 1 439 ? -7.731 -12.670 19.893 1.00 68.50 439 THR A O 1
ATOM 3482 N N . ASP A 1 440 ? -5.851 -12.340 21.088 1.00 69.62 440 ASP A N 1
ATOM 3483 C CA . ASP A 1 440 ? -5.202 -11.396 20.184 1.00 69.62 440 ASP A CA 1
ATOM 3484 C C . ASP A 1 440 ? -3.862 -11.988 19.741 1.00 69.62 440 ASP A C 1
ATOM 3486 O O . ASP A 1 440 ? -3.077 -12.471 20.561 1.00 69.62 440 ASP A O 1
ATOM 3490 N N . TYR A 1 441 ? -3.599 -11.990 18.440 1.00 69.62 441 TYR A N 1
ATOM 3491 C CA . TYR A 1 441 ? -2.381 -12.554 17.872 1.00 69.62 441 TYR A CA 1
ATOM 3492 C C . TYR A 1 441 ? -1.732 -11.508 16.979 1.00 69.62 441 TYR A C 1
ATOM 3494 O O . TYR A 1 441 ? -2.379 -10.950 16.097 1.00 69.62 441 TYR A O 1
ATOM 3502 N N . ASN A 1 442 ? -0.455 -11.224 17.244 1.00 67.88 442 ASN A N 1
ATOM 3503 C CA . ASN A 1 442 ? 0.339 -10.277 16.472 1.00 67.88 442 ASN A CA 1
ATOM 3504 C C . ASN A 1 442 ? 1.261 -11.041 15.514 1.00 67.88 442 ASN A C 1
ATOM 3506 O O . ASN A 1 442 ? 2.251 -11.641 15.946 1.00 67.88 442 ASN A O 1
ATOM 3510 N N . PRO A 1 443 ? 0.942 -11.065 14.220 1.00 61.84 443 PRO A N 1
ATOM 3511 C CA . PRO A 1 443 ? 1.792 -11.684 13.230 1.00 61.84 443 PRO A CA 1
ATOM 3512 C C . PRO A 1 443 ? 2.854 -10.677 12.785 1.00 61.84 443 PRO A C 1
ATOM 3514 O O . PRO A 1 443 ? 2.529 -9.560 12.388 1.00 61.84 443 PRO A O 1
ATOM 3517 N N . ASN A 1 444 ? 4.120 -11.089 12.751 1.00 56.97 444 ASN A N 1
ATOM 3518 C CA . ASN A 1 444 ? 5.144 -10.341 12.023 1.00 56.97 444 ASN A CA 1
ATOM 3519 C C . ASN A 1 444 ? 4.923 -10.541 10.515 1.00 56.97 444 ASN A C 1
ATOM 3521 O O . ASN A 1 444 ? 5.555 -11.392 9.896 1.00 56.97 444 ASN A O 1
ATOM 3525 N N . PHE A 1 445 ? 3.971 -9.816 9.928 1.00 59.25 445 PHE A N 1
ATOM 3526 C CA . PHE A 1 445 ? 3.694 -9.905 8.497 1.00 59.25 445 PHE A CA 1
ATOM 3527 C C . PHE A 1 445 ? 4.645 -9.044 7.673 1.00 59.25 445 PHE A C 1
ATOM 3529 O O . PHE A 1 445 ? 4.755 -7.841 7.897 1.00 59.25 445 PHE A O 1
ATOM 3536 N N . SER A 1 446 ? 5.200 -9.643 6.624 1.00 49.97 446 SER A N 1
ATOM 3537 C CA . SER A 1 446 ? 5.460 -8.934 5.371 1.00 49.97 446 SER A CA 1
ATOM 3538 C C . SER A 1 446 ? 4.320 -9.274 4.408 1.00 49.97 446 SER A C 1
ATOM 3540 O O . SER A 1 446 ? 3.901 -10.427 4.371 1.00 49.97 446 SER A O 1
ATOM 3542 N N . TYR A 1 447 ? 3.739 -8.317 3.685 1.00 51.44 447 TYR A N 1
ATOM 3543 C CA . TYR A 1 447 ? 2.570 -8.567 2.828 1.00 51.44 447 TYR A CA 1
ATOM 3544 C C . TYR A 1 447 ? 3.006 -8.855 1.384 1.00 51.44 447 TYR A C 1
ATOM 3546 O O . TYR A 1 447 ? 3.773 -8.085 0.818 1.00 51.44 447 TYR A O 1
ATOM 3554 N N . LEU A 1 448 ? 2.531 -9.956 0.794 1.00 45.75 448 LEU A N 1
ATOM 3555 C CA . LEU A 1 448 ? 2.733 -10.317 -0.618 1.00 45.75 448 LEU A CA 1
ATOM 3556 C C . LEU A 1 448 ? 1.360 -10.412 -1.309 1.00 45.75 448 LEU A C 1
ATOM 3558 O O . LEU A 1 448 ? 0.492 -11.137 -0.816 1.00 45.75 448 LEU A O 1
ATOM 3562 N N . THR A 1 449 ? 1.161 -9.677 -2.411 1.00 43.16 449 THR A N 1
ATOM 3563 C CA . THR A 1 449 ? -0.025 -9.692 -3.290 1.00 43.16 449 THR A CA 1
ATOM 3564 C C . THR A 1 449 ? -0.141 -10.965 -4.098 1.00 43.16 449 THR A C 1
ATOM 3566 O O . THR A 1 449 ? 0.845 -11.626 -4.412 1.00 43.16 449 THR A O 1
ATOM 3569 N N . GLN A 1 450 ? -1.403 -11.268 -4.411 1.00 42.25 450 GLN A N 1
ATOM 3570 C CA . GLN A 1 450 ? -1.872 -12.311 -5.309 1.00 42.25 450 GLN A CA 1
ATOM 3571 C C . GLN A 1 450 ? -1.195 -13.670 -5.102 1.00 42.25 450 GLN A C 1
ATOM 3573 O O . GLN A 1 450 ? -0.232 -14.047 -5.767 1.00 42.25 450 GLN A O 1
ATOM 3578 N N . VAL A 1 451 ? -1.783 -14.467 -4.212 1.00 39.56 451 VAL A N 1
ATOM 3579 C CA . VAL A 1 451 ? -1.507 -15.902 -4.130 1.00 39.56 451 VAL A CA 1
ATOM 3580 C C . VAL A 1 451 ? -2.274 -16.619 -5.242 1.00 39.56 451 VAL A C 1
ATOM 3582 O O . VAL A 1 451 ? -3.227 -17.352 -4.986 1.00 39.56 451 VAL A O 1
ATOM 3585 N N . ASP A 1 452 ? -1.904 -16.382 -6.497 1.00 37.47 452 ASP A N 1
ATOM 3586 C CA . ASP A 1 452 ? -2.403 -17.233 -7.571 1.00 37.47 452 ASP A CA 1
ATOM 3587 C C . ASP A 1 452 ? -1.584 -18.523 -7.607 1.00 37.47 452 ASP A C 1
ATOM 3589 O O . ASP A 1 452 ? -0.352 -18.507 -7.623 1.00 37.47 452 ASP A O 1
ATOM 3593 N N . GLN A 1 453 ? -2.276 -19.664 -7.637 1.00 36.38 453 GLN A N 1
ATOM 3594 C CA . GLN A 1 453 ? -1.673 -20.990 -7.821 1.00 36.38 453 GLN A CA 1
ATOM 3595 C C . GLN A 1 453 ? -1.130 -21.195 -9.241 1.00 36.38 453 GLN A C 1
ATOM 3597 O O . GLN A 1 453 ? -0.994 -22.341 -9.676 1.00 36.38 453 GLN A O 1
ATOM 3602 N N . GLN A 1 454 ? -0.850 -20.126 -9.994 1.00 39.31 454 GLN A N 1
ATOM 3603 C CA . GLN A 1 454 ? -0.264 -20.288 -11.311 1.00 39.31 454 GLN A CA 1
ATOM 3604 C C . GLN A 1 454 ? 1.025 -21.083 -11.151 1.00 39.31 454 GLN A C 1
ATOM 3606 O O . GLN A 1 454 ? 1.928 -20.728 -10.388 1.00 39.31 454 GLN A O 1
ATOM 3611 N N . HIS A 1 455 ? 1.026 -22.248 -11.804 1.00 44.41 455 HIS A N 1
ATOM 3612 C CA . HIS A 1 455 ? 2.145 -23.165 -11.836 1.00 44.41 455 HIS A CA 1
ATOM 3613 C C . HIS A 1 455 ? 3.409 -22.357 -12.054 1.00 44.41 455 HIS A C 1
ATOM 3615 O O . HIS A 1 455 ? 3.452 -21.562 -12.981 1.00 44.41 455 HIS A O 1
ATOM 3621 N N . VAL A 1 456 ? 4.414 -22.545 -11.199 1.00 51.44 456 VAL A N 1
ATOM 3622 C CA . VAL A 1 456 ? 5.703 -21.875 -11.356 1.00 51.44 456 VAL A CA 1
ATOM 3623 C C . VAL A 1 456 ? 6.243 -22.250 -12.747 1.00 51.44 456 VAL A C 1
ATOM 3625 O O . VAL A 1 456 ? 6.752 -23.360 -12.937 1.00 51.44 456 VAL A O 1
ATOM 3628 N N . VAL A 1 457 ? 6.029 -21.383 -13.743 1.00 53.88 457 VAL A N 1
ATOM 3629 C CA . VAL A 1 457 ? 6.283 -21.695 -15.153 1.00 53.88 457 VAL A CA 1
ATOM 3630 C C . VAL A 1 457 ? 7.782 -21.647 -15.353 1.00 53.88 457 VAL A C 1
ATOM 3632 O O . VAL A 1 457 ? 8.414 -20.619 -15.138 1.00 53.88 457 VAL A O 1
ATOM 3635 N N . LYS A 1 458 ? 8.380 -22.784 -15.713 1.00 60.56 458 LYS A N 1
ATOM 3636 C CA . LYS A 1 458 ? 9.822 -22.825 -15.937 1.00 60.56 458 LYS A CA 1
ATOM 3637 C C . LYS A 1 458 ? 10.162 -21.967 -17.162 1.00 60.56 458 LYS A C 1
ATOM 3639 O O . LYS A 1 458 ? 9.593 -22.229 -18.221 1.00 60.56 458 LYS A O 1
ATOM 3644 N N . PRO A 1 459 ? 11.104 -21.023 -17.040 1.00 58.75 459 PRO A N 1
ATOM 3645 C CA . PRO A 1 459 ? 11.518 -20.190 -18.161 1.00 58.75 459 PRO A CA 1
ATOM 3646 C C . PRO A 1 459 ? 12.177 -21.010 -19.269 1.00 58.75 459 PRO A C 1
ATOM 3648 O O . PRO A 1 459 ? 12.745 -22.086 -19.027 1.00 58.75 459 PRO A O 1
ATOM 3651 N N . SER A 1 460 ? 12.105 -20.482 -20.488 1.00 53.72 460 SER A N 1
ATOM 3652 C CA . SER A 1 460 ? 12.624 -21.133 -21.686 1.00 53.72 460 SER A CA 1
ATOM 3653 C C . SER A 1 460 ? 14.102 -20.768 -21.923 1.00 53.72 460 SER A C 1
ATOM 3655 O O . SER A 1 460 ? 14.439 -19.664 -22.337 1.00 53.72 460 SER A O 1
ATOM 3657 N N . GLY A 1 461 ? 15.034 -21.693 -21.649 1.00 55.88 461 GLY A N 1
ATOM 3658 C CA . GLY A 1 461 ? 16.455 -21.516 -22.003 1.00 55.88 461 GLY A CA 1
ATOM 3659 C C . GLY A 1 461 ? 17.470 -22.103 -21.015 1.00 55.88 461 GLY A C 1
ATOM 3660 O O . GLY A 1 461 ? 17.196 -22.254 -19.828 1.00 55.88 461 GLY A O 1
ATOM 3661 N N . ASN A 1 462 ? 18.665 -22.431 -21.526 1.00 48.69 462 ASN A N 1
ATOM 3662 C CA . ASN A 1 462 ? 19.774 -23.057 -20.785 1.00 48.69 462 ASN A CA 1
ATOM 3663 C C . ASN A 1 462 ? 21.052 -22.190 -20.740 1.00 48.69 462 ASN A C 1
ATOM 3665 O O . ASN A 1 462 ? 22.120 -22.700 -20.414 1.00 48.69 462 ASN A O 1
ATOM 3669 N N . ASP A 1 463 ? 20.981 -20.900 -21.073 1.00 49.31 463 ASP A N 1
ATOM 3670 C CA . ASP A 1 463 ? 22.189 -20.082 -21.210 1.00 49.31 463 ASP A CA 1
ATOM 3671 C C . ASP A 1 463 ? 22.796 -19.713 -19.845 1.00 49.31 463 ASP A C 1
ATOM 3673 O O . ASP A 1 463 ? 22.140 -19.154 -18.968 1.00 49.31 463 ASP A O 1
ATOM 3677 N N . HIS A 1 464 ? 24.067 -20.060 -19.643 1.00 49.84 464 HIS A N 1
ATOM 3678 C CA . HIS A 1 464 ? 24.693 -20.117 -18.315 1.00 49.84 464 HIS A CA 1
ATOM 3679 C C . HIS A 1 464 ? 25.304 -18.791 -17.826 1.00 49.84 464 HIS A C 1
ATOM 3681 O O . HIS A 1 464 ? 25.961 -18.778 -16.783 1.00 49.84 464 HIS A O 1
ATOM 3687 N N . ARG A 1 465 ? 25.133 -17.686 -18.569 1.00 53.78 465 ARG A N 1
ATOM 3688 C CA . ARG A 1 465 ? 25.839 -16.412 -18.320 1.00 53.78 465 ARG A CA 1
ATOM 3689 C C . ARG A 1 465 ? 24.957 -15.184 -18.043 1.00 53.78 465 ARG A C 1
ATOM 3691 O O . ARG A 1 465 ? 25.531 -14.139 -17.754 1.00 53.78 465 ARG A O 1
ATOM 3698 N N . ASP A 1 466 ? 23.623 -15.277 -18.081 1.00 60.09 466 ASP A N 1
ATOM 3699 C CA . ASP A 1 466 ? 22.734 -14.122 -17.828 1.00 60.09 466 ASP A CA 1
ATOM 3700 C C . ASP A 1 466 ? 22.095 -14.119 -16.415 1.00 60.09 466 ASP A C 1
ATOM 3702 O O . ASP A 1 466 ? 22.147 -15.106 -15.680 1.00 60.09 466 ASP A O 1
ATOM 3706 N N . ILE A 1 467 ? 21.516 -12.987 -15.996 1.00 57.81 467 ILE A N 1
ATOM 3707 C CA . ILE A 1 467 ? 20.872 -12.836 -14.674 1.00 57.81 467 ILE A CA 1
ATOM 3708 C C . ILE A 1 467 ? 19.534 -13.571 -14.567 1.00 57.81 467 ILE A C 1
ATOM 3710 O O . ILE A 1 467 ? 19.170 -13.999 -13.471 1.00 57.81 467 ILE A O 1
ATOM 3714 N N . GLY A 1 468 ? 18.829 -13.793 -15.675 1.00 63.84 468 GLY A N 1
ATOM 3715 C CA . GLY A 1 468 ? 17.743 -14.764 -15.713 1.00 63.84 468 GLY A CA 1
ATOM 3716 C C . GLY A 1 468 ? 18.210 -16.081 -15.094 1.00 63.84 468 GLY A C 1
ATOM 3717 O O . GLY A 1 468 ? 17.555 -16.595 -14.193 1.00 63.84 468 GLY A O 1
ATOM 3718 N N . PHE A 1 469 ? 19.420 -16.552 -15.413 1.00 70.50 469 PHE A N 1
ATOM 3719 C CA . PHE A 1 469 ? 19.984 -17.751 -14.786 1.00 70.50 469 PHE A CA 1
ATOM 3720 C C . PHE A 1 469 ? 20.231 -17.620 -13.272 1.00 70.50 469 PHE A C 1
ATOM 3722 O O . PHE A 1 469 ? 19.939 -18.569 -12.536 1.00 70.50 469 PHE A O 1
ATOM 3729 N N . SER A 1 470 ? 20.750 -16.492 -12.766 1.00 73.69 470 SER A N 1
ATOM 3730 C CA . SER A 1 470 ? 20.989 -16.321 -11.320 1.00 73.69 470 SER A CA 1
ATOM 3731 C C . SER A 1 470 ? 19.677 -16.234 -10.530 1.00 73.69 470 SER A C 1
ATOM 3733 O O . SER A 1 470 ? 19.530 -16.933 -9.520 1.00 73.69 470 SER A O 1
ATOM 3735 N N . THR A 1 471 ? 18.690 -15.493 -11.039 1.00 75.62 471 THR A N 1
ATOM 3736 C CA . THR A 1 471 ? 17.322 -15.426 -10.503 1.00 75.62 471 THR A CA 1
ATOM 3737 C C . THR A 1 471 ? 16.646 -16.800 -10.551 1.00 75.62 471 THR A C 1
ATOM 3739 O O . THR A 1 471 ? 16.106 -17.264 -9.543 1.00 75.62 471 THR A O 1
ATOM 3742 N N . ILE A 1 472 ? 16.755 -17.535 -11.663 1.00 79.25 472 ILE A N 1
ATOM 3743 C CA . ILE A 1 472 ? 16.240 -18.908 -11.804 1.00 79.25 472 ILE A CA 1
ATOM 3744 C C . ILE A 1 472 ? 16.907 -19.857 -10.809 1.00 79.25 472 ILE A C 1
ATOM 3746 O O . ILE A 1 472 ? 16.231 -20.659 -10.157 1.00 79.25 472 ILE A O 1
ATOM 3750 N N . ARG A 1 473 ? 18.238 -19.799 -10.680 1.00 78.31 473 ARG A N 1
ATOM 3751 C CA . ARG A 1 473 ? 18.996 -20.628 -9.735 1.00 78.31 473 ARG A CA 1
ATOM 3752 C C . ARG A 1 473 ? 18.542 -20.347 -8.308 1.00 78.31 473 ARG A C 1
ATOM 3754 O O . ARG A 1 473 ? 18.299 -21.297 -7.565 1.00 78.31 473 ARG A O 1
ATOM 3761 N N . ARG A 1 474 ? 18.371 -19.073 -7.944 1.00 78.06 474 ARG A N 1
ATOM 3762 C CA . ARG A 1 474 ? 17.860 -18.676 -6.627 1.00 78.06 474 ARG A CA 1
ATOM 3763 C C . ARG A 1 474 ? 16.453 -19.211 -6.390 1.00 78.06 474 ARG A C 1
ATOM 3765 O O . ARG A 1 474 ? 16.205 -19.834 -5.363 1.00 78.06 474 ARG A O 1
ATOM 3772 N N . THR A 1 475 ? 15.577 -19.061 -7.377 1.00 82.00 475 THR A N 1
ATOM 3773 C CA . THR A 1 475 ? 14.205 -19.578 -7.339 1.00 82.00 475 THR A CA 1
ATOM 3774 C C . THR A 1 475 ? 14.176 -21.089 -7.091 1.00 82.00 475 THR A C 1
ATOM 3776 O O . THR A 1 475 ? 13.419 -21.575 -6.254 1.00 82.00 475 THR A O 1
ATOM 3779 N N . LYS A 1 476 ? 15.048 -21.857 -7.762 1.00 82.50 476 LYS A N 1
ATOM 3780 C CA . LYS A 1 476 ? 15.166 -23.312 -7.557 1.00 82.50 476 LYS A CA 1
ATOM 3781 C C . LYS A 1 476 ? 15.584 -23.670 -6.127 1.00 82.50 476 LYS A C 1
ATOM 3783 O O . LYS A 1 476 ? 15.044 -24.630 -5.584 1.00 82.50 476 LYS A O 1
ATOM 3788 N N . VAL A 1 477 ? 16.505 -22.911 -5.525 1.00 84.12 477 VAL A N 1
ATOM 3789 C CA . VAL A 1 477 ? 16.911 -23.100 -4.119 1.00 84.12 477 VAL A CA 1
ATOM 3790 C C . VAL A 1 477 ? 15.735 -22.823 -3.182 1.00 84.12 477 VAL A C 1
ATOM 3792 O O . VAL A 1 477 ? 15.409 -23.679 -2.369 1.00 84.12 477 VAL A O 1
ATOM 3795 N N . ILE A 1 478 ? 15.037 -21.694 -3.357 1.00 83.69 478 ILE A N 1
ATOM 3796 C CA . ILE A 1 478 ? 13.854 -21.331 -2.554 1.00 83.69 478 ILE A CA 1
ATOM 3797 C C . ILE A 1 478 ? 12.804 -22.448 -2.593 1.00 83.69 478 ILE A C 1
ATOM 3799 O O . ILE A 1 478 ? 12.333 -22.905 -1.553 1.00 83.69 478 ILE A O 1
ATOM 3803 N N . LEU A 1 479 ? 12.468 -22.937 -3.789 1.00 84.69 479 LEU A N 1
ATOM 3804 C CA . LEU A 1 479 ? 11.488 -24.012 -3.957 1.00 84.69 479 LEU A CA 1
ATOM 3805 C C . LEU A 1 479 ? 11.963 -25.349 -3.374 1.00 84.69 479 LEU A C 1
ATOM 3807 O O . LEU A 1 479 ? 11.136 -26.141 -2.923 1.00 84.69 479 LEU A O 1
ATOM 3811 N N . HIS A 1 480 ? 13.270 -25.626 -3.393 1.00 86.19 480 HIS A N 1
ATOM 3812 C CA . HIS A 1 480 ? 13.831 -26.822 -2.771 1.00 86.19 480 HIS A CA 1
ATOM 3813 C C . HIS A 1 480 ? 13.695 -26.769 -1.246 1.00 86.19 480 HIS A C 1
ATOM 3815 O O . HIS A 1 480 ? 13.138 -27.697 -0.663 1.00 86.19 480 HIS A O 1
ATOM 3821 N N . GLU A 1 481 ? 14.120 -25.671 -0.619 1.00 86.75 481 GLU A N 1
ATOM 3822 C CA . GLU A 1 481 ? 14.000 -25.459 0.830 1.00 86.75 481 GLU A CA 1
ATOM 3823 C C . GLU A 1 481 ? 12.533 -25.490 1.281 1.00 86.75 481 GLU A C 1
ATOM 3825 O O . GLU A 1 481 ? 12.170 -26.168 2.245 1.00 86.75 481 GLU A O 1
ATOM 3830 N N . LEU A 1 482 ? 11.639 -24.845 0.523 1.00 85.94 482 LEU A N 1
ATOM 3831 C CA . LEU A 1 482 ? 10.213 -24.804 0.843 1.00 85.94 482 LEU A CA 1
ATOM 3832 C C . LEU A 1 482 ? 9.561 -26.196 0.844 1.00 85.94 482 LEU A C 1
ATOM 3834 O O . LEU A 1 482 ? 8.642 -26.448 1.635 1.00 85.94 482 LEU A O 1
ATOM 3838 N N . LYS A 1 483 ? 10.024 -27.117 -0.015 1.00 85.88 483 LYS A N 1
ATOM 3839 C CA . LYS A 1 483 ? 9.552 -28.514 -0.047 1.00 85.88 483 LYS A CA 1
ATOM 3840 C C . LYS A 1 483 ? 9.920 -29.293 1.215 1.00 85.88 483 LYS A C 1
ATOM 3842 O O . LYS A 1 483 ? 9.194 -30.220 1.566 1.00 85.88 483 LYS A O 1
ATOM 3847 N N . GLN A 1 484 ? 10.995 -28.914 1.908 1.00 85.69 484 GLN A N 1
ATOM 3848 C CA . GLN A 1 484 ? 11.424 -29.579 3.143 1.00 85.69 484 GLN A CA 1
ATOM 3849 C C . GLN A 1 484 ? 10.533 -29.232 4.346 1.00 85.69 484 GLN A C 1
ATOM 3851 O O . GLN A 1 484 ? 10.489 -29.977 5.328 1.00 85.69 484 GLN A O 1
ATOM 3856 N N . VAL A 1 485 ? 9.777 -28.133 4.276 1.00 84.62 485 VAL A N 1
ATOM 3857 C CA . VAL A 1 485 ? 8.774 -27.777 5.289 1.00 84.62 485 VAL A CA 1
ATOM 3858 C C . VAL A 1 485 ? 7.529 -28.646 5.067 1.00 84.62 485 VAL A C 1
ATOM 3860 O O . VAL A 1 485 ? 6.784 -28.442 4.111 1.00 84.62 485 VAL A O 1
ATOM 3863 N N . LYS A 1 486 ? 7.281 -29.654 5.907 1.00 77.69 486 LYS A N 1
ATOM 3864 C CA . LYS A 1 486 ? 6.136 -30.565 5.718 1.00 77.69 486 LYS A CA 1
ATOM 3865 C C . LYS A 1 486 ? 4.816 -29.900 6.118 1.00 77.69 486 LYS A C 1
ATOM 3867 O O . LYS A 1 486 ? 4.722 -29.271 7.167 1.00 77.69 486 LYS A O 1
ATOM 3872 N N . GLU A 1 487 ? 3.770 -30.101 5.320 1.00 69.19 487 GLU A N 1
ATOM 3873 C CA . GLU A 1 487 ? 2.402 -29.725 5.694 1.00 69.19 487 GLU A CA 1
ATOM 3874 C C . GLU A 1 487 ? 1.699 -30.931 6.327 1.00 69.19 487 GLU A C 1
ATOM 3876 O O . GLU A 1 487 ? 1.644 -32.013 5.748 1.00 69.19 487 GLU A O 1
ATOM 3881 N N . SER A 1 488 ? 1.216 -30.765 7.558 1.00 69.31 488 SER A N 1
ATOM 3882 C CA . SER A 1 488 ? 0.390 -31.757 8.248 1.00 69.31 488 SER A CA 1
ATOM 3883 C C . SER A 1 488 ? -0.464 -31.080 9.316 1.00 69.31 488 SER A C 1
ATOM 3885 O O . SER A 1 488 ? 0.021 -30.209 10.048 1.00 69.31 488 SER A O 1
ATOM 3887 N N . ASP A 1 489 ? -1.709 -31.521 9.463 1.00 61.69 489 ASP A N 1
ATOM 3888 C CA . ASP A 1 489 ? -2.640 -30.990 10.471 1.00 61.69 489 ASP A CA 1
ATOM 3889 C C . ASP A 1 489 ? -2.249 -31.403 11.901 1.00 61.69 489 ASP A C 1
ATOM 3891 O O . ASP A 1 489 ? -2.557 -30.719 12.885 1.00 61.69 489 ASP A O 1
ATOM 3895 N N . ARG A 1 490 ? -1.459 -32.481 12.020 1.00 72.94 490 ARG A N 1
ATOM 3896 C CA . ARG A 1 490 ? -0.981 -33.053 13.290 1.00 72.94 490 ARG A CA 1
ATOM 3897 C C . ARG A 1 490 ? 0.196 -32.298 13.915 1.00 72.94 490 ARG A C 1
ATOM 3899 O O . ARG A 1 490 ? 0.684 -32.707 14.965 1.00 72.94 490 ARG A O 1
ATOM 3906 N N . ARG A 1 491 ? 0.667 -31.205 13.301 1.00 81.44 491 ARG A N 1
ATOM 3907 C CA . ARG A 1 491 ? 1.816 -30.438 13.812 1.00 81.44 491 ARG A CA 1
ATOM 3908 C C . ARG A 1 491 ? 1.556 -29.894 15.217 1.00 81.44 491 ARG A C 1
ATOM 3910 O O . ARG A 1 491 ? 0.547 -29.237 15.450 1.00 81.44 491 ARG A O 1
ATOM 3917 N N . SER A 1 492 ? 2.455 -30.126 16.163 1.00 84.44 492 SER A N 1
ATOM 3918 C CA . SER A 1 492 ? 2.379 -29.483 17.482 1.00 84.44 492 SER A CA 1
ATOM 3919 C C . SER A 1 492 ? 2.646 -27.973 17.382 1.00 84.44 492 SER A C 1
ATOM 3921 O O . SER A 1 492 ? 3.215 -27.505 16.397 1.00 84.44 492 SER A O 1
ATOM 3923 N N . LEU A 1 493 ? 2.287 -27.198 18.415 1.00 83.12 493 LEU A N 1
ATOM 3924 C CA . LEU A 1 493 ? 2.580 -25.756 18.453 1.00 83.12 493 LEU A CA 1
ATOM 3925 C C . LEU A 1 493 ? 4.088 -25.471 18.295 1.00 83.12 493 LEU A C 1
ATOM 3927 O O . LEU A 1 493 ? 4.470 -24.606 17.515 1.00 83.12 493 LEU A O 1
ATOM 3931 N N . LYS A 1 494 ? 4.948 -26.273 18.943 1.00 86.62 494 LYS A N 1
ATOM 3932 C CA . LYS A 1 494 ? 6.413 -26.181 18.797 1.00 86.62 494 LYS A CA 1
ATOM 3933 C C . LYS A 1 494 ? 6.876 -26.453 17.360 1.00 86.62 494 LYS A C 1
ATOM 3935 O O . LYS A 1 494 ? 7.797 -25.802 16.880 1.00 86.62 494 LYS A O 1
ATOM 3940 N N . GLN A 1 495 ? 6.244 -27.406 16.671 1.00 87.19 495 GLN A N 1
ATOM 3941 C CA . GLN A 1 495 ? 6.548 -27.692 15.265 1.00 87.19 495 GLN A CA 1
ATOM 3942 C C . GLN A 1 495 ? 6.118 -26.540 14.355 1.00 87.19 495 GLN A C 1
ATOM 3944 O O . GLN A 1 495 ? 6.897 -26.149 13.498 1.00 87.19 495 GLN A O 1
ATOM 3949 N N . LEU A 1 496 ? 4.939 -25.948 14.577 1.00 85.56 496 LEU A N 1
ATOM 3950 C CA . LEU A 1 496 ? 4.486 -24.777 13.817 1.00 85.56 496 LEU A CA 1
ATOM 3951 C C . LEU A 1 496 ? 5.418 -23.577 14.001 1.00 85.56 496 LEU A C 1
ATOM 3953 O O . LEU A 1 496 ? 5.773 -22.942 13.018 1.00 85.56 496 LEU A O 1
ATOM 3957 N N . GLN A 1 497 ? 5.883 -23.316 15.223 1.00 85.56 497 GLN A N 1
ATOM 3958 C CA . GLN A 1 497 ? 6.861 -22.258 15.499 1.00 85.56 497 GLN A CA 1
ATOM 3959 C C . GLN A 1 497 ? 8.207 -22.514 14.807 1.00 85.56 497 GLN A C 1
ATOM 3961 O O . GLN A 1 497 ? 8.804 -21.596 14.247 1.00 85.56 497 GLN A O 1
ATOM 3966 N N . SER A 1 498 ? 8.674 -23.767 14.793 1.00 87.44 498 SER A N 1
ATOM 3967 C CA . SER A 1 498 ? 9.893 -24.135 14.067 1.00 87.44 498 SER A CA 1
ATOM 3968 C C . SER A 1 498 ? 9.729 -24.012 12.551 1.00 87.44 498 SER A C 1
ATOM 3970 O O . SER A 1 498 ? 10.643 -23.521 11.893 1.00 87.44 498 SER A O 1
ATOM 3972 N N . ASP A 1 499 ? 8.598 -24.451 11.996 1.00 87.31 499 ASP A N 1
ATOM 3973 C CA . ASP A 1 499 ? 8.294 -24.331 10.567 1.00 87.31 499 ASP A CA 1
ATOM 3974 C C . ASP A 1 499 ? 8.168 -22.858 10.161 1.00 87.31 499 ASP A C 1
ATOM 3976 O O . ASP A 1 499 ? 8.703 -22.463 9.129 1.00 87.31 499 ASP A O 1
ATOM 3980 N N . LYS A 1 500 ? 7.512 -22.038 10.993 1.00 84.56 500 LYS A N 1
ATOM 3981 C CA . LYS A 1 500 ? 7.389 -20.589 10.807 1.00 84.56 500 LYS A CA 1
ATOM 3982 C C . LYS A 1 500 ? 8.765 -19.946 10.695 1.00 84.56 500 LYS A C 1
ATOM 3984 O O . LYS A 1 500 ? 9.030 -19.290 9.695 1.00 84.56 500 LYS A O 1
ATOM 3989 N N . LYS A 1 501 ? 9.659 -20.228 11.650 1.00 83.69 501 LYS A N 1
ATOM 3990 C CA . LYS A 1 501 ? 11.036 -19.722 11.633 1.00 83.69 501 LYS A CA 1
ATOM 3991 C C . LYS A 1 501 ? 11.794 -20.149 10.372 1.00 83.69 501 LYS A C 1
ATOM 3993 O O . LYS A 1 501 ? 12.468 -19.326 9.774 1.00 83.69 501 LYS A O 1
ATOM 3998 N N . LYS A 1 502 ? 11.650 -21.400 9.921 1.00 85.44 502 LYS A N 1
ATOM 3999 C CA . LYS A 1 502 ? 12.271 -21.865 8.664 1.00 85.44 502 LYS A CA 1
ATOM 4000 C C . LYS A 1 502 ? 11.733 -21.131 7.437 1.00 85.44 502 LYS A C 1
ATOM 4002 O O . LYS A 1 502 ? 12.488 -20.822 6.525 1.00 85.44 502 LYS A O 1
ATOM 4007 N N . VAL A 1 503 ? 10.430 -20.862 7.388 1.00 82.69 503 VAL A N 1
ATOM 4008 C CA . VAL A 1 503 ? 9.830 -20.100 6.285 1.00 82.69 503 VAL A CA 1
ATOM 4009 C C . VAL A 1 503 ? 10.269 -18.632 6.331 1.00 82.69 503 VAL A C 1
ATOM 4011 O O . VAL A 1 503 ? 10.596 -18.076 5.287 1.00 82.69 503 VAL A O 1
ATOM 4014 N N . GLU A 1 504 ? 10.370 -18.030 7.519 1.00 78.31 504 GLU A N 1
ATOM 4015 C CA . GLU A 1 504 ? 10.964 -16.698 7.721 1.00 78.31 504 GLU A CA 1
ATOM 4016 C C . GLU A 1 504 ? 12.438 -16.669 7.303 1.00 78.31 504 GLU A C 1
ATOM 4018 O O . GLU A 1 504 ? 12.870 -15.724 6.651 1.00 78.31 504 GLU A O 1
ATOM 4023 N N . GLU A 1 505 ? 13.198 -17.726 7.595 1.00 79.25 505 GLU A N 1
ATOM 4024 C CA . GLU A 1 505 ? 14.566 -17.897 7.110 1.00 79.25 505 GLU A CA 1
ATOM 4025 C C . GLU A 1 505 ? 14.597 -17.981 5.584 1.00 79.25 505 GLU A C 1
ATOM 4027 O O . GLU A 1 505 ? 15.421 -17.304 4.993 1.00 79.25 505 GLU A O 1
ATOM 4032 N N . ILE A 1 506 ? 13.702 -18.717 4.913 1.00 78.38 506 ILE A N 1
ATOM 4033 C CA . ILE A 1 506 ? 13.632 -18.748 3.437 1.00 78.38 506 ILE A CA 1
ATOM 4034 C C . ILE A 1 506 ? 13.347 -17.346 2.865 1.00 78.38 506 ILE A C 1
ATOM 4036 O O . ILE A 1 506 ? 14.005 -16.933 1.905 1.00 78.38 506 ILE A O 1
ATOM 4040 N N . LEU A 1 507 ? 12.409 -16.605 3.468 1.00 70.12 507 LEU A N 1
ATOM 4041 C CA . LEU A 1 507 ? 12.096 -15.218 3.094 1.00 70.12 507 LEU A CA 1
ATOM 4042 C C . LEU A 1 507 ? 13.303 -14.291 3.317 1.00 70.12 507 LEU A C 1
ATOM 4044 O O . LEU A 1 507 ? 13.625 -13.476 2.454 1.00 70.12 507 LEU A O 1
ATOM 4048 N N . GLY A 1 508 ? 14.012 -14.459 4.435 1.00 65.06 508 GLY A N 1
ATOM 4049 C CA . GLY A 1 508 ? 15.234 -13.727 4.756 1.00 65.06 508 GLY A CA 1
ATOM 4050 C C . GLY A 1 508 ? 16.382 -14.082 3.814 1.00 65.06 508 GLY A C 1
ATOM 4051 O O . GLY A 1 508 ? 17.001 -13.196 3.239 1.00 65.06 508 GLY A O 1
ATOM 4052 N N . TYR A 1 509 ? 16.626 -15.369 3.569 1.00 63.84 509 TYR A N 1
ATOM 4053 C CA . TYR A 1 509 ? 17.637 -15.881 2.651 1.00 63.84 509 TYR A CA 1
ATOM 4054 C C . TYR A 1 509 ? 17.448 -15.296 1.262 1.00 63.84 509 TYR A C 1
ATOM 4056 O O . TYR A 1 509 ? 18.446 -14.971 0.618 1.00 63.84 509 TYR A O 1
ATOM 4064 N N . ALA A 1 510 ? 16.212 -15.138 0.783 1.00 56.94 510 ALA A N 1
ATOM 4065 C CA . ALA A 1 510 ? 15.958 -14.482 -0.491 1.00 56.94 510 ALA A CA 1
ATOM 4066 C C . ALA A 1 510 ? 16.687 -13.120 -0.569 1.00 56.94 510 ALA A C 1
ATOM 4068 O O . ALA A 1 510 ? 17.313 -12.850 -1.585 1.00 56.94 510 ALA A O 1
ATOM 4069 N N . ALA A 1 511 ? 16.727 -12.337 0.515 1.00 47.94 511 ALA A N 1
ATOM 4070 C CA . ALA A 1 511 ? 17.211 -10.955 0.546 1.00 47.94 511 ALA A CA 1
ATOM 4071 C C . ALA A 1 511 ? 18.737 -10.725 0.675 1.00 47.94 511 ALA A C 1
ATOM 4073 O O . ALA A 1 511 ? 19.152 -9.575 0.554 1.00 47.94 511 ALA A O 1
ATOM 4074 N N . TRP A 1 512 ? 19.571 -11.741 0.938 1.00 41.47 512 TRP A N 1
ATOM 4075 C CA . TRP A 1 512 ? 20.978 -11.541 1.365 1.00 41.47 512 TRP A CA 1
ATOM 4076 C C . TRP A 1 512 ? 22.070 -11.913 0.348 1.00 41.47 512 TRP A C 1
ATOM 4078 O O . TRP A 1 512 ? 23.252 -11.871 0.689 1.00 41.47 512 TRP A O 1
ATOM 4088 N N . TYR A 1 513 ? 21.705 -12.236 -0.890 1.00 40.12 513 TYR A N 1
ATOM 4089 C CA . TYR A 1 513 ? 22.659 -12.437 -1.987 1.00 40.12 513 TYR A CA 1
ATOM 4090 C C . TYR A 1 513 ? 22.352 -11.494 -3.135 1.00 40.12 513 TYR A C 1
ATOM 4092 O O . TYR A 1 513 ? 23.322 -11.150 -3.845 1.00 40.12 513 TYR A O 1
#

Sequence (513 aa):
MMSTSALRPCLLVVSLIGLIGGGTCGFPRVKDTLEDACNDIRSLDSARTAATQMLAGPEDALPVLEIATERPLMKGGASNGNNHLMSEAMQTMDLSDARTKIKKHYQKRIQVKLSKIYRNVDHGLNKDAYEMFHMSMIEVWNSLAKLSLRPDAVADETSKEEQSEELDKIFSQFEAISNIIQTGHSMSSDLYYSKLYPVIFSLSDTLVAHLAFSARYKLINDDLLSQFLNNEDHWMITYHYFWGKFLKSDDLTSLNQGLALGLEGIPFTNDMQDYFKLLSPDTLMNLSRIDLAMRISRMGKYETDFNFNEVSSLAKEFVLITSPRSQALRFGIEINFSAFASKIASKLVELHENTGKIKLKTKIHNSKILIDTLNYLEKNMPNGSALELDHQPPSELQKIKRIIEAYEYFSGAMNSVYSKYVRIVQAEALKSFKKHGITDYNPNFSYLTQVDQQHVVKPSGNDHRDIGFSTIRRTKVILHELKQVKESDRRSLKQLQSDKKKVEEILGYAAWY